Protein AF-A0A0S9Q0Z8-F1 (afdb_monomer)

Nearest PDB structures (foldseek):
  7z6h-assembly1_A  TM=6.601E-01  e=2.303E-04  Homo sapiens
  8fs3-assembly1_F  TM=5.601E-01  e=4.859E-04  Saccharomyces cerevisiae
  6ap4-assembly6_K  TM=6.130E-01  e=2.775E-03  Acinetobacter baumannii
  6ap4-assembly5_I  TM=5.576E-01  e=6.468E-03  Acinetobacter baumannii
  6ap4-assembly8_O  TM=4.780E-01  e=3.386E-03  Acinetobacter baumannii

Solvent-accessible surface area (backbone atoms only — not comparable to full-atom values): 24362 Å² total; per-residue (Å²): 135,85,59,73,72,81,78,36,70,40,57,50,54,52,32,51,76,70,75,44,58,76,86,79,44,63,100,46,73,66,37,51,51,51,51,51,50,54,36,51,76,59,64,29,70,68,37,40,73,58,55,79,75,69,72,51,91,89,60,54,75,51,67,55,65,32,71,68,40,40,48,51,54,24,28,53,47,12,35,52,76,72,71,36,86,91,63,83,85,78,53,76,37,69,46,75,43,97,86,72,50,76,43,80,78,52,64,58,59,65,71,58,52,47,49,55,33,26,70,66,28,65,52,46,68,40,35,45,40,50,34,51,53,53,48,53,38,50,30,30,73,73,42,73,41,83,48,44,60,51,90,89,55,59,68,82,47,91,82,52,57,49,27,70,28,52,54,39,44,34,41,32,55,88,48,42,31,37,31,8,38,34,78,63,73,49,62,33,34,33,42,38,34,49,77,52,78,31,52,64,64,75,49,77,45,76,19,34,32,31,49,36,61,77,42,39,54,35,49,48,54,42,33,46,76,80,49,26,50,57,37,46,56,28,27,39,70,43,64,94,86,43,94,53,48,33,14,22,48,31,41,38,30,83,21,38,59,77,62,77,78,56,26,50,50,61,22,49,27,24,49,73,66,81,95,59,54,42,46,37,70,41,74,85,34,64,55,69,70,21,35,31,32,31,49,47,68,65,53,32,62,34,15,32,88,51,90,87,15,54,35,49,41,41,50,55,63,74,67,47,75,68,84,50,55,94,94,47,83,63,73,43,61,50,28,39,43,32,40,36,102,75,18,46,33,41,41,41,93,51,45,100,61,69,48,72,42,68,42,43,81,63,38,64,71,44,72,48,38,27,36,35,67,53,53,37,25,40,32,46,27,49,40,74,51,46,91,45,49,73,45,52,32,39,36,34,31,27,85,37,30,40,37,42,35,38,32,39,82,46,30,40,40,36,40,38,40,34,27,34,63,88,43,39,69,38,54,86,24,30,37,66,50,76,92,42,63,56,58,86,97,64,64,54,70,60,42,78,81,129

Mean predicted aligned error: 11.38 Å

Radius of gyration: 26.82 Å; Cα contacts (8 Å, |Δi|>4): 925; chains: 1; bounding box: 61×94×60 Å

Foldseek 3Di:
DDDPVVVQPLLQVLCVVVVHDPVNADPDPVSVVVSVVSQVVCPHSVSSVPVPPDPDLVDADEFAFDPVQLLVLLLQQLCVVVPDDPDQDWAFDWDQDPVRDIDTPGIPDSVVVSVVSSVNRDQDLLLVLLLLVVLQLLLWDWDFALAAPDPPDDSPPPPGHGDTFGWKWKQAQVQKIWTFTWHDLDTKIKIKHWPDRPS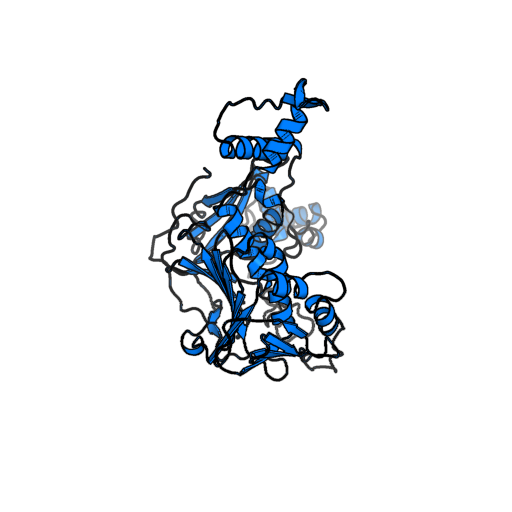NAVDGAQFIKIWADSLVVRVNVCSPDPSSSFKDWWWAADPPPPPFFQTKIKIAGSRGDDDPVSGMGIITIGADDDDIFGKDWDPVQPPFPKKWWFALVLLLQQLDPDPPRVLVLLVVVPVPPQPPDPPDDRFAWKWKWKQDPQGTWTDTPSDPDIDGGGTHPIDDIDIFIFGSVSVSSSSNSSNSQSVFWDDIWMWTGTPFWTWTWTDGVTIIMIMTTGTDDRNDGDSPTMHGDDGTGHDPPHHRDIDDGD

Structure (mmCIF, N/CA/C/O backbone):
data_AF-A0A0S9Q0Z8-F1
#
_entry.id   AF-A0A0S9Q0Z8-F1
#
loop_
_atom_site.group_PDB
_atom_site.id
_atom_site.type_symbol
_atom_site.label_atom_id
_atom_site.label_alt_id
_atom_site.label_comp_id
_atom_site.label_asym_id
_atom_site.label_entity_id
_atom_site.label_seq_id
_atom_site.pdbx_PDB_ins_code
_atom_site.Cartn_x
_atom_site.Cartn_y
_atom_site.Cartn_z
_atom_site.occupancy
_atom_site.B_iso_or_equiv
_atom_site.auth_seq_id
_atom_site.auth_comp_id
_atom_site.auth_asym_id
_atom_site.auth_atom_id
_atom_site.pdbx_PDB_model_num
ATOM 1 N N . MET A 1 1 ? 17.440 46.497 5.210 1.00 33.56 1 MET A N 1
ATOM 2 C CA . MET A 1 1 ? 18.193 45.644 6.157 1.00 33.56 1 MET A CA 1
ATOM 3 C C . MET A 1 1 ? 17.209 44.708 6.838 1.00 33.56 1 MET A C 1
ATOM 5 O O . MET A 1 1 ? 16.260 45.186 7.440 1.00 33.56 1 MET A O 1
ATOM 9 N N . THR A 1 2 ? 17.371 43.397 6.680 1.00 36.56 2 THR A N 1
ATOM 10 C CA . THR A 1 2 ? 16.510 42.367 7.291 1.00 36.56 2 THR A CA 1
ATOM 11 C C . THR A 1 2 ? 16.876 42.168 8.765 1.00 36.56 2 THR A C 1
ATOM 13 O O . THR A 1 2 ? 18.036 41.889 9.061 1.00 36.56 2 THR A O 1
ATOM 16 N N . SER A 1 3 ? 15.904 42.313 9.673 1.00 39.28 3 SER A N 1
ATOM 17 C CA . SER A 1 3 ? 16.057 42.089 11.123 1.00 39.28 3 SER A CA 1
ATOM 18 C C . SER A 1 3 ? 16.648 40.702 11.427 1.00 39.28 3 SER A C 1
ATOM 20 O O . SER A 1 3 ? 16.257 39.719 10.798 1.00 39.28 3 SER A O 1
ATOM 22 N N . LEU A 1 4 ? 17.559 40.602 12.405 1.00 42.34 4 LEU A N 1
ATOM 23 C CA . LEU A 1 4 ? 18.152 39.341 12.892 1.00 42.34 4 LEU A CA 1
ATOM 24 C C . LEU A 1 4 ? 17.092 38.284 13.255 1.00 42.34 4 LEU A C 1
ATOM 26 O O . LEU A 1 4 ? 17.322 37.095 13.046 1.00 42.34 4 LEU A O 1
ATOM 30 N N . CYS A 1 5 ? 15.900 38.706 13.685 1.00 43.03 5 CYS A N 1
ATOM 31 C CA . CYS A 1 5 ? 14.778 37.816 13.989 1.00 43.03 5 CYS A CA 1
ATOM 32 C C . CYS A 1 5 ? 14.254 37.054 12.760 1.00 43.03 5 CYS A C 1
ATOM 34 O O . CYS A 1 5 ? 13.640 36.008 12.910 1.00 43.03 5 CYS A O 1
ATOM 36 N N . SER A 1 6 ? 14.503 37.536 11.537 1.00 47.12 6 SER A N 1
ATOM 37 C CA . SER A 1 6 ? 14.105 36.835 10.304 1.00 47.12 6 SER A CA 1
ATOM 38 C C . SER A 1 6 ? 15.002 35.645 9.944 1.00 47.12 6 SER A C 1
ATOM 40 O O . SER A 1 6 ? 14.644 34.877 9.057 1.00 47.12 6 SER A O 1
ATOM 42 N N . ARG A 1 7 ? 16.155 35.483 10.614 1.00 52.06 7 ARG A N 1
ATOM 43 C CA . ARG A 1 7 ? 17.140 34.428 10.316 1.00 52.06 7 ARG A CA 1
ATOM 44 C C . ARG A 1 7 ? 17.140 33.256 11.305 1.00 52.06 7 ARG A C 1
ATOM 46 O O . ARG A 1 7 ? 17.751 32.246 10.988 1.00 52.06 7 ARG A O 1
ATOM 53 N N . TYR A 1 8 ? 16.471 33.375 12.455 1.00 59.75 8 TYR A N 1
ATOM 54 C CA . TYR A 1 8 ? 16.515 32.379 13.535 1.00 59.75 8 TYR A CA 1
ATOM 55 C C . TYR A 1 8 ? 15.098 31.968 13.969 1.00 59.75 8 TYR A C 1
ATOM 57 O O . TYR A 1 8 ? 14.449 32.665 14.751 1.00 59.75 8 TYR A O 1
ATOM 65 N N . GLU A 1 9 ? 14.610 30.826 13.473 1.00 61.38 9 GLU A N 1
ATOM 66 C CA . GLU A 1 9 ? 13.277 30.288 13.806 1.00 61.38 9 GLU A CA 1
ATOM 67 C C . GLU A 1 9 ? 13.121 29.976 15.302 1.00 61.38 9 GLU A C 1
ATOM 69 O O . GLU A 1 9 ? 12.056 30.215 15.878 1.00 61.38 9 GLU A O 1
ATOM 74 N N . GLY A 1 10 ? 14.188 29.503 15.956 1.00 63.62 10 GLY A N 1
ATOM 75 C CA . GLY A 1 10 ? 14.189 29.201 17.392 1.00 63.62 10 GLY A CA 1
ATOM 76 C C . GLY A 1 10 ? 13.922 30.429 18.265 1.00 63.62 10 GLY A C 1
ATOM 77 O O . GLY A 1 10 ? 13.160 30.360 19.228 1.00 63.62 10 GLY A O 1
ATOM 78 N N . LEU A 1 11 ? 14.462 31.587 17.873 1.00 71.06 11 LEU A N 1
ATOM 79 C CA . LEU A 1 11 ? 14.221 32.851 18.567 1.00 71.06 11 LEU A CA 1
ATOM 80 C C . LEU A 1 11 ? 12.759 33.289 18.437 1.00 71.06 11 LEU A C 1
ATOM 82 O O . LEU A 1 11 ? 12.171 33.743 19.412 1.00 71.06 11 LEU A O 1
ATOM 86 N N . LEU A 1 12 ? 12.138 33.102 17.268 1.00 72.06 12 LEU A N 1
ATOM 87 C CA . LEU A 1 12 ? 10.721 33.426 17.087 1.00 72.06 12 LEU A CA 1
ATOM 88 C C . LEU A 1 12 ? 9.803 32.627 18.003 1.00 72.06 12 LEU A C 1
ATOM 90 O O . LEU A 1 12 ? 8.883 33.185 18.594 1.00 72.06 12 LEU A O 1
ATOM 94 N N . ARG A 1 13 ? 10.046 31.320 18.101 1.00 69.75 13 ARG A N 1
ATOM 95 C CA . ARG A 1 13 ? 9.249 30.426 18.945 1.00 69.75 13 ARG A CA 1
ATOM 96 C C . ARG A 1 13 ? 9.350 30.823 20.413 1.00 69.75 13 ARG A C 1
ATOM 98 O O . ARG A 1 13 ? 8.351 30.798 21.125 1.00 69.75 13 ARG A O 1
ATOM 105 N N . GLU A 1 14 ? 10.538 31.221 20.852 1.00 76.25 14 GLU A N 1
ATOM 106 C CA . GLU A 1 14 ? 10.753 31.674 22.223 1.00 76.25 14 GLU A CA 1
ATOM 107 C C . GLU A 1 14 ? 10.071 33.019 22.512 1.00 76.25 14 GLU A C 1
ATOM 109 O O . GLU A 1 14 ? 9.504 33.201 23.589 1.00 76.25 14 GLU A O 1
ATOM 114 N N . LEU A 1 15 ? 10.038 33.934 21.537 1.00 78.62 15 LEU A N 1
ATOM 115 C CA . LEU A 1 15 ? 9.252 35.165 21.649 1.00 78.62 15 LEU A CA 1
ATOM 116 C C . LEU A 1 15 ? 7.757 34.855 21.821 1.00 78.62 15 LEU A C 1
ATOM 118 O O . LEU A 1 15 ? 7.140 35.370 22.751 1.00 78.62 15 LEU A O 1
ATOM 122 N N . ILE A 1 16 ? 7.211 33.940 21.011 1.00 75.94 16 ILE A N 1
ATOM 123 C CA . ILE A 1 16 ? 5.805 33.511 21.101 1.00 75.94 16 ILE A CA 1
ATOM 124 C C . ILE A 1 16 ? 5.492 32.911 22.477 1.00 75.94 16 ILE A C 1
ATOM 126 O O . ILE A 1 16 ? 4.500 33.294 23.093 1.00 75.94 16 ILE A O 1
ATOM 130 N N . LYS A 1 17 ? 6.347 32.022 23.005 1.00 78.19 17 LYS A N 1
ATOM 131 C CA . LYS A 1 17 ? 6.165 31.438 24.350 1.00 78.19 17 LYS A CA 1
ATOM 132 C C . LYS A 1 17 ? 6.097 32.491 25.451 1.00 78.19 17 LYS A C 1
ATOM 134 O O . LYS A 1 17 ? 5.388 32.308 26.434 1.00 78.19 17 LYS A O 1
ATOM 139 N N . ARG A 1 18 ? 6.838 33.588 25.291 1.00 78.44 18 ARG A N 1
ATOM 140 C CA . ARG A 1 18 ? 6.870 34.708 26.239 1.00 78.44 18 ARG A CA 1
ATOM 141 C C . ARG A 1 18 ? 5.767 35.741 25.977 1.00 78.44 18 ARG A C 1
ATOM 143 O O . ARG A 1 18 ? 5.760 36.779 26.632 1.00 78.44 18 ARG A O 1
ATOM 150 N N . GLY A 1 19 ? 4.854 35.472 25.039 1.00 78.31 19 GLY A N 1
ATOM 151 C CA . GLY A 1 19 ? 3.769 36.378 24.658 1.00 78.31 19 GLY A CA 1
ATOM 152 C C . GLY A 1 19 ? 4.246 37.645 23.944 1.00 78.31 19 GLY A C 1
ATOM 153 O O . GLY A 1 19 ? 3.539 38.647 23.952 1.00 78.31 19 GLY A O 1
ATOM 154 N N . LEU A 1 20 ? 5.449 37.619 23.364 1.00 80.25 20 LEU A N 1
ATOM 155 C CA . LEU A 1 20 ? 6.075 38.748 22.683 1.00 80.25 20 LEU A CA 1
ATOM 156 C C . LEU A 1 20 ? 5.991 38.561 21.170 1.00 80.25 20 LEU A C 1
ATOM 158 O O . LEU A 1 20 ? 6.187 37.465 20.641 1.00 80.25 20 LEU A O 1
ATOM 162 N N . ARG A 1 21 ? 5.740 39.653 20.461 1.00 75.56 21 ARG A N 1
ATOM 163 C CA . ARG A 1 21 ? 5.675 39.701 19.004 1.00 75.56 21 ARG A CA 1
ATOM 164 C C . ARG A 1 21 ? 6.876 40.448 18.440 1.00 75.56 21 ARG A C 1
ATOM 166 O O . ARG A 1 21 ? 7.594 41.144 19.155 1.00 75.56 21 ARG A O 1
ATOM 173 N N . ARG A 1 22 ? 7.129 40.294 17.137 1.00 69.62 22 ARG A N 1
ATOM 174 C CA . ARG A 1 22 ? 8.271 40.953 16.476 1.00 69.62 22 ARG A CA 1
ATOM 175 C C . ARG A 1 22 ? 8.142 42.473 16.526 1.00 69.62 22 ARG A C 1
ATOM 177 O O . ARG A 1 22 ? 9.151 43.159 16.619 1.00 69.62 22 ARG A O 1
ATOM 184 N N . GLU A 1 23 ? 6.911 42.964 16.473 1.00 75.44 23 GLU A N 1
ATOM 185 C CA . GLU A 1 23 ? 6.558 44.382 16.478 1.00 75.44 23 GLU A CA 1
ATOM 186 C C . GLU A 1 23 ? 6.817 45.036 17.842 1.00 75.44 23 GLU A C 1
ATOM 188 O O . GLU A 1 23 ? 6.932 46.255 17.918 1.00 75.44 23 GLU A O 1
ATOM 193 N N . ASP A 1 24 ? 6.976 44.234 18.902 1.00 72.38 24 ASP A N 1
ATOM 194 C CA . ASP A 1 24 ? 7.317 44.711 20.245 1.00 72.38 24 ASP A CA 1
ATOM 195 C C . ASP A 1 24 ? 8.816 45.057 20.385 1.00 72.38 24 ASP A C 1
ATOM 197 O O . ASP A 1 24 ? 9.257 45.492 21.452 1.00 72.38 24 ASP A O 1
ATOM 201 N N . PHE A 1 25 ? 9.611 44.850 19.325 1.00 74.56 25 PHE A N 1
ATOM 202 C CA . PHE A 1 25 ? 11.039 45.160 19.271 1.00 74.56 25 PHE A CA 1
ATOM 203 C C . PHE A 1 25 ? 11.328 46.160 18.152 1.00 74.56 25 PHE A C 1
ATOM 205 O O . PHE A 1 25 ? 11.232 45.846 16.964 1.00 74.56 25 PHE A O 1
ATOM 212 N N . ASP A 1 26 ? 11.745 47.361 18.537 1.00 76.88 26 ASP A N 1
ATOM 213 C CA . ASP A 1 26 ? 12.274 48.356 17.610 1.00 76.88 26 ASP A CA 1
ATOM 214 C C . ASP A 1 26 ? 13.765 48.108 17.296 1.00 76.88 26 ASP A C 1
ATOM 216 O O . ASP A 1 26 ? 14.426 47.234 17.864 1.00 76.88 26 ASP A O 1
ATOM 220 N N . PHE A 1 27 ? 14.334 48.902 16.387 1.00 65.88 27 PHE A N 1
ATOM 221 C CA . PHE A 1 27 ? 15.776 48.881 16.096 1.00 65.88 27 PHE A CA 1
ATOM 222 C C . PHE A 1 27 ? 16.609 49.657 17.141 1.00 65.88 27 PHE A C 1
ATOM 224 O O . PHE A 1 27 ? 17.722 50.099 16.853 1.00 65.88 27 PHE A O 1
ATOM 231 N N . GLY A 1 28 ? 16.070 49.849 18.348 1.00 73.25 28 GLY A N 1
ATOM 232 C CA . GLY A 1 28 ? 16.682 50.587 19.441 1.00 73.25 28 GLY A CA 1
ATOM 233 C C . GLY A 1 28 ? 17.597 49.737 20.327 1.00 73.25 28 GLY A C 1
ATOM 234 O O . GLY A 1 28 ? 17.585 48.502 20.330 1.00 73.25 28 GLY A O 1
ATOM 235 N N . ARG A 1 29 ? 18.410 50.427 21.134 1.00 76.38 29 ARG A N 1
ATOM 236 C CA . ARG A 1 29 ? 19.386 49.810 22.050 1.00 76.38 29 ARG A CA 1
ATOM 237 C C . ARG A 1 29 ? 18.723 48.936 23.120 1.00 76.38 29 ARG A C 1
ATOM 239 O O . ARG A 1 29 ? 19.291 47.913 23.506 1.00 76.38 29 ARG A O 1
ATOM 246 N N . ASP A 1 30 ? 17.542 49.325 23.584 1.00 77.00 30 ASP A N 1
ATOM 247 C CA . ASP A 1 30 ? 16.824 48.614 24.644 1.00 77.00 30 ASP A CA 1
ATOM 248 C C . ASP A 1 30 ? 16.173 47.327 24.125 1.00 77.00 30 ASP A C 1
ATOM 250 O O . ASP A 1 30 ? 16.291 46.282 24.767 1.00 77.00 30 ASP A O 1
ATOM 254 N N . SER A 1 31 ? 15.623 47.347 22.908 1.00 78.94 31 SER A N 1
ATOM 255 C CA . SER A 1 31 ? 15.148 46.145 22.211 1.00 78.94 31 SER A CA 1
ATOM 256 C C . SER A 1 31 ? 16.278 45.150 21.944 1.00 78.94 31 SER A C 1
ATOM 258 O O . SER A 1 31 ? 16.119 43.953 22.189 1.00 78.94 31 SER A O 1
ATOM 260 N N . ALA A 1 32 ? 17.459 45.633 21.537 1.00 76.12 32 ALA A N 1
ATOM 261 C CA . ALA A 1 32 ? 18.639 44.787 21.363 1.00 76.12 32 ALA A CA 1
ATOM 262 C C . ALA A 1 32 ? 19.091 44.140 22.685 1.00 76.12 32 ALA A C 1
ATOM 264 O O . ALA A 1 32 ? 19.364 42.941 22.724 1.00 76.12 32 ALA A O 1
ATOM 265 N N . ARG A 1 33 ? 19.115 44.898 23.791 1.00 80.75 33 ARG A N 1
ATOM 266 C CA . ARG A 1 33 ? 19.427 44.356 25.126 1.00 80.75 33 ARG A CA 1
ATOM 267 C C . ARG A 1 33 ? 18.415 43.308 25.573 1.00 80.75 33 ARG A C 1
ATOM 269 O O . ARG A 1 33 ? 18.814 42.275 26.101 1.00 80.75 33 ARG A O 1
ATOM 276 N N . ARG A 1 34 ? 17.125 43.550 25.335 1.00 82.44 34 ARG A N 1
ATOM 277 C CA . ARG A 1 34 ? 16.046 42.623 25.689 1.00 82.44 34 ARG A CA 1
ATOM 278 C C . ARG A 1 34 ? 16.132 41.320 24.892 1.00 82.44 34 ARG A C 1
ATOM 280 O O . ARG A 1 34 ? 16.007 40.251 25.480 1.00 82.44 34 ARG A O 1
ATOM 287 N N . LEU A 1 35 ? 16.429 41.389 23.592 1.00 79.88 35 LEU A N 1
ATOM 288 C CA . LEU A 1 35 ? 16.679 40.207 22.757 1.00 79.88 35 LEU A CA 1
ATOM 289 C C . LEU A 1 35 ? 17.906 39.421 23.226 1.00 79.88 35 LEU A C 1
ATOM 291 O O . LEU A 1 35 ? 17.828 38.205 23.369 1.00 79.88 35 LEU A O 1
ATOM 295 N N . VAL A 1 36 ? 19.021 40.100 23.518 1.00 81.56 36 VAL A N 1
ATOM 296 C CA . VAL A 1 36 ? 20.235 39.452 24.043 1.00 81.56 36 VAL A CA 1
ATOM 297 C C . VAL A 1 36 ? 19.963 38.786 25.392 1.00 81.56 36 VAL A C 1
ATOM 299 O O . VAL A 1 36 ? 20.428 37.669 25.610 1.00 81.56 36 VAL A O 1
ATOM 302 N N . ALA A 1 37 ? 19.178 39.415 26.270 1.00 82.94 37 ALA A N 1
ATOM 303 C CA . ALA A 1 37 ? 18.782 38.819 27.541 1.00 82.94 37 ALA A CA 1
ATOM 304 C C . ALA A 1 37 ? 17.969 37.532 27.329 1.00 82.94 37 ALA A C 1
ATO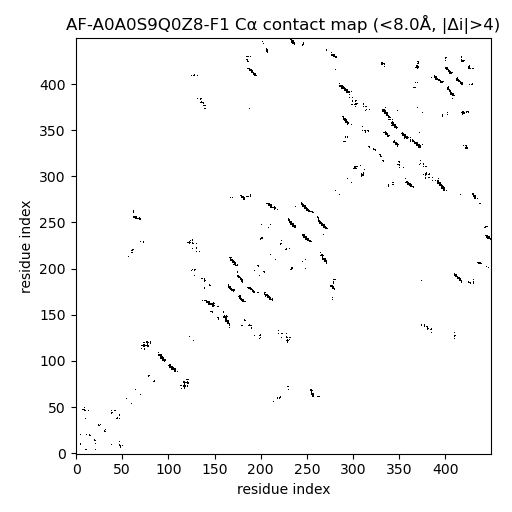M 306 O O . ALA A 1 37 ? 18.310 36.515 27.919 1.00 82.94 37 ALA A O 1
ATOM 307 N N . ILE A 1 38 ? 16.975 37.539 26.430 1.00 82.75 38 ILE A N 1
ATOM 308 C CA . ILE A 1 38 ? 16.180 36.344 26.086 1.00 82.75 38 ILE A CA 1
ATOM 309 C C . ILE A 1 38 ? 17.075 35.231 25.523 1.00 82.75 38 ILE A C 1
ATOM 311 O O . ILE A 1 38 ? 16.978 34.084 25.944 1.00 82.75 38 ILE A O 1
ATOM 315 N N . ILE A 1 39 ? 17.983 35.569 24.603 1.00 78.56 39 ILE A N 1
ATOM 316 C CA . ILE A 1 39 ? 18.931 34.611 24.018 1.00 78.56 39 ILE A CA 1
ATOM 317 C C . ILE A 1 39 ? 19.840 34.009 25.095 1.00 78.56 39 ILE A C 1
ATOM 319 O O . ILE A 1 39 ? 20.106 32.810 25.076 1.00 78.56 39 ILE A O 1
ATOM 323 N N . THR A 1 40 ? 20.314 34.828 26.032 1.00 82.44 40 THR A N 1
ATOM 324 C CA . THR A 1 40 ? 21.213 34.393 27.110 1.00 82.44 40 THR A CA 1
ATOM 325 C C . THR A 1 40 ? 20.489 33.509 28.122 1.00 82.44 40 THR A C 1
ATOM 327 O O . THR A 1 40 ? 21.030 32.483 28.521 1.00 82.44 40 THR A O 1
ATOM 330 N N . ASP A 1 41 ? 19.254 33.864 28.475 1.00 81.94 41 ASP A N 1
ATOM 331 C CA . ASP A 1 41 ? 18.376 33.114 29.382 1.00 81.94 41 ASP A CA 1
ATOM 332 C C . ASP A 1 41 ? 18.080 31.695 28.861 1.00 81.94 41 ASP A C 1
ATOM 334 O O . ASP A 1 41 ? 17.977 30.744 29.627 1.00 81.94 41 ASP A O 1
ATOM 338 N N . VAL A 1 42 ? 18.040 31.523 27.537 1.00 72.88 42 VAL A N 1
ATOM 339 C CA . VAL A 1 42 ? 17.840 30.216 26.883 1.00 72.88 42 VAL A CA 1
ATOM 340 C C . VAL A 1 42 ? 19.157 29.430 26.728 1.00 72.88 42 VAL A C 1
ATOM 342 O O . VAL A 1 42 ? 19.156 28.293 26.266 1.00 72.88 42 VAL A O 1
ATOM 345 N N . GLY A 1 43 ? 20.299 29.991 27.139 1.00 72.56 43 GLY A N 1
ATOM 346 C CA . GLY A 1 43 ? 21.613 29.342 27.037 1.00 72.56 43 GLY A CA 1
ATOM 347 C C . GLY A 1 43 ? 22.368 29.636 25.735 1.00 72.56 43 GLY A C 1
ATOM 348 O O . GLY A 1 43 ? 23.286 28.904 25.366 1.00 72.56 43 GLY A O 1
ATOM 349 N N . GLY A 1 44 ? 22.003 30.713 25.035 1.00 70.81 44 GLY A N 1
ATOM 350 C CA . GLY A 1 44 ? 22.662 31.198 23.823 1.00 70.81 44 GLY A CA 1
ATOM 351 C C . GLY A 1 44 ? 21.960 30.799 22.521 1.00 70.81 44 GLY A C 1
ATOM 352 O O . GLY A 1 44 ? 21.019 30.006 22.491 1.00 70.81 44 GLY A O 1
ATOM 353 N N . THR A 1 45 ? 22.448 31.338 21.401 1.00 62.81 45 THR A N 1
ATOM 354 C CA . THR A 1 45 ? 21.891 31.076 20.059 1.00 62.81 45 THR A CA 1
ATOM 355 C C . THR A 1 45 ? 21.958 29.600 19.663 1.00 62.81 45 THR A C 1
ATOM 357 O O . THR A 1 45 ? 21.049 29.107 19.006 1.00 62.81 45 THR A O 1
ATOM 360 N N . ASN A 1 46 ? 22.980 28.868 20.118 1.00 55.69 46 ASN A N 1
ATOM 361 C CA . ASN A 1 46 ? 23.101 27.430 19.866 1.00 55.69 46 ASN A CA 1
ATOM 362 C C . ASN A 1 46 ? 22.009 26.621 20.580 1.00 55.69 46 ASN A C 1
ATOM 364 O O . ASN A 1 46 ? 21.523 25.644 20.027 1.00 55.69 46 ASN A O 1
ATOM 368 N N . ALA A 1 47 ? 21.595 27.023 21.785 1.00 61.03 47 ALA A N 1
ATOM 369 C CA . ALA A 1 47 ? 20.527 26.351 22.526 1.00 61.03 47 ALA A CA 1
ATOM 370 C C . ALA A 1 47 ? 19.136 26.649 21.934 1.00 61.03 47 ALA A C 1
ATOM 372 O O . ALA A 1 47 ? 18.289 25.755 21.867 1.00 61.03 47 ALA A O 1
ATOM 373 N N . LEU A 1 48 ? 18.935 27.864 21.406 1.00 61.84 48 LEU A N 1
ATOM 374 C CA . LEU A 1 48 ? 17.741 28.231 20.628 1.00 61.84 48 LEU A CA 1
ATOM 375 C C . LEU A 1 48 ? 17.592 27.397 19.344 1.00 61.84 48 LEU A C 1
ATOM 377 O O . LEU A 1 48 ? 16.477 27.097 18.931 1.00 61.84 48 LEU A O 1
ATOM 381 N N . GLU A 1 49 ? 18.706 26.990 18.736 1.00 56.88 49 GLU A N 1
ATOM 382 C CA . GLU A 1 49 ? 18.751 26.110 17.556 1.00 56.88 49 GLU A CA 1
ATOM 383 C C . GLU A 1 49 ? 18.747 24.605 17.924 1.00 56.88 49 GLU A C 1
ATOM 385 O O . GLU A 1 49 ? 18.501 23.745 17.075 1.00 56.88 49 GLU A O 1
ATOM 390 N N . HIS A 1 50 ? 19.016 24.262 19.192 1.00 47.97 50 HIS A N 1
ATOM 391 C CA . HIS A 1 50 ? 19.105 22.888 19.714 1.00 47.97 50 HIS A CA 1
ATOM 392 C C . HIS A 1 50 ? 18.001 22.504 20.707 1.00 47.97 50 HIS A C 1
ATOM 394 O O . HIS A 1 50 ? 18.067 21.435 21.317 1.00 47.97 50 HIS A O 1
ATOM 400 N N . THR A 1 51 ? 16.951 23.318 20.832 1.00 43.44 51 THR A N 1
ATOM 401 C CA . THR A 1 51 ? 15.716 22.912 21.520 1.00 43.44 51 THR A CA 1
ATOM 402 C C . THR A 1 51 ? 15.227 21.610 20.867 1.00 43.44 51 THR A C 1
ATOM 404 O O . THR A 1 51 ? 15.296 21.519 19.637 1.00 43.44 51 THR A O 1
ATOM 407 N N . PRO A 1 52 ? 14.854 20.566 21.640 1.00 35.44 52 PRO A N 1
ATOM 408 C CA . PRO A 1 52 ? 14.791 19.198 21.140 1.00 35.44 52 PRO A CA 1
ATOM 409 C C . PRO A 1 52 ? 13.989 19.148 19.851 1.00 35.44 52 PRO A C 1
ATOM 411 O O . PRO A 1 52 ? 12.836 19.576 19.825 1.00 35.44 52 PRO A O 1
ATOM 414 N N . LYS A 1 53 ? 14.653 18.671 18.788 1.00 39.38 53 LYS A N 1
ATOM 415 C CA . LYS A 1 53 ? 14.046 18.413 17.484 1.00 39.38 53 LYS A CA 1
ATOM 416 C C . LYS A 1 53 ? 12.677 17.785 17.741 1.00 39.38 53 LYS A C 1
ATOM 418 O O . LYS A 1 53 ? 12.621 16.705 18.333 1.00 39.38 53 LYS A O 1
ATOM 423 N N . GLU A 1 54 ? 11.615 18.474 17.321 1.00 41.44 54 GLU A N 1
ATOM 424 C CA . GLU A 1 54 ? 10.323 17.845 17.041 1.00 41.44 54 GLU A CA 1
ATOM 425 C C . GLU A 1 54 ? 10.596 16.497 16.369 1.00 41.44 54 GLU A C 1
ATOM 427 O O . GLU A 1 54 ? 11.543 16.423 15.577 1.00 41.44 54 GLU A O 1
ATOM 432 N N . ASP A 1 55 ? 9.839 15.458 16.760 1.00 38.50 55 ASP A N 1
ATOM 433 C CA . ASP A 1 55 ? 9.962 14.070 16.291 1.00 38.50 55 ASP A CA 1
ATOM 434 C C . ASP A 1 55 ? 10.669 14.008 14.936 1.00 38.50 55 ASP A C 1
ATOM 436 O O . ASP A 1 55 ? 10.173 14.549 13.944 1.00 38.50 55 ASP A O 1
ATOM 440 N N . ARG A 1 56 ? 11.879 13.433 14.911 1.00 45.94 56 ARG A N 1
ATOM 441 C CA . ARG A 1 56 ? 12.650 13.344 13.670 1.00 45.94 56 ARG A CA 1
ATOM 442 C C . ARG A 1 56 ? 11.745 12.678 12.634 1.00 45.94 56 ARG A C 1
ATOM 444 O O . ARG A 1 56 ? 11.294 11.565 12.870 1.00 45.94 56 ARG A O 1
ATOM 451 N N . ASP A 1 57 ? 11.544 13.324 11.486 1.00 51.16 57 ASP A N 1
ATOM 452 C CA . ASP A 1 57 ? 10.723 12.810 10.370 1.00 51.16 57 ASP A CA 1
ATOM 453 C C . ASP A 1 57 ? 11.133 11.402 9.884 1.00 51.16 57 ASP A C 1
ATOM 455 O O . ASP A 1 57 ? 10.429 10.761 9.102 1.00 51.16 57 ASP A O 1
ATOM 459 N N . GLU A 1 58 ? 12.309 10.945 10.313 1.00 55.53 58 GLU A N 1
ATOM 460 C CA . GLU A 1 58 ? 12.891 9.638 10.030 1.00 55.53 58 GLU A CA 1
ATOM 461 C C . GLU A 1 58 ? 12.320 8.514 10.920 1.00 55.53 58 GLU A C 1
ATOM 463 O O . GLU A 1 58 ? 12.429 7.358 10.525 1.00 55.53 58 GLU A O 1
ATOM 468 N N . ASP A 1 59 ? 11.694 8.824 12.066 1.00 63.22 59 ASP A N 1
ATOM 469 C CA . ASP A 1 59 ? 11.127 7.832 12.999 1.00 63.22 59 ASP A CA 1
ATOM 470 C C . ASP A 1 59 ? 9.902 8.395 13.767 1.00 63.22 59 ASP A C 1
ATOM 472 O O . ASP A 1 59 ? 10.023 8.851 14.912 1.00 63.22 59 ASP A O 1
ATOM 476 N N . PRO A 1 60 ? 8.715 8.461 13.128 1.00 76.19 60 PRO A N 1
ATOM 477 C CA . PRO A 1 60 ? 7.517 9.021 13.747 1.00 76.19 60 PRO A CA 1
ATOM 478 C C . PRO A 1 60 ? 7.005 8.122 14.877 1.00 76.19 60 PRO A C 1
ATOM 480 O O . PRO A 1 60 ? 6.747 6.937 14.681 1.00 76.19 60 PRO A O 1
ATOM 483 N N . LYS A 1 61 ? 6.764 8.693 16.062 1.00 82.38 61 LYS A N 1
ATOM 484 C CA . LYS A 1 61 ? 6.258 7.916 17.200 1.00 82.38 61 LYS A CA 1
ATOM 485 C C . LYS A 1 61 ? 4.747 7.650 17.090 1.00 82.38 61 LYS A C 1
ATOM 487 O O . LYS A 1 61 ? 3.968 8.601 16.908 1.00 82.38 61 LYS A O 1
ATOM 492 N N . PRO A 1 62 ? 4.301 6.387 17.252 1.00 88.56 62 PRO A N 1
ATOM 493 C CA . PRO A 1 62 ? 2.881 6.052 17.258 1.00 88.56 62 PRO A CA 1
ATOM 494 C C . PRO A 1 62 ? 2.163 6.601 18.497 1.00 88.56 62 PRO A C 1
ATOM 496 O O . PRO A 1 62 ? 2.788 6.904 19.514 1.00 88.56 62 PRO A O 1
ATOM 499 N N . ILE A 1 63 ? 0.829 6.666 18.436 1.00 89.62 63 ILE A N 1
ATOM 500 C CA . ILE A 1 63 ? -0.026 6.922 19.599 1.00 89.62 63 ILE A CA 1
ATOM 501 C C . ILE A 1 63 ? 0.167 5.771 20.602 1.00 89.62 63 ILE A C 1
ATOM 503 O O . ILE A 1 63 ? -0.062 4.605 20.252 1.00 89.62 63 ILE A O 1
ATOM 507 N N . PRO A 1 64 ? 0.575 6.053 21.848 1.00 91.06 64 PRO A N 1
ATOM 508 C CA . PRO A 1 64 ? 0.629 5.039 22.892 1.00 91.06 64 PRO A CA 1
ATOM 509 C C . PRO A 1 64 ? -0.778 4.501 23.197 1.00 91.06 64 PRO A C 1
ATOM 511 O O . PRO A 1 64 ? -1.713 5.282 23.369 1.00 91.06 64 PRO A O 1
ATOM 514 N N . LEU A 1 65 ? -0.937 3.175 23.244 1.00 92.25 65 LEU A N 1
ATOM 515 C CA . LEU A 1 65 ? -2.226 2.509 23.471 1.00 92.25 65 LEU A CA 1
ATOM 516 C C . LEU A 1 65 ? -2.261 1.870 24.864 1.00 92.25 65 LEU A C 1
ATOM 518 O O . LEU A 1 65 ? -1.293 1.232 25.274 1.00 92.25 65 LEU A O 1
ATOM 522 N N . SER A 1 66 ? -3.385 2.006 25.568 1.00 93.31 66 SER A N 1
ATOM 523 C CA . SER A 1 66 ? -3.659 1.292 26.819 1.00 93.31 66 SER A CA 1
ATOM 524 C C . SER A 1 66 ? -4.170 -0.117 26.519 1.00 93.31 66 SER A C 1
ATOM 526 O O . SER A 1 66 ? -5.086 -0.279 25.713 1.00 93.31 66 SER A O 1
ATOM 528 N N . ALA A 1 67 ? -3.610 -1.134 27.183 1.00 90.94 67 ALA A N 1
ATOM 529 C CA . ALA A 1 67 ? -4.045 -2.523 27.027 1.00 90.94 67 ALA A CA 1
ATOM 530 C C . ALA A 1 67 ? -5.516 -2.719 27.433 1.00 90.94 67 ALA A C 1
ATOM 532 O O . ALA A 1 67 ? -6.265 -3.370 26.710 1.00 90.94 67 ALA A O 1
ATOM 533 N N . GLU A 1 68 ? -5.936 -2.093 28.534 1.00 90.81 68 GLU A N 1
ATOM 534 C CA . GLU A 1 68 ? -7.318 -2.131 29.024 1.00 90.81 68 GLU A CA 1
ATOM 535 C C . GLU A 1 68 ? -8.280 -1.497 28.013 1.00 90.81 68 GLU A C 1
ATOM 537 O O . GLU A 1 68 ? -9.236 -2.128 27.569 1.00 90.81 68 GLU A O 1
ATOM 542 N N . ARG A 1 69 ? -7.982 -0.270 27.557 1.00 91.50 69 ARG A N 1
ATOM 543 C CA . ARG A 1 69 ? -8.846 0.423 26.589 1.00 91.50 69 ARG A CA 1
ATOM 544 C C . ARG A 1 69 ? -8.871 -0.285 25.236 1.00 91.50 69 ARG A C 1
ATOM 546 O O . ARG A 1 69 ? -9.919 -0.340 24.604 1.00 91.50 69 ARG A O 1
ATOM 553 N N . LYS A 1 70 ? -7.742 -0.860 24.804 1.00 92.31 70 LYS A N 1
ATOM 554 C CA . LYS A 1 70 ? -7.671 -1.707 23.605 1.00 92.31 70 LYS A CA 1
ATOM 555 C C . LYS A 1 70 ? -8.607 -2.910 23.741 1.00 92.31 70 LYS A C 1
ATOM 557 O O . LYS A 1 70 ? -9.361 -3.174 22.811 1.00 92.31 70 LYS A O 1
ATOM 562 N N . GLY A 1 71 ? -8.565 -3.601 24.883 1.00 90.06 71 GLY A N 1
ATOM 563 C CA . GLY A 1 71 ? -9.465 -4.713 25.191 1.00 90.06 71 GLY A CA 1
ATOM 564 C C . GLY A 1 71 ? -10.929 -4.301 25.082 1.00 90.06 71 GLY A C 1
ATOM 565 O O . GLY A 1 71 ? -11.680 -4.947 24.364 1.00 90.06 71 GLY A O 1
ATOM 566 N N . ASN A 1 72 ? -11.299 -3.166 25.679 1.00 90.62 72 ASN A N 1
ATOM 567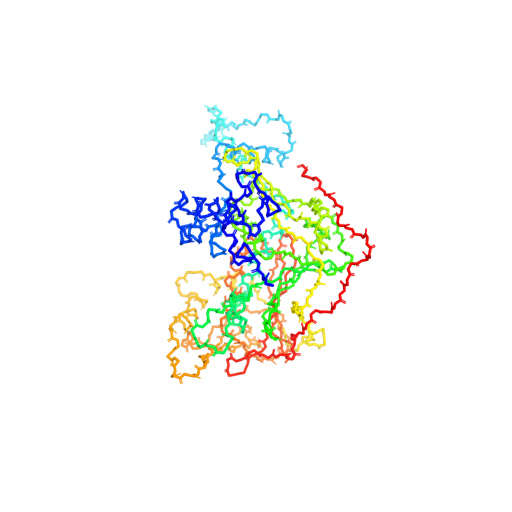 C CA . ASN A 1 72 ? -12.672 -2.657 25.640 1.00 90.62 72 ASN A CA 1
ATOM 568 C C . ASN A 1 72 ? -13.135 -2.304 24.218 1.00 90.62 72 ASN A C 1
ATOM 570 O O . ASN A 1 72 ? -14.219 -2.714 23.813 1.00 90.62 72 ASN A O 1
ATOM 574 N N . VAL A 1 73 ? -12.312 -1.589 23.436 1.00 92.44 73 VAL A N 1
ATOM 575 C CA . VAL A 1 73 ? -12.638 -1.241 22.038 1.00 92.44 73 VAL A CA 1
ATOM 576 C C . VAL A 1 73 ? -12.854 -2.500 21.197 1.00 92.44 73 VAL A C 1
ATOM 578 O O . VAL A 1 73 ? -13.812 -2.575 20.431 1.00 92.44 73 VAL A O 1
ATOM 581 N N . LEU A 1 74 ? -11.978 -3.499 21.335 1.00 93.94 74 LEU A N 1
ATOM 582 C CA . LEU A 1 74 ? -12.103 -4.752 20.591 1.00 93.94 74 LEU A CA 1
ATOM 583 C C . LEU A 1 74 ? -13.292 -5.584 21.074 1.00 93.94 74 LEU A C 1
ATOM 585 O O . LEU A 1 74 ? -14.013 -6.128 20.250 1.00 93.94 74 LEU A O 1
ATOM 589 N N . TYR A 1 75 ? -13.536 -5.658 22.379 1.00 90.94 75 TYR A N 1
ATOM 590 C CA . TYR A 1 75 ? -14.683 -6.371 22.933 1.00 90.94 75 TYR A CA 1
ATOM 591 C C . TYR A 1 75 ? -16.015 -5.800 22.428 1.00 90.94 75 TYR A C 1
ATOM 593 O O . TYR A 1 75 ? -16.876 -6.566 21.995 1.00 90.94 75 TYR A O 1
ATOM 601 N N . LEU A 1 76 ? -16.168 -4.469 22.424 1.00 90.31 76 LEU A N 1
ATOM 602 C CA . LEU A 1 76 ? -17.366 -3.802 21.901 1.00 90.31 76 LEU A CA 1
ATOM 603 C C . LEU A 1 76 ? -17.567 -4.114 20.411 1.00 90.31 76 LEU A C 1
ATOM 605 O O . LEU A 1 76 ? -18.613 -4.635 20.034 1.00 90.31 76 LEU A O 1
ATOM 609 N N . ARG A 1 77 ? -16.527 -3.928 19.586 1.00 90.50 77 ARG A N 1
ATOM 610 C CA . ARG A 1 77 ? -16.572 -4.251 18.146 1.00 90.50 77 ARG A CA 1
ATOM 611 C C . ARG A 1 77 ? -16.851 -5.733 17.874 1.00 90.50 77 ARG A C 1
ATOM 613 O O . ARG A 1 77 ? -17.563 -6.068 16.933 1.00 90.50 77 ARG A O 1
ATOM 620 N N . GLY A 1 78 ? -16.281 -6.635 18.672 1.00 90.12 78 GLY A N 1
ATOM 621 C CA . GLY A 1 78 ? -16.532 -8.074 18.569 1.00 90.12 78 GLY A CA 1
ATOM 622 C C . GLY A 1 78 ? -17.972 -8.433 18.937 1.00 90.12 78 GLY A C 1
ATOM 623 O O . GLY A 1 78 ? -18.608 -9.223 18.248 1.00 90.12 78 GLY A O 1
ATOM 624 N N . THR A 1 79 ? -18.516 -7.803 19.978 1.00 89.31 79 THR A N 1
ATOM 625 C CA . THR A 1 79 ? -19.911 -7.979 20.410 1.00 89.31 79 THR A CA 1
ATOM 626 C C . THR A 1 79 ? -20.898 -7.517 19.334 1.00 89.31 79 THR A C 1
ATOM 628 O O . THR A 1 79 ? -21.849 -8.235 19.021 1.00 89.31 79 THR A O 1
ATOM 631 N N . GLU A 1 80 ? -20.640 -6.363 18.713 1.00 87.62 80 GLU A N 1
ATOM 632 C CA . GLU A 1 80 ? -21.411 -5.867 17.566 1.00 87.62 80 GLU A CA 1
ATOM 633 C C . GLU A 1 80 ? -21.361 -6.843 16.383 1.00 87.62 80 GLU A C 1
ATOM 635 O O . GLU A 1 80 ? -22.399 -7.173 15.809 1.00 87.62 80 GLU A O 1
ATOM 640 N N . ALA A 1 81 ? -20.177 -7.372 16.055 1.00 85.75 81 ALA A N 1
ATOM 641 C CA . ALA A 1 81 ? -20.005 -8.341 14.971 1.00 85.75 81 ALA A CA 1
ATOM 642 C C . ALA A 1 81 ? -20.745 -9.671 15.216 1.00 85.75 81 ALA A C 1
ATOM 644 O O . ALA A 1 81 ? -21.151 -10.336 14.263 1.00 85.75 81 ALA A O 1
ATOM 645 N N . LEU A 1 82 ? -20.947 -10.047 16.482 1.00 84.38 82 LEU A N 1
ATOM 646 C CA . LEU A 1 82 ? -21.718 -11.225 16.892 1.00 84.38 82 LEU A CA 1
ATOM 647 C C . LEU A 1 82 ? -23.233 -10.960 17.000 1.00 84.38 82 LEU A C 1
ATOM 649 O O . LEU A 1 82 ? -23.988 -11.886 17.297 1.00 84.38 82 LEU A O 1
ATOM 653 N N . GLY A 1 83 ? -23.693 -9.736 16.714 1.00 72.19 83 GLY A N 1
ATOM 654 C CA . GLY A 1 83 ? -25.107 -9.428 16.499 1.00 72.19 83 GLY A CA 1
ATOM 655 C C . GLY A 1 83 ? -25.910 -9.014 17.734 1.00 72.19 83 GLY A C 1
ATOM 656 O O . GLY A 1 83 ? -27.130 -9.179 17.719 1.00 72.19 83 GLY A O 1
ATOM 657 N N . GLY A 1 84 ? -25.290 -8.468 18.789 1.00 64.88 84 GLY A N 1
ATOM 658 C CA . GLY A 1 84 ? -26.068 -7.986 19.936 1.00 64.88 84 GLY A CA 1
ATOM 659 C C . GLY A 1 84 ? -25.391 -6.936 20.808 1.00 64.88 84 GLY A C 1
ATOM 660 O O . GLY A 1 84 ? -24.610 -7.282 21.692 1.00 64.88 84 GLY A O 1
ATOM 661 N N . GLU A 1 85 ? -25.802 -5.672 20.675 1.00 56.19 85 GLU A N 1
ATOM 662 C CA . GLU A 1 85 ? -25.627 -4.687 21.749 1.00 56.19 85 GLU A CA 1
ATOM 663 C C . GLU A 1 85 ? -26.280 -5.212 23.041 1.00 56.19 85 GLU A C 1
ATOM 665 O O . GLU A 1 85 ? -27.420 -5.677 23.042 1.00 56.19 85 GLU A O 1
ATOM 670 N N . GLY A 1 86 ? -25.547 -5.181 24.156 1.00 56.31 86 GLY A N 1
ATOM 671 C CA . GLY A 1 86 ? -26.077 -5.561 25.472 1.00 56.31 86 GLY A CA 1
ATOM 672 C C . GLY A 1 86 ? -26.249 -7.066 25.721 1.00 56.31 86 GLY A C 1
ATOM 673 O O . GLY A 1 86 ? -26.822 -7.446 26.744 1.00 56.31 86 GLY A O 1
ATOM 674 N N . THR A 1 87 ? -25.744 -7.939 24.841 1.00 59.69 87 THR A N 1
ATOM 675 C CA . THR A 1 87 ? -25.823 -9.394 25.049 1.00 59.69 87 THR A CA 1
ATOM 676 C C . THR A 1 87 ? -24.674 -9.876 25.935 1.00 59.69 87 THR A C 1
ATOM 678 O O . THR A 1 87 ? -23.507 -9.787 25.565 1.00 59.69 87 THR A O 1
ATOM 681 N N . MET A 1 88 ? -24.988 -10.422 27.115 1.00 66.31 88 MET A N 1
ATOM 682 C CA . MET A 1 88 ? -24.003 -11.171 27.904 1.00 66.31 88 MET A CA 1
ATOM 683 C C . MET A 1 88 ? -23.789 -12.548 27.274 1.00 66.31 88 MET A C 1
ATOM 685 O O . MET A 1 88 ? -24.662 -13.415 27.348 1.00 66.31 88 MET A O 1
ATOM 689 N N . PHE A 1 89 ? -22.612 -12.766 26.696 1.00 72.69 89 PHE A N 1
ATOM 690 C CA . PHE A 1 89 ? -22.220 -14.079 26.196 1.00 72.69 89 PHE A CA 1
ATOM 691 C C . PHE A 1 89 ? -21.852 -14.998 27.361 1.00 72.69 89 PHE A C 1
ATOM 693 O O . PHE A 1 89 ? -21.037 -14.648 28.210 1.00 72.69 89 PHE A O 1
ATOM 700 N N . ARG A 1 90 ? -22.442 -16.195 27.388 1.00 77.56 90 ARG A N 1
ATOM 701 C CA . ARG A 1 90 ? -22.080 -17.264 28.324 1.00 77.56 90 ARG A CA 1
ATOM 702 C C . ARG A 1 90 ? -21.689 -18.496 27.536 1.00 77.56 90 ARG A C 1
ATOM 704 O O . ARG A 1 90 ? -22.434 -18.921 26.657 1.00 77.56 90 ARG A O 1
ATOM 711 N N . MET A 1 91 ? -20.547 -19.084 27.875 1.00 79.06 91 MET A N 1
ATOM 712 C CA . MET A 1 91 ? -20.072 -20.307 27.237 1.00 79.06 91 MET A CA 1
ATOM 713 C C . MET A 1 91 ? -20.139 -21.467 28.240 1.00 79.06 91 MET A C 1
ATOM 715 O O . MET A 1 91 ? -19.323 -21.508 29.168 1.00 79.06 91 MET A O 1
ATOM 719 N N . PRO A 1 92 ? -21.114 -22.388 28.116 1.00 80.94 92 PRO A N 1
ATOM 720 C CA . PRO A 1 92 ? -21.172 -23.563 28.972 1.00 80.94 92 PRO A CA 1
ATOM 721 C C . PRO A 1 92 ? -19.996 -24.495 28.665 1.00 80.94 92 PRO A C 1
ATOM 723 O O . PRO A 1 92 ? -19.636 -24.706 27.509 1.00 80.94 92 PRO A O 1
ATOM 726 N N . LEU A 1 93 ? -19.400 -25.063 29.710 1.00 82.38 93 LEU A N 1
ATOM 727 C CA . LEU A 1 93 ? -18.394 -26.111 29.579 1.00 82.38 93 LEU A CA 1
ATOM 728 C C . LEU A 1 93 ? -19.085 -27.463 29.706 1.00 82.38 93 LEU A C 1
ATOM 730 O O . LEU A 1 93 ? -19.702 -27.757 30.733 1.00 82.38 93 LEU A O 1
ATOM 734 N N . GLU A 1 94 ? -18.968 -28.282 28.670 1.00 86.25 94 GLU A N 1
ATOM 735 C CA . GLU A 1 94 ? -19.602 -29.592 28.583 1.00 86.25 94 GLU A CA 1
ATOM 736 C C . GLU A 1 94 ? -18.552 -30.689 28.397 1.00 86.25 94 GLU A C 1
ATOM 738 O O . GLU A 1 94 ? -17.569 -30.522 27.677 1.00 86.25 94 GLU A O 1
ATOM 743 N N . VAL A 1 95 ? -18.751 -31.822 29.070 1.00 81.25 95 VAL A N 1
ATOM 744 C CA . VAL A 1 95 ? -17.923 -33.020 28.913 1.00 81.25 95 VAL A CA 1
ATOM 745 C C . VAL A 1 95 ? -18.771 -34.107 28.279 1.00 81.25 95 VAL A C 1
ATOM 747 O O . VAL A 1 95 ? -19.784 -34.526 28.841 1.00 81.25 95 VAL A O 1
ATOM 750 N N . VAL A 1 96 ? -18.329 -34.583 27.118 1.00 83.94 96 VAL A N 1
ATOM 751 C CA . VAL A 1 96 ? -18.930 -35.739 26.453 1.00 83.94 96 VAL A CA 1
ATOM 752 C C . VAL A 1 96 ? -18.366 -36.999 27.098 1.00 83.94 96 VAL A C 1
ATOM 754 O O . VAL A 1 96 ? -17.170 -37.284 27.011 1.00 83.94 96 VAL A O 1
ATOM 757 N N . ARG A 1 97 ? -19.222 -37.746 27.796 1.00 82.81 97 ARG A N 1
ATOM 758 C CA . ARG A 1 97 ? -18.855 -39.030 28.394 1.00 82.81 97 ARG A CA 1
ATOM 759 C C . ARG A 1 97 ? -18.734 -40.109 27.305 1.00 82.81 97 ARG A C 1
ATOM 761 O O . ARG A 1 97 ? -19.381 -40.003 26.265 1.00 82.81 97 ARG A O 1
ATOM 768 N N . PRO A 1 98 ? -17.982 -41.201 27.548 1.00 80.50 98 PRO A N 1
ATOM 769 C CA . PRO A 1 98 ? -17.799 -42.282 26.569 1.00 80.50 98 PRO A CA 1
ATOM 770 C C . PRO A 1 98 ? -19.094 -42.961 26.096 1.00 80.50 98 PRO A C 1
ATOM 772 O O . PRO A 1 98 ? -19.109 -43.588 25.045 1.00 80.50 98 PRO A O 1
ATOM 775 N N . ASN A 1 99 ? -20.183 -42.838 26.859 1.00 85.69 99 ASN A N 1
ATOM 776 C CA . ASN A 1 99 ? -21.508 -43.344 26.497 1.00 85.69 99 ASN A CA 1
ATOM 777 C C . ASN A 1 99 ? -22.330 -42.364 25.632 1.00 85.69 99 ASN A C 1
ATOM 779 O O . ASN A 1 99 ? -23.516 -42.597 25.427 1.00 85.69 99 ASN A O 1
ATOM 783 N N . GLY A 1 100 ? -21.729 -41.263 25.169 1.00 81.06 100 GLY A N 1
ATOM 784 C CA . GLY A 1 100 ? -22.382 -40.234 24.358 1.00 81.06 100 GLY A CA 1
ATOM 785 C C . GLY A 1 100 ? -23.184 -39.201 25.154 1.00 81.06 100 GLY A C 1
ATOM 786 O O . GLY A 1 100 ? -23.670 -38.239 24.567 1.00 81.06 100 GLY A O 1
ATOM 787 N N . ASN A 1 101 ? -23.304 -39.345 26.480 1.00 85.31 101 ASN A N 1
ATOM 788 C CA . ASN A 1 101 ? -24.013 -38.364 27.301 1.00 85.31 101 ASN A CA 1
ATOM 789 C C . ASN A 1 101 ? -23.172 -37.100 27.494 1.00 85.31 101 ASN A C 1
ATOM 791 O O . ASN A 1 101 ? -21.992 -37.173 27.839 1.00 85.31 101 ASN A O 1
ATOM 795 N N . VAL A 1 102 ? -23.812 -35.944 27.348 1.00 82.50 102 VAL A N 1
ATOM 796 C CA . VAL A 1 102 ? -23.206 -34.633 27.581 1.00 82.50 102 VAL A CA 1
ATOM 797 C C . VAL A 1 102 ? -23.511 -34.181 29.008 1.00 82.50 102 VAL A C 1
ATOM 799 O O . VAL A 1 102 ? -24.668 -34.133 29.421 1.00 82.50 102 VAL A O 1
ATOM 802 N N . GLU A 1 103 ? -22.473 -33.872 29.783 1.00 82.00 103 GLU A N 1
ATOM 803 C CA . GLU A 1 103 ? -22.594 -33.359 31.149 1.00 82.00 103 GLU A CA 1
ATOM 804 C C . GLU A 1 103 ? -22.073 -31.921 31.221 1.00 82.00 103 GLU A C 1
ATOM 806 O O . GLU A 1 103 ? -20.894 -31.668 30.960 1.00 82.00 103 GLU A O 1
ATOM 811 N N . ARG A 1 104 ? -22.932 -30.977 31.627 1.00 80.38 104 ARG A N 1
ATOM 812 C CA . ARG A 1 104 ? -22.535 -29.582 31.859 1.00 80.38 104 ARG A CA 1
ATOM 813 C C . ARG A 1 104 ? -21.742 -29.477 33.164 1.00 80.38 104 ARG A C 1
ATOM 815 O O . ARG A 1 104 ? -22.258 -29.770 34.238 1.00 80.38 104 ARG A O 1
ATOM 822 N N . LYS A 1 105 ? -20.481 -29.060 33.060 1.00 81.50 105 LYS A N 1
ATOM 823 C CA . LYS A 1 105 ? -19.506 -28.970 34.162 1.00 81.50 105 LYS A CA 1
ATOM 824 C C . LYS A 1 105 ? -19.389 -27.571 34.763 1.00 81.50 105 LYS A C 1
ATOM 826 O O . LYS A 1 105 ? -18.862 -27.438 35.862 1.00 81.50 105 LYS A O 1
ATOM 831 N N . GLY A 1 106 ? -19.865 -26.543 34.062 1.00 81.88 106 GLY A N 1
ATOM 832 C CA . GLY A 1 106 ? -19.826 -25.157 34.524 1.00 81.88 106 GLY A CA 1
ATOM 833 C C . GLY A 1 106 ? -19.967 -24.160 33.379 1.00 81.88 106 GLY A C 1
ATOM 834 O O . GLY A 1 106 ? -20.505 -24.487 32.319 1.00 81.88 106 GLY A O 1
ATOM 835 N N . GLU A 1 107 ? -19.467 -22.950 33.601 1.00 83.94 107 GLU A N 1
ATOM 836 C CA . GLU A 1 107 ? -19.343 -21.894 32.595 1.00 83.94 107 GLU A CA 1
ATOM 837 C C . GLU A 1 107 ? -17.874 -21.471 32.500 1.00 83.94 107 GLU A C 1
ATOM 839 O O . GLU A 1 107 ? -17.140 -21.520 33.492 1.00 83.94 107 GLU A O 1
ATOM 844 N N . ALA A 1 108 ? -17.426 -21.104 31.300 1.00 83.25 108 ALA A N 1
ATOM 845 C CA . ALA A 1 108 ? -16.098 -20.539 31.115 1.00 83.25 108 ALA A CA 1
ATOM 846 C C . ALA A 1 108 ? -15.977 -19.208 31.874 1.00 83.25 108 ALA A C 1
ATOM 848 O O . ALA A 1 108 ? -16.958 -18.485 32.047 1.00 83.25 108 ALA A O 1
ATOM 849 N N . ALA A 1 109 ? -14.763 -18.875 32.319 1.00 85.56 109 ALA A N 1
ATOM 850 C CA . ALA A 1 109 ? -14.516 -17.598 32.976 1.00 85.56 109 ALA A CA 1
ATOM 851 C C . ALA A 1 109 ? -14.874 -16.434 32.038 1.00 85.56 109 ALA A C 1
ATOM 853 O O . ALA A 1 109 ? -14.474 -16.435 30.873 1.00 85.56 109 ALA A O 1
ATOM 854 N N . GLN A 1 110 ? -15.575 -15.427 32.562 1.00 84.25 110 GLN A N 1
ATOM 855 C CA . GLN A 1 110 ? -16.035 -14.274 31.783 1.00 84.25 110 GLN A CA 1
ATOM 856 C C . GLN A 1 110 ? -14.887 -13.569 31.045 1.00 84.25 110 GLN A C 1
ATOM 858 O O . GLN A 1 110 ? -15.022 -13.236 29.874 1.00 84.25 110 GLN A O 1
ATOM 863 N N . SER A 1 111 ? -13.721 -13.445 31.679 1.00 84.50 111 SER A N 1
ATOM 864 C CA . SER A 1 111 ? -12.530 -12.849 31.063 1.00 84.50 111 SER A CA 1
ATOM 865 C C . SER A 1 111 ? -12.011 -13.621 29.842 1.00 84.50 111 SER A C 1
ATOM 867 O O . SER A 1 111 ? -11.471 -13.014 28.921 1.00 84.50 111 SER A O 1
ATOM 869 N N . LEU A 1 112 ? -12.180 -14.949 29.799 1.00 85.75 112 LEU A N 1
ATOM 870 C CA . LEU A 1 112 ? -11.831 -15.759 28.625 1.00 85.75 112 LEU A CA 1
ATOM 871 C C . LEU A 1 112 ? -12.832 -15.547 27.489 1.00 85.75 112 LEU A C 1
ATOM 873 O O . LEU A 1 112 ? -12.437 -15.505 26.328 1.00 85.75 112 LEU A O 1
ATOM 877 N N . ILE A 1 113 ? -14.115 -15.401 27.826 1.00 86.75 113 ILE A N 1
ATOM 878 C CA . ILE A 1 113 ? -15.176 -15.107 26.859 1.00 86.75 113 ILE A CA 1
ATOM 879 C C . ILE A 1 113 ? -14.947 -13.718 26.247 1.00 86.75 113 ILE A C 1
ATOM 881 O O . ILE A 1 113 ? -14.95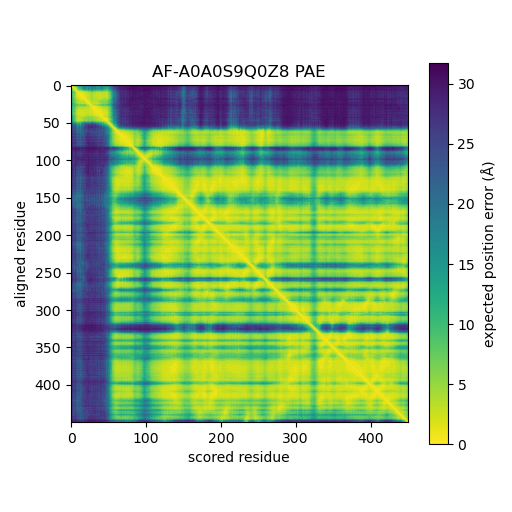3 -13.582 25.028 1.00 86.75 113 ILE A O 1
ATOM 885 N N . GLU A 1 114 ? -14.670 -12.705 27.070 1.00 87.25 114 GLU A N 1
ATOM 886 C CA . GLU A 1 114 ? -14.370 -11.338 26.622 1.00 87.25 114 GLU A CA 1
ATOM 887 C C . GLU A 1 114 ? -13.141 -11.285 25.710 1.00 87.25 114 GLU A C 1
ATOM 889 O O . GLU A 1 114 ? -13.182 -10.639 24.663 1.00 87.25 114 GLU A O 1
ATOM 894 N N . ALA A 1 115 ? -12.072 -12.007 26.062 1.00 87.00 115 ALA A N 1
ATOM 895 C CA . ALA A 1 115 ? -10.883 -12.119 25.222 1.00 87.00 115 ALA A CA 1
ATOM 896 C C . ALA A 1 115 ? -11.194 -12.794 23.875 1.00 87.00 115 ALA A C 1
ATOM 898 O O . ALA A 1 115 ? -10.802 -12.280 22.830 1.00 87.00 115 ALA A O 1
ATOM 899 N N . ALA A 1 116 ? -11.955 -13.894 23.881 1.00 88.19 116 ALA A N 1
ATOM 900 C CA . ALA A 1 116 ? -12.354 -14.584 22.656 1.00 88.19 116 ALA A CA 1
ATOM 901 C C . ALA A 1 116 ? -13.224 -13.697 21.747 1.00 88.19 116 ALA A C 1
ATOM 903 O O . ALA A 1 116 ? -13.024 -13.670 20.535 1.00 88.19 116 ALA A O 1
ATOM 904 N N . ILE A 1 117 ? -14.150 -12.921 22.318 1.00 89.75 117 ILE A N 1
ATOM 905 C CA . ILE A 1 117 ? -14.963 -11.953 21.567 1.00 89.75 117 ILE A CA 1
ATOM 906 C C . ILE A 1 117 ? -14.076 -10.851 20.984 1.00 89.75 117 ILE A C 1
ATOM 908 O O . ILE A 1 117 ? -14.178 -10.548 19.795 1.00 89.75 117 ILE A O 1
ATOM 912 N N . ALA A 1 118 ? -13.164 -10.288 21.779 1.00 89.69 118 ALA A N 1
ATOM 913 C CA . ALA A 1 118 ? -12.213 -9.289 21.303 1.00 89.69 118 ALA A CA 1
ATOM 914 C C . ALA A 1 118 ? -11.342 -9.818 20.147 1.00 89.69 118 ALA A C 1
ATOM 916 O O . ALA A 1 118 ? -11.010 -9.065 19.22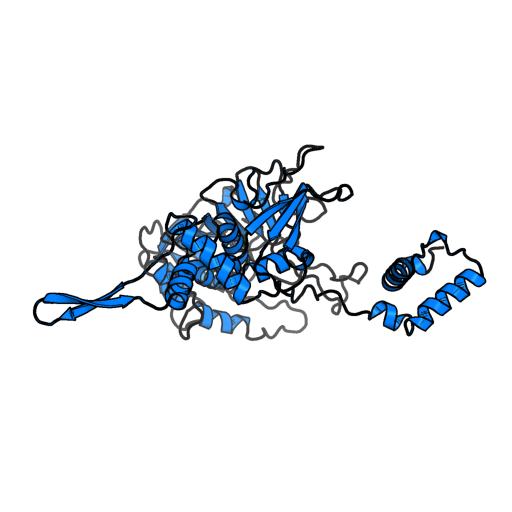9 1.00 89.69 118 ALA A O 1
ATOM 917 N N . ASP A 1 119 ? -11.014 -11.111 20.124 1.00 89.12 119 ASP A N 1
ATOM 918 C CA . ASP A 1 119 ? -10.279 -11.735 19.019 1.00 89.12 119 ASP A CA 1
ATOM 919 C C . ASP A 1 119 ? -11.095 -11.824 17.724 1.00 89.12 119 ASP A C 1
ATOM 921 O O . ASP A 1 119 ? -10.522 -11.696 16.641 1.00 89.12 119 ASP A O 1
ATOM 925 N N . THR A 1 120 ? -12.425 -11.928 17.806 1.00 88.50 120 THR A N 1
ATOM 926 C CA . THR A 1 120 ? -13.304 -11.902 16.620 1.00 88.50 120 THR A CA 1
ATOM 927 C C . THR A 1 120 ? -13.501 -10.508 16.021 1.00 88.50 120 THR A C 1
ATOM 929 O O . THR A 1 120 ? -13.971 -10.394 14.890 1.00 88.50 120 THR A O 1
ATOM 932 N N . ALA A 1 121 ? -13.131 -9.445 16.744 1.00 91.31 121 ALA A N 1
ATOM 933 C CA . ALA A 1 121 ? -13.389 -8.071 16.328 1.00 91.31 121 ALA A CA 1
ATOM 934 C C . ALA A 1 121 ? -12.707 -7.730 14.986 1.00 91.31 121 ALA A C 1
ATOM 936 O O . ALA A 1 121 ? -11.464 -7.741 14.919 1.00 91.31 121 ALA A O 1
ATOM 937 N N . PRO A 1 122 ? -13.476 -7.394 13.932 1.00 89.94 122 PRO A N 1
ATOM 938 C CA . PRO A 1 122 ? -12.910 -7.050 12.637 1.00 89.94 122 PRO A CA 1
ATOM 939 C C . PRO A 1 122 ? -12.248 -5.667 12.674 1.00 89.94 122 PRO A C 1
ATOM 941 O O . PRO A 1 122 ? -12.648 -4.771 13.420 1.00 89.94 122 PRO A O 1
ATOM 944 N N . THR A 1 123 ? -11.240 -5.463 11.826 1.00 92.94 123 THR A N 1
ATOM 945 C CA . THR A 1 123 ? -10.787 -4.105 11.502 1.00 92.94 123 THR A CA 1
ATOM 946 C C . THR A 1 123 ? -11.898 -3.395 10.729 1.00 92.94 123 THR A C 1
ATOM 948 O O . THR A 1 123 ? -12.467 -3.978 9.805 1.00 92.94 123 THR A O 1
ATOM 951 N N . LEU A 1 124 ? -12.179 -2.130 11.055 1.00 92.94 124 LEU A N 1
ATOM 952 C CA . LEU A 1 124 ? -13.147 -1.335 10.296 1.00 92.94 124 LEU A CA 1
ATOM 953 C C . LEU A 1 124 ? -12.752 -1.278 8.806 1.00 92.94 124 LEU A C 1
ATOM 955 O O . LEU A 1 124 ? -11.574 -1.040 8.517 1.00 92.94 124 LEU A O 1
ATOM 959 N N . PRO A 1 125 ? -13.694 -1.442 7.852 1.00 92.81 125 PRO A N 1
ATOM 960 C CA . PRO A 1 125 ? -13.370 -1.559 6.425 1.00 92.81 125 PRO A CA 1
ATOM 961 C C . PRO A 1 125 ? -12.535 -0.397 5.879 1.00 92.81 125 PRO A C 1
ATOM 963 O O . PRO A 1 125 ? -11.585 -0.600 5.124 1.00 92.81 125 PRO A O 1
ATOM 966 N N . ARG A 1 126 ? -12.846 0.831 6.308 1.00 93.69 126 ARG A N 1
ATOM 967 C CA . ARG A 1 126 ? -12.108 2.038 5.927 1.00 93.69 126 ARG A CA 1
ATOM 968 C C . ARG A 1 126 ? -10.663 2.015 6.429 1.00 93.69 126 ARG A C 1
ATOM 970 O O . ARG A 1 126 ? -9.736 2.266 5.659 1.00 93.69 126 ARG A O 1
ATOM 977 N N . THR A 1 127 ? -10.477 1.678 7.704 1.00 95.69 127 THR A N 1
ATOM 978 C CA . THR A 1 127 ? -9.160 1.540 8.337 1.00 95.69 127 THR A CA 1
ATOM 979 C C . THR A 1 127 ? -8.339 0.437 7.682 1.00 95.69 127 THR A C 1
ATOM 981 O O . THR A 1 127 ? -7.153 0.628 7.419 1.00 95.69 127 THR A O 1
ATOM 984 N N . GLN A 1 128 ? -8.971 -0.693 7.368 1.00 95.19 128 GLN A N 1
ATOM 985 C CA . GLN A 1 128 ? -8.333 -1.810 6.683 1.00 95.19 128 GLN A CA 1
ATOM 986 C C . GLN A 1 128 ? -7.856 -1.406 5.280 1.00 95.19 128 GLN A C 1
ATOM 988 O O . GLN A 1 128 ? -6.682 -1.592 4.964 1.00 95.19 128 GLN A O 1
ATOM 993 N N . ALA A 1 129 ? -8.721 -0.784 4.472 1.00 95.44 129 ALA A N 1
ATOM 994 C CA . ALA A 1 129 ? -8.375 -0.327 3.126 1.00 95.44 129 ALA A CA 1
ATOM 995 C C . ALA A 1 129 ? -7.228 0.699 3.127 1.00 95.44 129 ALA A C 1
ATOM 997 O O . ALA A 1 129 ? -6.337 0.636 2.280 1.00 95.44 129 ALA A O 1
ATOM 998 N N . LEU A 1 130 ? -7.222 1.628 4.091 1.00 96.69 130 LEU A N 1
ATOM 999 C CA . LEU A 1 130 ? -6.142 2.602 4.248 1.00 96.69 130 LEU A CA 1
ATOM 1000 C C . LEU A 1 130 ? -4.821 1.943 4.679 1.00 96.69 130 LEU A C 1
ATOM 1002 O O . LEU A 1 130 ? -3.764 2.288 4.154 1.00 96.69 130 LEU A O 1
ATOM 1006 N N . ALA A 1 131 ? -4.870 0.986 5.607 1.00 96.44 131 ALA A N 1
ATOM 1007 C CA . ALA A 1 131 ? -3.687 0.250 6.046 1.00 96.44 131 ALA A CA 1
ATOM 1008 C C . ALA A 1 131 ? -3.074 -0.572 4.898 1.00 96.44 131 ALA A C 1
ATOM 1010 O O . ALA A 1 131 ? -1.866 -0.515 4.681 1.00 96.44 131 ALA A O 1
ATOM 1011 N N . GLU A 1 132 ? -3.903 -1.286 4.128 1.00 95.31 132 GLU A N 1
ATOM 1012 C CA . GLU A 1 132 ? -3.468 -2.019 2.933 1.00 95.31 132 GLU A CA 1
ATOM 1013 C C . GLU A 1 132 ? -2.854 -1.076 1.891 1.00 95.31 132 GLU A C 1
ATOM 1015 O O . GLU A 1 132 ? -1.770 -1.354 1.384 1.00 95.31 132 GLU A O 1
ATOM 1020 N N . LEU A 1 133 ? -3.490 0.074 1.618 1.00 96.44 133 LEU A N 1
ATOM 1021 C CA . LEU A 1 133 ? -2.937 1.102 0.734 1.00 96.44 133 LEU A CA 1
ATOM 1022 C C . LEU A 1 133 ? -1.520 1.504 1.168 1.00 96.44 133 LEU A C 1
ATOM 1024 O O . LEU A 1 133 ? -0.616 1.526 0.334 1.00 96.44 133 LEU A O 1
ATOM 1028 N N . PHE A 1 134 ? -1.310 1.790 2.452 1.00 96.38 134 PHE A N 1
ATOM 1029 C CA . PHE A 1 134 ? -0.002 2.201 2.957 1.00 96.38 134 PHE A CA 1
ATOM 1030 C C . PHE A 1 134 ? 1.052 1.091 2.917 1.00 96.38 134 PHE A C 1
ATOM 1032 O O . PHE A 1 134 ? 2.184 1.356 2.512 1.00 96.38 134 PHE A O 1
ATOM 1039 N N . GLU A 1 135 ? 0.703 -0.157 3.244 1.00 95.81 135 GLU A N 1
ATOM 1040 C CA . GLU A 1 135 ? 1.631 -1.288 3.081 1.00 95.81 135 GLU A CA 1
ATOM 1041 C C . GLU A 1 135 ? 2.020 -1.478 1.609 1.00 95.81 135 GLU A C 1
ATOM 1043 O O . GLU A 1 135 ? 3.198 -1.689 1.291 1.00 95.81 135 GLU A O 1
ATOM 1048 N N . MET A 1 136 ? 1.053 -1.299 0.700 1.00 96.81 136 MET A N 1
ATOM 1049 C CA . MET A 1 136 ? 1.281 -1.310 -0.743 1.00 96.81 136 MET A CA 1
ATOM 1050 C C . MET A 1 136 ? 2.224 -0.196 -1.218 1.00 96.81 136 MET A C 1
ATOM 1052 O O . MET A 1 136 ? 2.922 -0.366 -2.219 1.00 96.81 136 MET A O 1
ATOM 1056 N N . GLY A 1 137 ? 2.331 0.905 -0.469 1.00 95.06 137 GLY A N 1
ATOM 1057 C CA . GLY A 1 137 ? 3.307 1.969 -0.709 1.00 95.06 137 GLY A CA 1
ATOM 1058 C C . GLY A 1 137 ? 4.759 1.503 -0.595 1.00 95.06 137 GLY A C 1
ATOM 1059 O O . GLY A 1 137 ? 5.637 2.099 -1.215 1.00 95.06 137 GLY A O 1
ATOM 1060 N N . GLY A 1 138 ? 5.015 0.394 0.111 1.00 95.06 138 GLY A N 1
ATOM 1061 C CA . GLY A 1 138 ? 6.341 -0.217 0.232 1.00 95.06 138 GLY A CA 1
ATOM 1062 C C . GLY A 1 138 ? 6.938 -0.733 -1.085 1.00 95.06 138 GLY A C 1
ATOM 1063 O O . GLY A 1 138 ? 8.150 -0.922 -1.157 1.00 95.06 138 GLY A O 1
ATOM 1064 N N . CYS A 1 139 ? 6.131 -0.894 -2.143 1.00 97.00 139 CYS A N 1
ATOM 1065 C CA . CYS A 1 139 ? 6.629 -1.175 -3.494 1.00 97.00 139 CYS A CA 1
ATOM 1066 C C . CYS A 1 139 ? 7.417 0.004 -4.091 1.00 97.00 139 CYS A C 1
ATOM 1068 O O . CYS A 1 139 ? 8.229 -0.189 -4.995 1.00 97.00 139 CYS A O 1
ATOM 1070 N N . VAL A 1 140 ? 7.154 1.232 -3.631 1.00 96.56 140 VAL A N 1
ATOM 1071 C CA . VAL A 1 140 ? 7.800 2.451 -4.122 1.00 96.56 140 VAL A CA 1
ATOM 1072 C C . VAL A 1 140 ? 9.004 2.753 -3.234 1.00 96.56 140 VAL A C 1
ATOM 1074 O O . VAL A 1 140 ? 8.870 3.214 -2.102 1.00 96.56 140 VAL A O 1
ATOM 1077 N N . LEU A 1 141 ? 10.203 2.471 -3.743 1.00 92.38 141 LEU A N 1
ATOM 1078 C CA . LEU A 1 141 ? 11.440 2.655 -2.986 1.00 92.38 141 LEU A CA 1
ATOM 1079 C C . LEU A 1 141 ? 11.724 4.132 -2.691 1.00 92.38 141 LEU A C 1
ATOM 1081 O O . LEU A 1 141 ? 11.746 4.966 -3.596 1.00 92.38 141 LEU A O 1
ATOM 1085 N N . VAL A 1 142 ? 12.046 4.424 -1.429 1.00 90.00 142 VAL A N 1
ATOM 1086 C CA . VAL A 1 142 ? 12.574 5.728 -1.014 1.00 90.00 142 VAL A CA 1
ATOM 1087 C C . VAL A 1 142 ? 14.031 5.828 -1.459 1.00 90.00 142 VAL A C 1
ATOM 1089 O O . VAL A 1 142 ? 14.911 5.136 -0.942 1.00 90.00 142 VAL A O 1
ATOM 1092 N N . GLU A 1 143 ? 14.303 6.708 -2.415 1.00 86.69 143 GLU A N 1
ATOM 1093 C CA . GLU A 1 143 ? 15.651 6.984 -2.912 1.00 86.69 143 GLU A CA 1
ATOM 1094 C C . GLU A 1 143 ? 16.004 8.460 -2.683 1.00 86.69 143 GLU A C 1
ATOM 1096 O O . GLU A 1 143 ? 15.133 9.325 -2.663 1.00 86.69 143 GLU A O 1
ATOM 1101 N N . LEU A 1 144 ? 17.291 8.785 -2.535 1.00 84.25 144 LEU A N 1
ATOM 1102 C CA . LEU A 1 144 ? 17.718 10.184 -2.437 1.00 84.25 144 LEU A CA 1
ATOM 1103 C C . LEU A 1 144 ? 17.409 10.921 -3.746 1.00 84.25 144 LEU A C 1
ATOM 1105 O O . LEU A 1 144 ? 17.731 10.427 -4.827 1.00 84.25 144 LEU A O 1
ATOM 1109 N N . SER A 1 145 ? 16.777 12.084 -3.654 1.00 82.81 145 SER A N 1
ATOM 1110 C CA . SER A 1 145 ? 16.495 12.958 -4.793 1.00 82.81 145 SER A CA 1
ATOM 1111 C C . SER A 1 145 ? 17.717 13.807 -5.168 1.00 82.81 145 SER A C 1
ATOM 1113 O O . SER A 1 145 ? 18.732 13.828 -4.472 1.00 82.81 145 SER A O 1
ATOM 1115 N N . SER A 1 146 ? 17.620 14.550 -6.270 1.00 78.62 146 SER A N 1
ATOM 1116 C CA . SER A 1 146 ? 18.617 15.565 -6.630 1.00 78.62 146 SER A CA 1
ATOM 1117 C C . SER A 1 146 ? 18.569 16.803 -5.724 1.00 78.62 146 SER A C 1
ATOM 1119 O O . SER A 1 146 ? 19.531 17.577 -5.690 1.00 78.62 146 SER A O 1
ATOM 1121 N N . GLU A 1 147 ? 17.472 17.004 -4.990 1.00 80.12 147 GLU A N 1
ATOM 1122 C CA . GLU A 1 147 ? 17.232 18.210 -4.203 1.00 80.12 147 GLU A CA 1
ATOM 1123 C C . GLU A 1 147 ? 17.940 18.171 -2.845 1.00 80.12 147 GLU A C 1
ATOM 1125 O O . GLU A 1 147 ? 17.993 17.119 -2.199 1.00 80.12 147 GLU A O 1
ATOM 1130 N N . PRO A 1 148 ? 18.479 19.308 -2.375 1.00 76.38 148 PRO A N 1
ATOM 1131 C CA . PRO A 1 148 ? 19.020 19.397 -1.029 1.00 76.38 148 PRO A CA 1
ATOM 1132 C C . PRO A 1 148 ? 17.908 19.260 0.018 1.00 76.38 148 PRO A C 1
ATOM 1134 O O . PRO A 1 148 ? 16.792 19.745 -0.161 1.00 76.38 148 PRO A O 1
ATOM 1137 N N . LYS A 1 149 ? 18.227 18.629 1.151 1.00 77.94 149 LYS A N 1
ATOM 1138 C CA . LYS A 1 149 ? 17.315 18.498 2.298 1.00 77.94 149 LYS A CA 1
ATOM 1139 C C . LYS A 1 149 ? 16.992 19.857 2.926 1.00 77.94 149 LYS A C 1
ATOM 1141 O O . LYS A 1 149 ? 15.876 20.065 3.391 1.00 77.94 149 LYS A O 1
ATOM 1146 N N . LYS A 1 150 ? 17.962 20.778 2.935 1.00 74.81 150 LYS A N 1
ATOM 1147 C CA . LYS A 1 150 ? 17.814 22.143 3.452 1.00 74.81 150 LYS A CA 1
ATOM 1148 C C . LYS A 1 150 ? 17.745 23.147 2.308 1.00 74.81 150 LYS A C 1
ATOM 1150 O O . LYS A 1 150 ? 18.546 23.108 1.375 1.00 74.81 150 LYS A O 1
ATOM 1155 N N . HIS A 1 151 ? 16.799 24.074 2.407 1.00 68.75 151 HIS A N 1
ATOM 1156 C CA . HIS A 1 151 ? 16.668 25.160 1.447 1.00 68.75 151 HIS A CA 1
ATOM 1157 C C . HIS A 1 151 ? 17.922 26.054 1.476 1.00 68.75 151 HIS A C 1
ATOM 1159 O O . HIS A 1 151 ? 18.374 26.455 2.546 1.00 68.75 151 HIS A O 1
ATOM 1165 N N . GLY A 1 152 ? 18.480 26.373 0.303 1.00 66.38 152 GLY A N 1
ATOM 1166 C CA . GLY A 1 152 ? 19.670 27.224 0.163 1.00 66.38 152 GLY A CA 1
ATOM 1167 C C . GLY A 1 152 ? 21.023 26.507 0.260 1.00 66.38 152 GLY A C 1
ATOM 1168 O O . GLY A 1 152 ? 22.048 27.158 0.079 1.00 66.38 152 GLY A O 1
ATOM 1169 N N . SER A 1 153 ? 21.057 25.192 0.506 1.00 73.00 153 SER A N 1
ATOM 1170 C CA . SER A 1 153 ? 22.290 24.405 0.358 1.00 73.00 153 SER A CA 1
ATOM 1171 C C . SER A 1 153 ? 22.691 24.279 -1.115 1.00 73.00 153 SER A C 1
ATOM 1173 O O . SER A 1 153 ? 21.820 24.160 -1.978 1.00 73.00 153 SER A O 1
ATOM 1175 N N . ASP A 1 154 ? 23.999 24.268 -1.399 1.00 71.62 154 ASP A N 1
ATOM 1176 C CA . ASP A 1 154 ? 24.510 24.088 -2.761 1.00 71.62 154 ASP A CA 1
ATOM 1177 C C . ASP A 1 154 ? 24.163 22.674 -3.266 1.00 71.62 154 ASP A C 1
ATOM 1179 O O . ASP A 1 154 ? 24.652 21.683 -2.711 1.00 71.62 154 ASP A O 1
ATOM 1183 N N . PRO A 1 155 ? 23.320 22.533 -4.306 1.00 70.06 155 PRO A N 1
ATOM 1184 C CA . PRO A 1 155 ? 22.968 21.226 -4.842 1.00 70.06 155 PRO A CA 1
ATOM 1185 C C . PRO A 1 155 ? 24.162 20.485 -5.464 1.00 70.06 155 PRO A C 1
ATOM 1187 O O . PRO A 1 155 ? 24.064 19.266 -5.628 1.00 70.06 155 PRO A O 1
ATOM 1190 N N . ASN A 1 156 ? 25.255 21.176 -5.797 1.00 72.94 156 ASN A N 1
ATOM 1191 C CA . ASN A 1 156 ? 26.437 20.595 -6.430 1.00 72.94 156 ASN A CA 1
ATOM 1192 C C . ASN A 1 156 ? 27.531 20.183 -5.432 1.00 72.94 156 ASN A C 1
ATOM 1194 O O . ASN A 1 156 ? 28.454 19.468 -5.824 1.00 72.94 156 ASN A O 1
ATOM 1198 N N . ASP A 1 157 ? 27.439 20.590 -4.161 1.00 71.31 157 ASP A N 1
ATOM 1199 C CA . ASP A 1 157 ? 28.380 20.142 -3.130 1.00 71.31 157 ASP A CA 1
ATOM 1200 C C . ASP A 1 157 ? 28.162 18.638 -2.852 1.00 71.31 157 ASP A C 1
ATOM 1202 O O . ASP A 1 157 ? 27.045 18.227 -2.505 1.00 71.31 157 ASP A O 1
ATOM 1206 N N . PRO A 1 158 ? 29.200 17.788 -2.998 1.00 70.25 158 PRO A N 1
ATOM 1207 C CA . PRO A 1 158 ? 29.101 16.351 -2.748 1.00 70.25 158 PRO A CA 1
ATOM 1208 C C . PRO A 1 158 ? 28.730 15.995 -1.299 1.00 70.25 158 PRO A C 1
ATOM 1210 O O . PRO A 1 158 ? 28.284 14.874 -1.057 1.00 70.25 158 PRO A O 1
ATOM 1213 N N . ASN A 1 159 ? 28.899 16.916 -0.345 1.00 75.00 159 ASN A N 1
ATOM 1214 C CA . ASN A 1 159 ? 28.530 16.722 1.059 1.00 75.00 159 ASN A CA 1
ATOM 1215 C C . ASN A 1 159 ? 27.108 17.199 1.385 1.00 75.00 159 ASN A C 1
ATOM 1217 O O . ASN A 1 159 ? 26.646 17.012 2.512 1.00 75.00 159 ASN A O 1
ATOM 1221 N N . THR A 1 160 ? 26.400 17.808 0.430 1.00 74.44 160 THR A N 1
ATOM 1222 C CA . THR A 1 160 ? 25.029 18.266 0.653 1.00 74.44 160 THR A CA 1
ATOM 1223 C C . THR A 1 160 ? 24.098 17.078 0.854 1.00 74.44 160 THR A C 1
ATOM 1225 O O . THR A 1 160 ? 23.865 16.278 -0.056 1.00 74.44 160 THR A O 1
ATOM 1228 N N . GLU A 1 161 ? 23.501 17.003 2.045 1.00 78.38 161 GLU A N 1
ATOM 1229 C CA . GLU A 1 161 ? 22.446 16.040 2.340 1.00 78.38 161 GLU A CA 1
ATOM 1230 C C . GLU A 1 161 ? 21.289 16.203 1.352 1.00 78.38 161 GLU A C 1
ATOM 1232 O O . GLU A 1 161 ? 20.701 17.281 1.214 1.00 78.38 161 GLU A O 1
ATOM 1237 N N . LYS A 1 162 ? 20.948 15.113 0.669 1.00 79.12 162 LYS A N 1
ATOM 1238 C CA . LYS A 1 162 ? 19.855 15.072 -0.297 1.00 79.12 162 LYS A CA 1
ATOM 1239 C C . LYS A 1 162 ? 18.538 14.705 0.374 1.00 79.12 162 LYS A C 1
ATOM 1241 O O . LYS A 1 162 ? 18.500 13.916 1.317 1.00 79.12 162 LYS A O 1
ATOM 1246 N N . ARG A 1 163 ? 17.444 15.277 -0.122 1.00 82.44 163 ARG A N 1
ATOM 1247 C CA . ARG A 1 163 ? 16.089 14.983 0.344 1.00 82.44 163 ARG A CA 1
ATOM 1248 C C . ARG A 1 163 ? 15.669 13.578 -0.120 1.00 82.44 163 ARG A C 1
ATOM 1250 O O . ARG A 1 163 ? 15.858 13.288 -1.302 1.00 82.44 163 ARG A O 1
ATOM 1257 N N . PRO A 1 164 ? 15.074 12.728 0.734 1.00 86.62 164 PRO A N 1
ATOM 1258 C CA . PRO A 1 164 ? 14.460 11.476 0.288 1.00 86.62 164 PRO A CA 1
ATOM 1259 C C . PRO A 1 164 ? 13.223 11.742 -0.589 1.00 86.62 164 PRO A C 1
ATOM 1261 O O . PRO A 1 164 ? 12.383 12.579 -0.251 1.00 86.62 164 PRO A O 1
ATOM 1264 N N . ASP A 1 165 ? 13.119 11.036 -1.715 1.00 88.81 165 ASP A N 1
ATOM 1265 C CA . ASP A 1 165 ? 11.951 11.042 -2.601 1.00 88.81 165 ASP A CA 1
ATOM 1266 C C . ASP A 1 165 ? 10.947 9.993 -2.114 1.00 88.81 165 ASP A C 1
ATOM 1268 O O . ASP A 1 165 ? 11.019 8.811 -2.444 1.00 88.81 165 ASP A O 1
ATOM 1272 N N . GLU A 1 166 ? 10.073 10.431 -1.219 1.00 90.00 166 GLU A N 1
ATOM 1273 C CA . GLU A 1 166 ? 9.088 9.589 -0.551 1.00 90.00 166 GLU A CA 1
ATOM 1274 C C . GLU A 1 166 ? 7.893 9.264 -1.464 1.00 90.00 166 GLU A C 1
ATOM 1276 O O . GLU A 1 166 ? 7.476 10.129 -2.245 1.00 90.00 166 GLU A O 1
ATOM 1281 N N . PRO A 1 167 ? 7.254 8.088 -1.309 1.00 92.56 167 PRO A N 1
ATOM 1282 C CA . PRO A 1 167 ? 6.024 7.756 -2.018 1.00 92.56 167 PRO A CA 1
ATOM 1283 C C . PRO A 1 167 ? 4.931 8.800 -1.771 1.00 92.56 167 PRO A C 1
ATOM 1285 O O . PRO A 1 167 ? 4.620 9.148 -0.629 1.00 92.56 167 PRO A O 1
ATOM 1288 N N . GLN A 1 168 ? 4.338 9.299 -2.848 1.00 94.19 168 GLN A N 1
ATOM 1289 C CA . GLN A 1 168 ? 3.226 10.239 -2.812 1.00 94.19 168 GLN A CA 1
ATOM 1290 C C . GLN A 1 168 ? 1.922 9.483 -3.011 1.00 94.19 168 GLN A C 1
ATOM 1292 O O . GLN A 1 168 ? 1.761 8.816 -4.026 1.00 94.19 168 GLN A O 1
ATOM 1297 N N . VAL A 1 169 ? 0.984 9.622 -2.076 1.00 96.81 169 VAL A N 1
ATOM 1298 C CA . VAL A 1 169 ? -0.367 9.062 -2.202 1.00 96.81 169 VAL A CA 1
ATOM 1299 C C . VAL A 1 169 ? -1.256 10.104 -2.872 1.00 96.81 169 VAL A C 1
ATOM 1301 O O . VAL A 1 169 ? -1.406 11.208 -2.344 1.00 96.81 169 VAL A O 1
ATOM 1304 N N . VAL A 1 170 ? -1.840 9.756 -4.017 1.00 96.06 170 VAL A N 1
ATOM 1305 C CA . VAL A 1 170 ? -2.737 10.629 -4.786 1.00 96.06 170 VAL A CA 1
ATOM 1306 C C . VAL A 1 170 ? -4.074 9.936 -5.002 1.00 96.06 170 VAL A C 1
ATOM 1308 O O . VAL A 1 170 ? -4.125 8.849 -5.572 1.00 96.06 170 VAL A O 1
ATOM 1311 N N . PHE A 1 171 ? -5.151 10.585 -4.576 1.00 95.38 171 PHE A N 1
ATOM 1312 C CA . PHE A 1 171 ? -6.530 10.219 -4.873 1.00 95.38 171 PHE A CA 1
ATOM 1313 C C . PHE A 1 171 ? -6.952 10.881 -6.187 1.00 95.38 171 PHE A C 1
ATOM 1315 O O . PHE A 1 171 ? -6.743 12.083 -6.380 1.00 95.38 171 PHE A O 1
ATOM 1322 N N . HIS A 1 172 ? -7.539 10.096 -7.087 1.00 93.94 172 HIS A N 1
ATOM 1323 C CA . HIS A 1 172 ? -8.013 10.540 -8.397 1.00 93.94 172 HIS A CA 1
ATOM 1324 C C . HIS A 1 172 ? -9.538 10.568 -8.439 1.00 93.94 172 HIS A C 1
ATOM 1326 O O . HIS A 1 172 ? -10.196 9.791 -7.755 1.00 93.94 172 HIS A O 1
ATOM 1332 N N . GLU A 1 173 ? -10.100 11.407 -9.308 1.00 91.38 173 GLU A N 1
ATOM 1333 C CA . GLU A 1 173 ? -11.558 11.569 -9.449 1.00 91.38 173 GLU A CA 1
ATOM 1334 C C . GLU A 1 173 ? -12.286 10.299 -9.889 1.00 91.38 173 GLU A C 1
ATOM 1336 O O . GLU A 1 173 ? -13.461 10.113 -9.606 1.00 91.38 173 GLU A O 1
ATOM 1341 N N . ASN A 1 174 ? -11.592 9.405 -10.593 1.00 89.25 174 ASN A N 1
ATOM 1342 C CA . ASN A 1 174 ? -12.154 8.137 -11.051 1.00 89.25 174 ASN A CA 1
ATOM 1343 C C . ASN A 1 174 ? -12.113 7.031 -9.976 1.00 89.25 174 ASN A C 1
ATOM 1345 O O . ASN A 1 174 ? -12.237 5.851 -10.313 1.00 89.25 174 ASN A O 1
ATOM 1349 N N . GLY A 1 175 ? -11.855 7.390 -8.715 1.00 89.75 175 GLY A N 1
ATOM 1350 C CA . GLY A 1 175 ? -11.785 6.472 -7.579 1.00 89.75 175 GLY A CA 1
ATOM 1351 C C . GLY A 1 175 ? -10.494 5.650 -7.490 1.00 89.75 175 GLY A C 1
ATOM 1352 O O . GLY A 1 175 ? -10.349 4.849 -6.565 1.00 89.75 175 GLY A O 1
ATOM 1353 N N . LYS A 1 176 ? -9.535 5.815 -8.419 1.00 93.81 176 LYS A N 1
ATOM 1354 C CA . LYS A 1 176 ? -8.209 5.190 -8.283 1.00 93.81 176 LYS A CA 1
ATOM 1355 C C . LYS A 1 176 ? -7.350 5.969 -7.289 1.00 93.81 176 LYS A C 1
ATOM 1357 O O . LYS A 1 176 ? -7.434 7.191 -7.183 1.00 93.81 176 LYS A O 1
ATOM 1362 N N . ILE A 1 177 ? -6.467 5.259 -6.603 1.00 97.06 177 ILE A N 1
ATOM 1363 C CA . ILE A 1 177 ? -5.464 5.831 -5.709 1.00 97.06 177 ILE A CA 1
ATOM 1364 C C . ILE A 1 177 ? -4.102 5.373 -6.209 1.00 97.06 177 ILE A C 1
ATOM 1366 O O . ILE A 1 177 ? -3.891 4.174 -6.380 1.00 97.06 177 ILE A O 1
ATOM 1370 N N . THR A 1 178 ? -3.179 6.300 -6.455 1.00 97.12 178 THR A N 1
ATOM 1371 C CA . THR A 1 178 ? -1.828 5.960 -6.916 1.00 97.12 178 THR A CA 1
ATOM 1372 C C . THR A 1 178 ? -0.775 6.282 -5.875 1.00 97.12 178 THR A C 1
ATOM 1374 O O . THR A 1 178 ? -0.877 7.285 -5.170 1.00 97.12 178 THR A O 1
ATOM 1377 N N . GLN A 1 179 ? 0.268 5.457 -5.831 1.00 97.81 179 GLN A N 1
ATOM 1378 C CA . GLN A 1 179 ? 1.490 5.715 -5.083 1.00 97.81 179 GLN A CA 1
ATOM 1379 C C . GLN A 1 179 ? 2.682 5.702 -6.025 1.00 97.81 179 GLN A C 1
ATOM 1381 O O . GLN A 1 179 ? 2.892 4.722 -6.740 1.00 97.81 179 GLN A O 1
ATOM 1386 N N . SER A 1 180 ? 3.447 6.790 -6.033 1.00 96.06 180 SER A N 1
ATOM 1387 C CA . SER A 1 180 ? 4.620 6.944 -6.894 1.00 96.06 180 SER A CA 1
ATOM 1388 C C . SER A 1 180 ? 5.601 7.994 -6.349 1.00 96.06 180 SER A C 1
ATOM 1390 O O . SER A 1 180 ? 5.242 8.757 -5.448 1.00 96.06 180 SER A O 1
ATOM 1392 N N . PRO A 1 181 ? 6.850 8.044 -6.847 1.00 92.31 181 PRO A N 1
ATOM 1393 C CA . PRO A 1 181 ? 7.807 9.094 -6.489 1.00 92.31 181 PRO A CA 1
ATOM 1394 C C . PRO A 1 181 ? 7.345 10.493 -6.929 1.00 92.31 181 PRO A C 1
ATOM 1396 O O . PRO A 1 181 ? 6.514 10.622 -7.830 1.00 92.31 181 PRO A O 1
ATOM 1399 N N . LEU A 1 182 ? 7.903 11.546 -6.318 1.00 88.56 182 LEU A N 1
ATOM 1400 C CA . LEU A 1 182 ? 7.573 12.940 -6.638 1.00 88.56 182 LEU A CA 1
ATOM 1401 C C . LEU A 1 182 ? 8.581 13.586 -7.591 1.00 88.56 182 LEU A C 1
ATOM 1403 O O . LEU A 1 182 ? 8.192 14.314 -8.503 1.00 88.56 182 LEU A O 1
ATOM 1407 N N . VAL A 1 183 ? 9.875 13.392 -7.326 1.00 83.81 183 VAL A N 1
ATOM 1408 C CA . VAL A 1 183 ? 10.957 14.144 -7.986 1.00 83.81 183 VAL A CA 1
ATOM 1409 C C . VAL A 1 183 ? 11.534 13.370 -9.168 1.00 83.81 183 VAL A C 1
ATOM 1411 O O . VAL A 1 183 ? 11.929 13.965 -10.173 1.00 83.81 183 VAL A O 1
ATOM 1414 N N . ARG A 1 184 ? 11.613 12.042 -9.061 1.00 82.94 184 ARG A N 1
ATOM 1415 C CA . ARG A 1 184 ? 12.203 11.186 -10.098 1.00 82.94 184 ARG A CA 1
ATOM 1416 C C . ARG A 1 184 ? 11.391 11.172 -11.393 1.00 82.94 184 ARG A C 1
ATOM 1418 O O . ARG A 1 184 ? 10.182 11.356 -11.399 1.00 82.94 184 ARG A O 1
ATOM 1425 N N . GLN A 1 185 ? 12.084 10.901 -12.498 1.00 84.19 185 GLN A N 1
ATOM 1426 C CA . GLN A 1 185 ? 11.484 10.787 -13.833 1.00 84.19 185 GLN A CA 1
ATOM 1427 C C . GLN A 1 185 ? 10.848 9.410 -14.085 1.00 84.19 185 GLN A C 1
ATOM 1429 O O . GLN A 1 185 ? 9.939 9.297 -14.896 1.00 84.19 185 GLN A O 1
ATOM 1434 N N . SER A 1 186 ? 11.284 8.374 -13.361 1.00 88.69 186 SER A N 1
ATOM 1435 C CA . SER A 1 186 ? 10.709 7.029 -13.419 1.00 88.69 186 SER A CA 1
ATOM 1436 C C . SER A 1 186 ? 10.807 6.323 -12.069 1.00 88.69 186 SER A C 1
ATOM 1438 O O . SER A 1 186 ? 11.791 6.463 -11.338 1.00 88.69 186 SER A O 1
ATOM 1440 N N . GLY A 1 187 ? 9.820 5.476 -11.784 1.00 92.31 187 GLY A N 1
ATOM 1441 C CA . GLY A 1 187 ? 9.759 4.635 -10.593 1.00 92.31 187 GLY A CA 1
ATOM 1442 C C . GLY A 1 187 ? 8.605 3.643 -10.669 1.00 92.31 187 GLY A C 1
ATOM 1443 O O . GLY A 1 187 ? 7.827 3.671 -11.620 1.00 92.31 187 GLY A O 1
ATOM 1444 N N . VAL A 1 188 ? 8.509 2.766 -9.671 1.00 96.88 188 VAL A N 1
ATOM 1445 C CA . VAL A 1 188 ? 7.335 1.903 -9.505 1.00 96.88 188 VAL A CA 1
ATOM 1446 C C . VAL A 1 188 ? 6.108 2.776 -9.252 1.00 96.88 188 VAL A C 1
ATOM 1448 O O . VAL A 1 188 ? 6.173 3.731 -8.475 1.00 96.88 188 VAL A O 1
ATOM 1451 N N . VAL A 1 189 ? 5.000 2.439 -9.907 1.00 97.62 189 VAL A N 1
ATOM 1452 C CA . VAL A 1 189 ? 3.689 3.039 -9.648 1.00 97.62 189 VAL A CA 1
ATOM 1453 C C . VAL A 1 189 ? 2.777 1.945 -9.118 1.00 97.62 189 VAL A C 1
ATOM 1455 O O . VAL A 1 189 ? 2.684 0.868 -9.703 1.00 97.62 189 VAL A O 1
ATOM 1458 N N . VAL A 1 190 ? 2.104 2.210 -8.006 1.00 98.25 190 VAL A N 1
ATOM 1459 C CA . VAL A 1 190 ? 1.078 1.315 -7.466 1.00 98.25 190 VAL A CA 1
ATOM 1460 C C . VAL A 1 190 ? -0.274 1.970 -7.653 1.00 98.25 190 VAL A C 1
ATOM 1462 O O . VAL A 1 190 ? -0.462 3.094 -7.205 1.00 98.25 190 VAL A O 1
ATOM 1465 N N . GLU A 1 191 ? -1.209 1.272 -8.283 1.00 97.56 191 GLU A N 1
ATOM 1466 C CA . GLU A 1 191 ? -2.614 1.659 -8.357 1.00 97.56 191 GLU A CA 1
ATOM 1467 C C . GLU A 1 191 ? -3.434 0.780 -7.409 1.00 97.56 191 GLU A C 1
ATOM 1469 O O . GLU A 1 191 ? -3.326 -0.445 -7.420 1.00 97.56 191 GLU A O 1
ATOM 1474 N N . THR A 1 192 ? -4.288 1.418 -6.619 1.00 97.50 192 THR A N 1
ATOM 1475 C CA . THR A 1 192 ? -5.243 0.784 -5.714 1.00 97.50 192 THR A CA 1
ATOM 1476 C C . THR A 1 192 ? -6.641 1.286 -6.048 1.00 97.50 192 THR A C 1
ATOM 1478 O O . THR A 1 192 ? -6.852 2.489 -6.202 1.00 97.50 192 THR A O 1
ATOM 1481 N N . ARG A 1 193 ? -7.612 0.376 -6.126 1.00 96.62 193 ARG A N 1
ATOM 1482 C CA . ARG A 1 193 ? -9.042 0.699 -6.213 1.00 96.62 193 ARG A CA 1
ATOM 1483 C C . ARG A 1 193 ? -9.792 -0.082 -5.152 1.00 96.62 193 ARG A C 1
ATOM 1485 O O . ARG A 1 193 ? -9.743 -1.307 -5.161 1.00 96.62 193 ARG A O 1
ATOM 1492 N N . THR A 1 194 ? -10.469 0.606 -4.245 1.00 94.75 194 THR A N 1
ATOM 1493 C CA . THR A 1 194 ? -11.298 -0.047 -3.227 1.00 94.75 194 THR A CA 1
ATOM 1494 C C . THR A 1 194 ? -12.528 -0.684 -3.874 1.00 94.75 194 THR A C 1
ATOM 1496 O O . THR A 1 194 ? -13.067 -0.146 -4.840 1.00 94.75 194 THR A O 1
ATOM 1499 N N . HIS A 1 195 ? -12.980 -1.832 -3.357 1.00 91.19 195 HIS A N 1
ATOM 1500 C CA . HIS A 1 195 ? -14.166 -2.516 -3.907 1.00 91.19 195 HIS A CA 1
ATOM 1501 C C . HIS A 1 195 ? -15.448 -1.706 -3.701 1.00 91.19 195 HIS A C 1
ATOM 1503 O O . HIS A 1 195 ? -16.352 -1.736 -4.531 1.00 91.19 195 HIS A O 1
ATOM 1509 N N . VAL A 1 196 ? -15.498 -0.947 -2.605 1.00 87.69 196 VAL A N 1
ATOM 1510 C CA . VAL A 1 196 ? -16.491 0.103 -2.374 1.00 87.69 196 VAL A CA 1
ATOM 1511 C C . VAL A 1 196 ? -15.858 1.430 -2.784 1.00 87.69 196 VAL A C 1
ATOM 1513 O O . VAL A 1 196 ? -14.800 1.788 -2.261 1.00 87.69 196 VAL A O 1
ATOM 1516 N N . GLY A 1 197 ? -16.471 2.143 -3.730 1.00 82.81 197 GLY A N 1
ATOM 1517 C CA . GLY A 1 197 ? -15.981 3.446 -4.190 1.00 82.81 197 GLY A CA 1
ATOM 1518 C C . GLY A 1 197 ? -15.796 4.426 -3.028 1.00 82.81 197 GLY A C 1
ATOM 1519 O O . GLY A 1 197 ? -16.598 4.443 -2.098 1.00 82.81 197 GLY A O 1
ATOM 1520 N N . ASP A 1 198 ? -14.702 5.189 -3.064 1.00 82.81 198 ASP A N 1
ATOM 1521 C CA . ASP A 1 198 ? -14.351 6.226 -2.083 1.00 82.81 198 ASP A CA 1
ATOM 1522 C C . ASP A 1 198 ? -14.315 5.791 -0.620 1.00 82.81 198 ASP A C 1
ATOM 1524 O O . ASP A 1 198 ? -14.362 6.636 0.271 1.00 82.81 198 ASP A O 1
ATOM 1528 N N . LEU A 1 199 ? -14.193 4.492 -0.344 1.00 90.12 199 LEU A N 1
ATOM 1529 C CA . LEU A 1 199 ? -14.287 3.934 1.005 1.00 90.12 199 LEU A CA 1
ATOM 1530 C C . LEU A 1 199 ? -13.449 4.709 2.038 1.00 90.12 199 LEU A C 1
ATOM 1532 O O . LEU A 1 199 ? -13.942 4.997 3.127 1.00 90.12 199 LEU A O 1
ATOM 1536 N N . ILE A 1 200 ? -12.215 5.084 1.670 1.00 92.00 200 ILE A N 1
ATOM 1537 C CA . ILE A 1 200 ? -11.245 5.794 2.522 1.00 92.00 200 ILE A CA 1
ATOM 1538 C C . ILE A 1 200 ? -11.690 7.224 2.854 1.00 92.00 200 ILE A C 1
ATOM 1540 O O . ILE A 1 200 ? -11.684 7.602 4.022 1.00 92.00 200 ILE A O 1
ATOM 1544 N N . LEU A 1 201 ? -12.060 8.022 1.848 1.00 92.06 201 LEU A N 1
ATOM 1545 C CA . LEU A 1 201 ? -12.408 9.437 2.038 1.00 92.06 201 LEU A CA 1
ATOM 1546 C C . LEU A 1 201 ? -13.902 9.662 2.294 1.00 92.06 201 LEU A C 1
ATOM 1548 O O . LEU A 1 201 ? -14.292 10.762 2.670 1.00 92.06 201 LEU A O 1
ATOM 1552 N N . GLY A 1 202 ? -14.735 8.645 2.074 1.00 88.44 202 GLY A N 1
ATOM 1553 C CA . GLY A 1 202 ? -16.196 8.689 2.141 1.00 88.44 202 GLY A CA 1
ATOM 1554 C C . GLY A 1 202 ? -16.870 9.541 1.062 1.00 88.44 202 GLY A C 1
ATOM 1555 O O . GLY A 1 202 ? -18.077 9.746 1.140 1.00 88.44 202 GLY A O 1
ATOM 1556 N N . GLN A 1 203 ? -16.116 10.062 0.091 1.00 88.12 203 GLN A N 1
ATOM 1557 C CA . GLN A 1 203 ? -16.622 10.830 -1.048 1.00 88.12 203 GLN A CA 1
ATOM 1558 C C . GLN A 1 203 ? -15.607 10.848 -2.198 1.00 88.12 203 GLN A C 1
ATOM 1560 O O . GLN A 1 203 ? -14.398 10.788 -1.951 1.00 88.12 203 GLN A O 1
ATOM 1565 N N . ASN A 1 204 ? -16.100 11.010 -3.427 1.00 87.25 204 ASN A N 1
ATOM 1566 C CA . ASN A 1 204 ? -15.252 11.234 -4.594 1.00 87.25 204 ASN A CA 1
ATOM 1567 C C . ASN A 1 204 ? -14.482 12.546 -4.444 1.00 87.25 204 ASN A C 1
ATOM 1569 O O . ASN A 1 204 ? -15.036 13.572 -4.039 1.00 87.25 204 ASN A O 1
ATOM 1573 N N . VAL A 1 205 ? -13.213 12.526 -4.837 1.00 89.62 205 VAL A N 1
ATOM 1574 C CA . VAL A 1 205 ? -12.459 13.765 -5.041 1.00 89.62 205 VAL A CA 1
ATOM 1575 C C . VAL A 1 205 ? -12.868 14.400 -6.368 1.00 89.62 205 VAL A C 1
ATOM 1577 O O . VAL A 1 205 ? -13.189 13.698 -7.322 1.00 89.62 205 VAL A O 1
ATOM 1580 N N . GLN A 1 206 ? -12.839 15.729 -6.438 1.00 89.50 206 GLN A N 1
ATOM 1581 C CA . GLN A 1 206 ? -13.196 16.493 -7.646 1.00 89.50 206 GLN A CA 1
ATOM 1582 C C . GLN A 1 206 ? -11.983 17.043 -8.405 1.00 89.50 206 GLN A C 1
ATOM 1584 O O . GLN A 1 206 ? -12.113 17.892 -9.276 1.00 89.50 206 GLN A O 1
ATOM 1589 N N . GLY A 1 207 ? -10.801 16.610 -7.989 1.00 90.06 207 GLY A N 1
ATOM 1590 C CA . GLY A 1 207 ? -9.506 16.947 -8.547 1.00 90.06 207 GLY A CA 1
ATOM 1591 C C . GLY A 1 207 ? -8.465 16.046 -7.899 1.00 90.06 207 GLY A C 1
ATOM 1592 O O . GLY A 1 207 ? -8.704 15.437 -6.846 1.00 90.06 207 GLY A O 1
ATOM 1593 N N . HIS A 1 208 ? -7.290 15.940 -8.510 1.00 92.44 208 HIS A N 1
ATOM 1594 C CA . HIS A 1 208 ? -6.220 15.137 -7.938 1.00 92.44 208 HIS A CA 1
ATOM 1595 C C . HIS A 1 208 ? -5.805 15.689 -6.576 1.00 92.44 208 HIS A C 1
ATOM 1597 O O . HIS A 1 208 ? -5.406 16.848 -6.435 1.00 92.44 208 HIS A O 1
ATOM 1603 N N . THR A 1 209 ? -5.904 14.823 -5.573 1.00 92.19 209 THR A N 1
ATOM 1604 C CA . THR A 1 209 ? -5.729 15.185 -4.169 1.00 92.19 209 THR A CA 1
ATOM 1605 C C . THR A 1 209 ? -4.598 14.365 -3.583 1.00 92.19 209 THR A C 1
ATOM 1607 O O . THR A 1 209 ? -4.656 13.139 -3.560 1.00 92.19 209 THR A O 1
ATOM 1610 N N . ARG A 1 210 ? -3.551 15.030 -3.113 1.00 92.81 210 ARG A N 1
ATOM 1611 C CA . ARG A 1 210 ? -2.364 14.408 -2.533 1.00 92.81 210 ARG A CA 1
ATOM 1612 C C . ARG A 1 210 ? -2.434 14.421 -1.014 1.00 92.81 210 ARG A C 1
ATOM 1614 O O . ARG A 1 210 ? -2.731 15.451 -0.418 1.00 92.81 210 ARG A O 1
ATOM 1621 N N . LEU A 1 211 ? -2.080 13.306 -0.387 1.00 93.38 211 LEU A N 1
ATOM 1622 C CA . LEU A 1 211 ? -1.905 13.234 1.061 1.00 93.38 211 LEU A CA 1
ATOM 1623 C C . LEU A 1 211 ? -0.507 13.727 1.459 1.00 93.38 211 LEU A C 1
ATOM 1625 O O . LEU A 1 211 ? 0.505 13.249 0.940 1.00 93.38 211 LEU A O 1
ATOM 1629 N N . GLU A 1 212 ? -0.441 14.669 2.395 1.00 89.06 212 GLU A N 1
ATOM 1630 C CA . GLU A 1 212 ? 0.813 15.243 2.873 1.00 89.06 212 GLU A CA 1
ATOM 1631 C C . GLU A 1 212 ? 1.727 14.177 3.499 1.00 89.06 212 GLU A C 1
ATOM 1633 O O . GLU A 1 212 ? 1.394 13.516 4.484 1.00 89.06 212 GLU A O 1
ATOM 1638 N N . THR A 1 213 ? 2.933 14.041 2.946 1.00 85.31 213 THR A N 1
ATOM 1639 C CA . THR A 1 213 ? 3.846 12.942 3.271 1.00 85.31 213 THR A CA 1
ATOM 1640 C C . THR A 1 213 ? 4.312 12.914 4.727 1.00 85.31 213 THR A C 1
ATOM 1642 O O . THR A 1 213 ? 4.447 11.826 5.283 1.00 85.31 213 THR A O 1
ATOM 1645 N N . ARG A 1 214 ? 4.591 14.074 5.340 1.00 79.62 214 ARG A N 1
ATOM 1646 C CA . ARG A 1 214 ? 5.194 14.140 6.683 1.00 79.62 214 ARG A CA 1
ATOM 1647 C C . ARG A 1 214 ? 4.262 13.525 7.722 1.00 79.62 214 ARG A C 1
ATOM 1649 O O . ARG A 1 214 ? 4.637 12.577 8.406 1.00 79.62 214 ARG A O 1
ATOM 1656 N N . MET A 1 215 ? 3.030 14.021 7.782 1.00 85.12 215 MET A N 1
ATOM 1657 C CA . MET A 1 215 ? 2.037 13.518 8.726 1.00 85.12 215 MET A CA 1
ATOM 1658 C C . MET A 1 215 ? 1.487 12.144 8.335 1.00 85.12 215 MET A C 1
ATOM 1660 O O . MET A 1 215 ? 1.200 11.338 9.220 1.00 85.12 215 MET A O 1
ATOM 1664 N N . ARG A 1 216 ? 1.443 11.814 7.033 1.00 91.31 216 ARG A N 1
ATOM 1665 C CA . ARG A 1 216 ? 1.098 10.465 6.555 1.00 91.31 216 ARG A CA 1
ATOM 1666 C C . ARG A 1 216 ? 1.932 9.383 7.239 1.00 91.31 216 ARG A C 1
ATOM 1668 O O . ARG A 1 216 ? 1.351 8.431 7.740 1.00 91.31 216 ARG A O 1
ATOM 1675 N N . LYS A 1 217 ? 3.260 9.529 7.331 1.00 89.88 217 LYS A N 1
ATOM 1676 C CA . LYS A 1 217 ? 4.128 8.503 7.951 1.00 89.88 217 LYS A CA 1
ATOM 1677 C C . LYS A 1 217 ? 3.733 8.175 9.396 1.00 89.88 217 LYS A C 1
ATOM 1679 O O . LYS A 1 217 ? 3.849 7.036 9.837 1.00 89.88 217 LYS A O 1
ATOM 1684 N N . ARG A 1 218 ? 3.228 9.164 10.139 1.00 89.56 218 ARG A N 1
ATOM 1685 C CA . ARG A 1 218 ? 2.733 8.955 11.504 1.00 89.56 218 ARG A CA 1
ATOM 1686 C C . ARG A 1 218 ? 1.395 8.215 11.529 1.00 89.56 218 ARG A C 1
ATOM 1688 O O . ARG A 1 218 ? 1.150 7.437 12.450 1.00 89.56 218 ARG A O 1
ATOM 1695 N N . ILE A 1 219 ? 0.540 8.432 10.530 1.00 94.31 219 ILE A N 1
ATOM 1696 C CA . ILE A 1 219 ? -0.677 7.635 10.333 1.00 94.31 219 ILE A CA 1
ATOM 1697 C C . ILE A 1 219 ? -0.296 6.182 10.014 1.00 94.31 219 ILE A C 1
ATOM 1699 O O . ILE A 1 219 ? -0.803 5.270 10.663 1.00 94.31 219 ILE A O 1
ATOM 1703 N N . GLU A 1 220 ? 0.646 5.966 9.092 1.00 94.25 220 GLU A N 1
ATOM 1704 C CA . GLU A 1 220 ? 1.136 4.633 8.705 1.00 94.25 220 GLU A CA 1
ATOM 1705 C C . GLU A 1 220 ? 1.624 3.821 9.908 1.00 94.25 220 GLU A C 1
ATOM 1707 O O . GLU A 1 220 ? 1.223 2.673 10.088 1.00 94.25 220 GLU A O 1
ATOM 1712 N N . GLU A 1 221 ? 2.429 4.429 10.784 1.00 92.19 221 GLU A N 1
ATOM 1713 C CA . GLU A 1 221 ? 2.933 3.768 11.993 1.00 92.19 221 GLU A CA 1
ATOM 1714 C C . GLU A 1 221 ? 1.806 3.333 12.946 1.00 92.19 221 GLU A C 1
ATOM 1716 O O . GLU A 1 221 ? 1.869 2.284 13.589 1.00 92.19 221 GLU A O 1
ATOM 1721 N N . ASN A 1 222 ? 0.730 4.117 13.028 1.00 94.06 222 ASN A N 1
ATOM 1722 C CA . ASN A 1 222 ? -0.416 3.780 13.867 1.00 94.06 222 ASN A CA 1
ATOM 1723 C C . ASN A 1 222 ? -1.290 2.668 13.283 1.00 94.06 222 ASN A C 1
ATOM 1725 O O . ASN A 1 222 ? -1.915 1.941 14.053 1.00 94.06 222 ASN A O 1
ATOM 1729 N N . LEU A 1 223 ? -1.296 2.505 11.960 1.00 95.31 223 LEU A N 1
ATOM 1730 C CA . LEU A 1 223 ? -2.078 1.489 11.257 1.00 95.31 223 LEU A CA 1
ATOM 1731 C C . LEU A 1 223 ? -1.281 0.219 10.915 1.00 95.31 223 LEU A C 1
ATOM 1733 O O . LEU A 1 223 ? -1.814 -0.683 10.271 1.00 95.31 223 LEU A O 1
ATOM 1737 N N . ARG A 1 224 ? -0.022 0.108 11.351 1.00 91.19 224 ARG A N 1
ATOM 1738 C CA . ARG A 1 224 ? 0.804 -1.074 11.079 1.00 91.19 224 ARG A CA 1
ATOM 1739 C C . ARG A 1 224 ? 0.347 -2.295 11.883 1.00 91.19 224 ARG A C 1
ATOM 1741 O O . ARG A 1 224 ? 0.154 -2.220 13.101 1.00 91.19 224 ARG A O 1
ATOM 1748 N N . GLY A 1 225 ? 0.262 -3.443 11.208 1.00 89.31 225 GLY A N 1
ATOM 1749 C CA . GLY A 1 225 ? -0.056 -4.736 11.824 1.00 89.31 225 GLY A CA 1
ATOM 1750 C C . GLY A 1 225 ? -1.360 -4.694 12.625 1.00 89.31 225 GLY A C 1
ATOM 1751 O O . GLY A 1 225 ? -2.322 -4.046 12.226 1.00 89.31 225 GLY A O 1
ATOM 1752 N N . ASP A 1 226 ? -1.385 -5.331 13.795 1.00 89.19 226 ASP A N 1
ATOM 1753 C CA . ASP A 1 226 ? -2.601 -5.439 14.616 1.00 89.19 226 ASP A CA 1
ATOM 1754 C C . ASP A 1 226 ? -3.056 -4.129 15.269 1.00 89.19 226 ASP A C 1
ATOM 1756 O O . ASP A 1 226 ? -4.153 -4.069 15.832 1.00 89.19 226 ASP A O 1
ATOM 1760 N N . ARG A 1 227 ? -2.247 -3.060 15.214 1.00 93.31 227 ARG A N 1
ATOM 1761 C CA . ARG A 1 227 ? -2.627 -1.764 15.797 1.00 93.31 227 ARG A CA 1
ATOM 1762 C C . ARG A 1 227 ? -3.869 -1.193 15.119 1.00 93.31 227 ARG A C 1
ATOM 1764 O O . ARG A 1 227 ? -4.728 -0.661 15.814 1.00 93.31 227 ARG A O 1
ATOM 1771 N N . ARG A 1 228 ? -4.016 -1.385 13.802 1.00 94.44 228 ARG A N 1
ATOM 1772 C CA . ARG A 1 228 ? -5.155 -0.890 13.004 1.00 94.44 228 ARG A CA 1
ATOM 1773 C C . ARG A 1 228 ? -6.527 -1.315 13.530 1.00 94.44 228 ARG A C 1
ATOM 1775 O O . ARG A 1 228 ? -7.496 -0.593 13.327 1.00 94.44 228 ARG A O 1
ATOM 1782 N N . ARG A 1 229 ? -6.616 -2.438 14.257 1.00 94.12 229 ARG A N 1
ATOM 1783 C CA . ARG A 1 229 ? -7.882 -2.995 14.766 1.00 94.12 229 ARG A CA 1
ATOM 1784 C C . ARG A 1 229 ? -8.627 -2.073 15.736 1.00 94.12 229 ARG A C 1
ATOM 1786 O O . ARG A 1 229 ? -9.821 -2.266 15.928 1.00 94.12 229 ARG A O 1
ATOM 1793 N N . VAL A 1 230 ? -7.956 -1.083 16.333 1.00 94.75 230 VAL A N 1
ATOM 1794 C CA . VAL A 1 230 ? -8.561 -0.130 17.288 1.00 94.75 230 VAL A CA 1
ATOM 1795 C C . VAL A 1 230 ? -8.630 1.308 16.784 1.00 94.75 230 VAL A C 1
ATOM 1797 O O . VAL A 1 230 ? -8.987 2.203 17.549 1.00 94.75 230 VAL A O 1
ATOM 1800 N N . PHE A 1 231 ? -8.290 1.543 15.518 1.00 95.50 231 PHE A N 1
ATOM 1801 C CA . PHE A 1 231 ? -8.407 2.861 14.904 1.00 95.50 231 PHE A CA 1
ATOM 1802 C C . PHE A 1 231 ? -9.659 2.954 14.034 1.00 95.50 231 PHE A C 1
ATOM 1804 O O . PHE A 1 231 ? -10.130 1.956 13.477 1.00 95.50 231 PHE A O 1
ATOM 1811 N N . ASP A 1 232 ? -10.175 4.170 13.925 1.00 94.31 232 ASP A N 1
ATOM 1812 C CA . ASP A 1 232 ? -11.121 4.599 12.902 1.00 94.31 232 ASP A CA 1
ATOM 1813 C C . ASP A 1 232 ? -10.481 5.686 12.026 1.00 94.31 232 ASP A C 1
ATOM 1815 O O . ASP A 1 232 ? -9.524 6.345 12.444 1.00 94.31 232 ASP A O 1
ATOM 1819 N N . VAL A 1 233 ? -10.978 5.838 10.803 1.00 94.00 233 VAL A N 1
ATOM 1820 C CA . VAL A 1 233 ? -10.499 6.781 9.792 1.00 94.00 233 VAL A CA 1
ATOM 1821 C C . VAL A 1 233 ? -11.639 7.718 9.409 1.00 94.00 233 VAL A C 1
ATOM 1823 O O . VAL A 1 233 ? -12.732 7.278 9.064 1.00 94.00 233 VAL A O 1
ATOM 1826 N N . GLY A 1 234 ? -11.365 9.015 9.363 1.00 92.44 234 GLY A N 1
ATOM 1827 C CA . GLY A 1 234 ? -12.327 10.025 8.934 1.00 92.44 234 GLY A CA 1
ATOM 1828 C C . GLY A 1 234 ? -11.676 11.154 8.151 1.00 92.44 234 GLY A C 1
ATOM 1829 O O . GLY A 1 234 ? -10.452 11.212 7.994 1.00 92.44 234 GLY A O 1
ATOM 1830 N N . VAL A 1 235 ? -12.514 12.064 7.669 1.00 92.19 235 VAL A N 1
ATOM 1831 C CA . VAL A 1 235 ? -12.091 13.323 7.057 1.00 92.19 235 VAL A CA 1
ATOM 1832 C C . VAL A 1 235 ? -12.675 14.476 7.859 1.00 92.19 235 VAL A C 1
ATOM 1834 O O . VAL A 1 235 ? -13.872 14.494 8.133 1.00 92.19 235 VAL A O 1
ATOM 1837 N N . ILE A 1 236 ? -11.835 15.448 8.210 1.00 90.06 236 ILE A N 1
ATOM 1838 C CA . ILE A 1 236 ? -12.251 16.709 8.840 1.00 90.06 236 ILE A CA 1
ATOM 1839 C C . ILE A 1 236 ? -11.886 17.897 7.948 1.00 90.06 236 ILE A C 1
ATOM 1841 O O . ILE A 1 236 ? -11.109 17.758 6.998 1.00 90.06 236 ILE A O 1
ATOM 1845 N N . GLU A 1 237 ? -12.425 19.073 8.265 1.00 85.38 237 GLU A N 1
ATOM 1846 C CA . GLU A 1 237 ? -12.100 20.307 7.548 1.00 85.38 237 GLU A CA 1
ATOM 1847 C C . GLU A 1 237 ? -10.612 20.667 7.687 1.00 85.38 237 GLU A C 1
ATOM 1849 O O . GLU A 1 237 ? -9.961 20.410 8.707 1.00 85.38 237 GLU A O 1
ATOM 1854 N N . ALA A 1 238 ? -10.060 21.266 6.632 1.00 81.56 238 ALA A N 1
ATOM 1855 C CA . ALA A 1 238 ? -8.779 21.950 6.728 1.00 81.56 238 ALA A CA 1
ATOM 1856 C C . ALA A 1 238 ? -8.954 23.269 7.502 1.00 81.56 238 ALA A C 1
ATOM 1858 O O . ALA A 1 238 ? -10.039 23.846 7.518 1.00 81.56 238 ALA A O 1
ATOM 1859 N N . GLU A 1 239 ? -7.886 23.757 8.135 1.00 76.50 239 GLU A N 1
ATOM 1860 C CA . GLU A 1 239 ? -7.894 25.104 8.716 1.00 76.50 239 GLU A CA 1
ATOM 1861 C C . GLU A 1 239 ? -8.131 26.160 7.628 1.00 76.50 239 GLU A C 1
ATOM 1863 O O . GLU A 1 239 ? -7.646 26.032 6.500 1.00 76.50 239 GLU A O 1
ATOM 1868 N N . ALA A 1 240 ? -8.863 27.219 7.986 1.00 62.50 240 ALA A N 1
ATOM 1869 C CA . ALA A 1 240 ? -9.291 28.267 7.059 1.00 62.50 240 ALA A CA 1
ATOM 1870 C C . ALA A 1 240 ? -8.128 29.013 6.373 1.00 62.50 240 ALA A C 1
ATOM 1872 O O . ALA A 1 240 ? -8.327 29.648 5.341 1.00 62.50 240 ALA A O 1
ATOM 1873 N N . ASP A 1 241 ? -6.918 28.944 6.927 1.00 60.31 241 ASP A N 1
ATOM 1874 C CA . ASP A 1 241 ? -5.714 29.617 6.441 1.00 60.31 241 ASP A CA 1
ATOM 1875 C C . ASP A 1 241 ? -4.797 28.719 5.593 1.00 60.31 241 ASP A C 1
ATOM 1877 O O . ASP A 1 241 ? -3.708 29.149 5.214 1.00 60.31 241 ASP A O 1
ATOM 1881 N N . THR A 1 242 ? -5.219 27.493 5.253 1.00 71.25 242 THR A N 1
ATOM 1882 C CA . THR A 1 242 ? -4.426 26.560 4.439 1.00 71.25 242 THR A CA 1
ATOM 1883 C C . THR A 1 242 ? -4.838 26.630 2.956 1.00 71.25 242 THR A C 1
ATOM 1885 O O . THR A 1 242 ? -5.762 25.929 2.549 1.00 71.25 242 THR A O 1
ATOM 1888 N N . PRO A 1 243 ? -4.144 27.388 2.079 1.00 62.44 243 PRO A N 1
ATOM 1889 C CA . PRO A 1 243 ? -4.682 27.773 0.763 1.00 62.44 243 PRO A CA 1
ATOM 1890 C C . PRO A 1 243 ? -4.796 26.624 -0.245 1.00 62.44 243 PRO A C 1
ATOM 1892 O O . PRO A 1 243 ? -5.517 26.721 -1.230 1.00 62.44 243 PRO A O 1
ATOM 1895 N N . THR A 1 244 ? -4.043 25.545 -0.030 1.00 72.94 244 THR A N 1
ATOM 1896 C CA . THR A 1 244 ? -4.090 24.325 -0.855 1.00 72.94 244 THR A CA 1
ATOM 1897 C C . THR A 1 244 ? -4.807 23.175 -0.150 1.00 72.94 244 THR A C 1
ATOM 1899 O O . THR A 1 244 ? -4.871 22.074 -0.698 1.00 72.94 244 THR A O 1
ATOM 1902 N N . GLY A 1 245 ? -5.301 23.411 1.069 1.00 82.12 245 GLY A N 1
ATOM 1903 C CA . GLY A 1 245 ? -5.935 22.417 1.919 1.00 82.12 245 GLY A CA 1
ATOM 1904 C C . GLY A 1 245 ? -7.370 22.163 1.488 1.00 82.12 245 GLY A C 1
ATOM 1905 O O . GLY A 1 245 ? -8.189 23.072 1.457 1.00 82.12 245 GLY A O 1
ATOM 1906 N N . LEU A 1 246 ? -7.669 20.908 1.176 1.00 87.12 246 LEU A N 1
ATOM 1907 C CA . LEU A 1 246 ? -9.002 20.458 0.774 1.00 87.12 246 LEU A CA 1
ATOM 1908 C C . LEU A 1 246 ? -9.727 19.736 1.912 1.00 87.12 246 LEU A C 1
ATOM 1910 O O . LEU A 1 246 ? -10.941 19.590 1.873 1.00 87.12 246 LEU A O 1
ATOM 1914 N N . GLY A 1 247 ? -8.985 19.277 2.916 1.00 89.44 247 GLY A N 1
ATOM 1915 C CA . GLY A 1 247 ? -9.469 18.564 4.093 1.00 89.44 247 GLY A CA 1
ATOM 1916 C C . GLY A 1 247 ? -8.297 17.922 4.827 1.00 89.44 247 GLY A C 1
ATOM 1917 O O . GLY A 1 247 ? -7.139 18.083 4.433 1.00 89.44 247 GLY A O 1
ATOM 1918 N N . ARG A 1 248 ? -8.570 17.155 5.878 1.00 91.69 248 ARG A N 1
ATOM 1919 C CA . ARG A 1 248 ? -7.557 16.356 6.575 1.00 91.69 248 ARG A CA 1
ATOM 1920 C C . ARG A 1 248 ? -8.032 14.930 6.742 1.00 91.69 248 ARG A C 1
ATOM 1922 O O . ARG A 1 248 ? -9.121 14.706 7.257 1.00 91.69 248 ARG A O 1
ATOM 1929 N N . LEU A 1 249 ? -7.191 13.980 6.349 1.00 94.12 249 LEU A N 1
ATOM 1930 C CA . LEU A 1 249 ? -7.379 12.578 6.694 1.00 94.12 249 LEU A CA 1
ATOM 1931 C C . LEU A 1 249 ? -6.978 12.399 8.157 1.00 94.12 249 LEU A C 1
ATOM 1933 O O . LEU A 1 249 ? -5.854 12.743 8.524 1.00 94.12 249 LEU A O 1
ATOM 1937 N N . VAL A 1 250 ? -7.871 11.863 8.977 1.00 93.25 250 VAL A N 1
ATOM 1938 C CA . VAL A 1 250 ? -7.661 11.674 10.413 1.00 93.25 250 VAL A CA 1
ATOM 1939 C C . VAL A 1 250 ? -7.779 10.205 10.750 1.00 93.25 250 VAL A C 1
ATOM 1941 O O . VAL A 1 250 ? -8.702 9.538 10.294 1.00 93.25 250 VAL A O 1
ATOM 1944 N N . ILE A 1 251 ? -6.874 9.719 11.592 1.00 94.12 251 ILE A N 1
ATOM 1945 C CA . ILE A 1 251 ? -7.099 8.500 12.361 1.00 94.12 251 ILE A CA 1
ATOM 1946 C C . ILE A 1 251 ? -7.414 8.852 13.805 1.00 94.12 251 ILE A C 1
ATOM 1948 O O . ILE A 1 251 ? -6.788 9.747 14.375 1.00 94.12 251 ILE A O 1
ATOM 1952 N N . PHE A 1 252 ? -8.353 8.126 14.396 1.00 92.50 252 PHE A N 1
ATOM 1953 C CA . PHE A 1 252 ? -8.782 8.301 15.777 1.00 92.50 252 PHE A CA 1
ATOM 1954 C C . PHE A 1 252 ? -8.814 6.959 16.513 1.00 92.50 252 PHE A C 1
ATOM 1956 O O . PHE A 1 252 ? -9.062 5.918 15.906 1.00 92.50 252 PHE A O 1
ATOM 1963 N N . THR A 1 253 ? -8.551 6.968 17.820 1.00 93.44 253 THR A N 1
ATOM 1964 C CA . THR A 1 253 ? -8.720 5.792 18.677 1.00 93.44 253 THR A CA 1
ATOM 1965 C C . THR A 1 253 ? -9.097 6.163 20.110 1.00 93.44 253 THR A C 1
ATOM 1967 O O . THR A 1 253 ? -8.457 7.005 20.747 1.00 93.44 253 THR A O 1
ATOM 1970 N N . ASP A 1 254 ? -10.069 5.442 20.668 1.00 91.00 254 ASP A N 1
ATOM 1971 C CA . ASP A 1 254 ? -10.372 5.475 22.103 1.00 91.00 254 ASP A CA 1
ATOM 1972 C C . ASP A 1 254 ? -9.435 4.597 22.940 1.00 91.00 254 ASP A C 1
ATOM 1974 O O . ASP A 1 254 ? -9.422 4.679 24.169 1.00 91.00 254 ASP A O 1
ATOM 1978 N N . ALA A 1 255 ? -8.577 3.804 22.292 1.00 92.62 255 ALA A N 1
ATOM 1979 C CA . ALA A 1 255 ? -7.589 2.979 22.973 1.00 92.62 255 ALA A CA 1
ATOM 1980 C C . ALA A 1 255 ? -6.334 3.758 23.413 1.00 92.62 255 ALA A C 1
ATOM 1982 O O . ALA A 1 255 ? -5.448 3.175 24.041 1.00 92.62 255 ALA A O 1
ATOM 1983 N N . ALA A 1 256 ? -6.223 5.057 23.111 1.00 90.69 256 ALA A N 1
ATOM 1984 C CA . ALA A 1 256 ? -5.050 5.857 23.459 1.00 90.69 256 ALA A CA 1
ATOM 1985 C C . ALA A 1 256 ? -4.838 5.958 24.981 1.00 90.69 256 ALA A C 1
ATOM 1987 O O . ALA A 1 256 ? -5.790 6.088 25.757 1.00 90.69 256 ALA A O 1
ATOM 1988 N N . SER A 1 257 ? -3.578 5.951 25.420 1.00 84.38 257 SER A N 1
ATOM 1989 C CA . SER A 1 257 ? -3.205 6.252 26.805 1.00 84.38 257 SER A CA 1
ATOM 1990 C C . SER A 1 257 ? -2.917 7.752 26.970 1.00 84.38 257 SER A C 1
ATOM 1992 O O . SER A 1 257 ? -1.966 8.272 26.378 1.00 84.38 257 SER A O 1
ATOM 1994 N N . GLY A 1 258 ? -3.710 8.442 27.793 1.00 72.56 258 GLY A N 1
ATOM 1995 C CA . GLY A 1 258 ? -3.566 9.875 28.091 1.00 72.56 258 GLY A CA 1
ATOM 1996 C C . GLY A 1 258 ? -4.734 10.743 27.605 1.00 72.56 258 GLY A C 1
ATOM 1997 O O . GLY A 1 258 ? -5.816 10.224 27.307 1.00 72.56 258 GLY A O 1
ATOM 1998 N N . ASP A 1 259 ? -4.495 12.058 27.573 1.00 65.44 259 ASP A N 1
ATOM 1999 C CA . ASP A 1 259 ? -5.472 13.107 27.239 1.00 65.44 259 ASP A CA 1
ATOM 2000 C C . ASP A 1 259 ? -5.985 13.044 25.789 1.00 65.44 259 ASP A C 1
ATOM 2002 O O . ASP A 1 259 ? -5.447 12.338 24.931 1.00 65.44 259 ASP A O 1
ATOM 2006 N N . THR A 1 260 ? -7.047 13.806 25.515 1.00 62.41 260 THR A N 1
ATOM 2007 C CA . THR A 1 260 ? -7.799 13.838 24.248 1.00 62.41 260 THR A CA 1
ATOM 2008 C C . THR A 1 260 ? -6.946 14.148 23.018 1.00 62.41 260 THR A C 1
ATOM 2010 O O . THR A 1 260 ? -7.139 13.510 21.986 1.00 62.41 260 THR A O 1
ATOM 2013 N N . GLU A 1 261 ? -5.956 15.039 23.116 1.00 59.69 261 GLU A N 1
ATOM 2014 C CA . GLU A 1 261 ? -5.074 15.388 21.987 1.00 59.69 261 GLU A CA 1
ATOM 2015 C C . GLU A 1 261 ? -4.257 14.198 21.467 1.00 59.69 261 GLU A C 1
ATOM 2017 O O . GLU A 1 261 ? -3.909 14.138 20.290 1.00 59.69 261 GLU A O 1
ATOM 2022 N N . ARG A 1 262 ? -3.983 13.198 22.315 1.00 67.56 262 ARG A N 1
ATOM 2023 C CA . ARG A 1 262 ? -3.236 11.995 21.918 1.00 67.56 262 ARG A CA 1
ATOM 2024 C C . ARG A 1 262 ? -4.099 10.951 21.214 1.00 67.56 262 ARG A C 1
ATOM 2026 O O . ARG A 1 262 ? -3.566 9.921 20.814 1.00 67.56 262 ARG A O 1
ATOM 2033 N N . ARG A 1 263 ? -5.408 11.182 21.067 1.00 83.75 263 ARG A N 1
ATOM 2034 C CA . ARG A 1 263 ? -6.337 10.215 20.462 1.00 83.75 263 ARG A CA 1
ATOM 2035 C C . ARG A 1 263 ? -6.357 10.246 18.942 1.00 83.75 263 ARG A C 1
ATOM 2037 O O . ARG A 1 263 ? -6.885 9.312 18.347 1.00 83.75 263 ARG A O 1
ATOM 2044 N N . SER A 1 264 ? -5.802 11.284 18.314 1.00 88.50 264 SER A N 1
ATOM 2045 C CA . SER A 1 264 ? -5.845 11.424 16.859 1.00 88.50 264 SER A CA 1
ATOM 2046 C C . SER A 1 264 ? -4.520 11.854 16.240 1.00 88.50 264 SER A C 1
ATOM 2048 O O . SER A 1 264 ? -3.687 12.505 16.869 1.00 88.50 264 SER A O 1
ATOM 2050 N N . VAL A 1 265 ? -4.328 11.465 14.982 1.00 90.00 265 VAL A N 1
ATOM 2051 C CA . VAL A 1 265 ? -3.276 11.976 14.096 1.00 90.00 265 VAL A CA 1
ATOM 2052 C C . VAL A 1 265 ? -3.941 12.318 12.776 1.00 90.00 265 VAL A C 1
ATOM 2054 O O . VAL A 1 265 ? -4.752 11.542 12.275 1.00 90.00 265 VAL A O 1
ATOM 2057 N N . ASN A 1 266 ? -3.593 13.469 12.210 1.00 90.44 266 ASN A N 1
ATOM 2058 C CA . ASN A 1 266 ? -4.155 13.925 10.951 1.00 90.44 266 ASN A CA 1
ATOM 2059 C C . ASN A 1 266 ? -3.066 14.309 9.952 1.00 90.44 266 ASN A C 1
ATOM 2061 O O . ASN A 1 266 ? -1.971 14.699 10.347 1.00 90.44 266 ASN A O 1
ATOM 2065 N N . ALA A 1 267 ? -3.377 14.179 8.667 1.00 90.94 267 ALA A N 1
ATOM 2066 C CA . ALA A 1 267 ? -2.526 14.586 7.561 1.00 90.94 267 ALA A CA 1
ATOM 2067 C C . ALA A 1 267 ? -3.342 15.395 6.553 1.00 90.94 267 ALA A C 1
ATOM 2069 O O . ALA A 1 267 ? -4.490 15.060 6.245 1.00 90.94 267 ALA A O 1
ATOM 2070 N N . LEU A 1 268 ? -2.743 16.469 6.045 1.00 90.69 268 LEU A N 1
ATOM 2071 C CA . LEU A 1 268 ? -3.411 17.386 5.134 1.00 90.69 268 LEU A CA 1
ATOM 2072 C C . LEU A 1 268 ? -3.647 16.732 3.765 1.00 90.69 268 LEU A C 1
ATOM 2074 O O . LEU A 1 268 ? -2.742 16.135 3.181 1.00 90.69 268 LEU A O 1
ATOM 2078 N N . LEU A 1 269 ? -4.865 16.863 3.248 1.00 91.69 269 LEU A N 1
ATOM 2079 C CA . LEU A 1 269 ? -5.227 16.532 1.873 1.00 91.69 269 LEU A CA 1
ATOM 2080 C C . LEU A 1 269 ? -5.099 17.811 1.047 1.00 91.69 269 LEU A C 1
ATOM 2082 O O . LEU A 1 269 ? -5.781 18.798 1.314 1.00 91.69 269 LEU A O 1
ATOM 2086 N N . GLN A 1 270 ? -4.191 17.806 0.077 1.00 89.94 270 GLN A N 1
ATOM 2087 C CA . GLN A 1 270 ? -3.811 18.983 -0.698 1.00 89.94 270 GLN A CA 1
ATOM 2088 C C . GLN A 1 270 ? -4.138 18.803 -2.174 1.00 89.94 270 GLN A C 1
ATOM 2090 O O . GLN A 1 270 ? -3.908 17.729 -2.730 1.00 89.94 270 GLN A O 1
ATOM 2095 N N . GLY A 1 271 ? -4.584 19.864 -2.843 1.00 86.69 271 GLY A N 1
ATOM 2096 C CA . GLY A 1 271 ? -4.610 19.875 -4.306 1.00 86.69 271 GLY A CA 1
ATOM 2097 C C . GLY A 1 271 ? -3.196 19.722 -4.882 1.00 86.69 271 GLY A C 1
ATOM 2098 O O . GLY A 1 271 ? -2.217 20.173 -4.273 1.00 86.69 271 GLY A O 1
ATOM 2099 N N . LEU A 1 272 ? -3.064 19.093 -6.055 1.00 83.75 272 LEU A N 1
ATOM 2100 C CA . LEU A 1 272 ? -1.777 19.063 -6.755 1.00 83.75 272 LEU A CA 1
ATOM 2101 C C . LEU A 1 272 ? -1.324 20.493 -7.080 1.00 83.75 272 LEU A C 1
ATOM 2103 O O . LEU A 1 272 ? -2.004 21.242 -7.776 1.00 83.75 272 LEU A O 1
ATOM 2107 N N . SER A 1 273 ? -0.162 20.876 -6.558 1.00 71.75 273 SER A N 1
ATOM 2108 C CA . SER A 1 273 ? 0.428 22.197 -6.758 1.00 71.75 273 SER A CA 1
ATOM 2109 C C . SER A 1 273 ? 1.957 22.114 -6.737 1.00 71.75 273 SER A C 1
ATOM 2111 O O . SER A 1 273 ? 2.540 21.165 -6.209 1.00 71.75 273 SER A O 1
ATOM 2113 N N . GLY A 1 274 ? 2.618 23.115 -7.324 1.00 70.81 274 GLY A N 1
ATOM 2114 C CA . GLY A 1 274 ? 4.078 23.217 -7.355 1.00 70.81 274 GLY A CA 1
ATOM 2115 C C . GLY A 1 274 ? 4.747 22.647 -8.612 1.00 70.81 274 GLY A C 1
ATOM 2116 O O . GLY A 1 274 ? 4.107 22.303 -9.601 1.00 70.81 274 GLY A O 1
ATOM 2117 N N . ARG A 1 275 ? 6.087 22.620 -8.583 1.00 70.50 275 ARG A N 1
ATOM 2118 C CA . ARG A 1 275 ? 6.944 22.261 -9.732 1.00 70.50 275 ARG A CA 1
ATOM 2119 C C . ARG A 1 275 ? 7.006 20.754 -9.999 1.00 70.50 275 ARG A C 1
ATOM 2121 O O . ARG A 1 275 ? 7.205 20.342 -11.143 1.00 70.50 275 ARG A O 1
ATOM 2128 N N . HIS A 1 276 ? 6.880 19.950 -8.948 1.00 81.06 276 HIS A N 1
ATOM 2129 C CA . HIS A 1 276 ? 6.945 18.494 -9.025 1.00 81.06 276 HIS A CA 1
ATOM 2130 C C . HIS A 1 276 ? 5.549 17.907 -8.952 1.00 81.06 276 HIS A C 1
ATOM 2132 O O . HIS A 1 276 ? 4.728 18.346 -8.151 1.00 81.06 276 HIS A O 1
ATOM 2138 N N . VAL A 1 277 ? 5.303 16.908 -9.791 1.00 86.12 277 VAL A N 1
ATOM 2139 C CA . VAL A 1 277 ? 4.014 16.234 -9.907 1.00 86.12 277 VAL A CA 1
ATOM 2140 C C . VAL A 1 277 ? 4.290 14.738 -9.808 1.00 86.12 277 VAL A C 1
ATOM 2142 O O . VAL A 1 277 ? 5.208 14.281 -10.496 1.00 86.12 277 VAL A O 1
ATOM 2145 N N . PRO A 1 278 ? 3.542 13.985 -8.979 1.00 90.75 278 PRO A N 1
ATOM 2146 C CA . PRO A 1 278 ? 3.727 12.543 -8.874 1.00 90.75 278 PRO A CA 1
ATOM 2147 C C . PRO A 1 278 ? 3.520 11.833 -10.219 1.00 90.75 278 PRO A C 1
ATOM 2149 O O . PRO A 1 278 ? 2.937 12.388 -11.156 1.00 90.75 278 PRO A O 1
ATOM 2152 N N . LEU A 1 279 ? 4.012 10.602 -10.314 1.00 93.12 279 LEU A N 1
ATOM 2153 C CA . LEU A 1 279 ? 3.994 9.813 -11.546 1.00 93.12 279 LEU A CA 1
ATOM 2154 C C . LEU A 1 279 ? 2.740 8.926 -11.667 1.00 93.12 279 LEU A C 1
ATOM 2156 O O . LEU A 1 279 ? 2.172 8.492 -10.664 1.00 93.12 279 LEU A O 1
ATOM 2160 N N . ASP A 1 280 ? 2.354 8.636 -12.905 1.00 93.25 280 ASP A N 1
ATOM 2161 C CA . ASP A 1 280 ? 1.330 7.684 -13.343 1.00 93.25 280 ASP A CA 1
ATOM 2162 C C . ASP A 1 280 ? 1.911 6.762 -14.423 1.00 93.25 280 ASP A C 1
ATOM 2164 O O . ASP A 1 280 ? 3.031 6.962 -14.902 1.00 93.25 280 ASP A O 1
ATOM 2168 N N . VAL A 1 281 ? 1.130 5.777 -14.853 1.00 90.50 281 VAL A N 1
ATOM 2169 C CA . VAL A 1 281 ? 1.487 4.920 -15.989 1.00 90.50 281 VAL A CA 1
ATOM 2170 C C . VAL A 1 281 ? 0.827 5.427 -17.267 1.00 90.50 281 VAL A C 1
ATOM 2172 O O . VAL A 1 281 ? -0.360 5.749 -17.265 1.00 90.50 281 VAL A O 1
ATOM 2175 N N . ASP A 1 282 ? 1.577 5.473 -18.371 1.00 89.62 282 ASP A N 1
ATOM 2176 C CA . ASP A 1 282 ? 1.024 5.783 -19.691 1.00 89.62 282 ASP A CA 1
ATOM 2177 C C . ASP A 1 282 ? 0.061 4.663 -20.123 1.00 89.62 282 ASP A C 1
ATOM 2179 O O . ASP A 1 282 ? 0.512 3.529 -20.346 1.00 89.62 282 ASP A O 1
ATOM 2183 N N . PRO A 1 283 ? -1.242 4.956 -20.311 1.00 85.25 283 PRO A N 1
ATOM 2184 C CA . PRO A 1 283 ? -2.226 3.967 -20.735 1.00 85.25 283 PRO A CA 1
ATOM 2185 C C . PRO A 1 283 ? -1.859 3.230 -22.028 1.00 85.25 283 PRO A C 1
ATOM 2187 O O . PRO A 1 283 ? -2.242 2.074 -22.201 1.00 85.25 283 PRO A O 1
ATOM 2190 N N . ASN A 1 284 ? -1.094 3.858 -22.927 1.00 83.81 284 ASN A N 1
ATOM 2191 C CA . ASN A 1 284 ? -0.684 3.241 -24.190 1.00 83.81 284 ASN A CA 1
ATOM 2192 C C . ASN A 1 284 ? 0.296 2.079 -23.990 1.00 83.81 284 ASN A C 1
ATOM 2194 O O . ASN A 1 284 ? 0.348 1.169 -24.815 1.00 83.81 284 ASN A O 1
ATOM 2198 N N . THR A 1 285 ? 1.025 2.077 -22.872 1.00 78.56 285 THR A N 1
ATOM 2199 C CA . THR A 1 285 ? 2.017 1.046 -22.532 1.00 78.56 285 THR A CA 1
ATOM 2200 C C . THR A 1 285 ? 1.433 -0.137 -21.755 1.00 78.56 285 THR A C 1
ATOM 2202 O O . THR A 1 285 ? 2.131 -1.129 -21.536 1.00 78.56 285 THR A O 1
ATOM 2205 N N . LEU A 1 286 ? 0.147 -0.063 -21.382 1.00 80.00 286 LEU A N 1
ATOM 2206 C CA . LEU A 1 286 ? -0.565 -1.075 -20.593 1.00 80.00 286 LEU A CA 1
ATOM 2207 C C . LEU A 1 286 ? -1.106 -2.252 -21.416 1.00 80.00 286 LEU A C 1
ATOM 2209 O O . LEU A 1 286 ? -1.738 -3.138 -20.847 1.00 80.00 286 LEU A O 1
ATOM 2213 N N . LYS A 1 287 ? -0.921 -2.276 -22.742 1.00 79.31 287 LYS A N 1
ATOM 2214 C CA . LYS A 1 287 ? -1.404 -3.394 -23.566 1.00 79.31 287 LYS A CA 1
ATOM 2215 C C . LYS A 1 287 ? -0.593 -4.655 -23.232 1.00 79.31 287 LYS A C 1
ATOM 2217 O O . LYS A 1 287 ? 0.614 -4.652 -23.489 1.00 79.31 287 LYS A O 1
ATOM 2222 N N . PRO A 1 288 ? -1.210 -5.706 -22.660 1.00 77.25 288 PRO A N 1
ATOM 2223 C CA . PRO A 1 288 ? -0.482 -6.909 -22.293 1.00 77.25 288 PRO A CA 1
ATOM 2224 C C . PRO A 1 288 ? -0.039 -7.640 -23.562 1.00 77.25 288 PRO A C 1
ATOM 2226 O O . PRO A 1 288 ? -0.854 -7.951 -24.427 1.00 77.25 288 PRO A O 1
ATOM 2229 N N . VAL A 1 289 ? 1.264 -7.884 -23.667 1.00 85.62 289 VAL A N 1
ATOM 2230 C CA . VAL A 1 289 ? 1.901 -8.672 -24.732 1.00 85.62 289 VAL A CA 1
ATOM 2231 C C . VAL A 1 289 ? 2.024 -10.134 -24.313 1.00 85.62 289 VAL A C 1
ATOM 2233 O O . VAL A 1 289 ? 1.960 -11.028 -25.142 1.00 85.62 289 VAL A O 1
ATOM 2236 N N . THR A 1 290 ? 2.201 -10.373 -23.017 1.00 91.06 290 THR A N 1
ATOM 2237 C CA . THR A 1 290 ? 2.390 -11.703 -22.437 1.00 91.06 290 THR A CA 1
ATOM 2238 C C . THR A 1 290 ? 1.727 -11.728 -21.072 1.00 91.06 290 THR A C 1
ATOM 2240 O O . THR A 1 290 ? 1.809 -10.731 -20.350 1.00 91.06 290 THR A O 1
ATOM 2243 N N . GLN A 1 291 ? 1.086 -12.832 -20.693 1.00 94.12 291 GLN A N 1
ATOM 2244 C CA . GLN A 1 291 ? 0.420 -12.939 -19.392 1.00 94.12 291 GLN A CA 1
ATOM 2245 C C . GLN A 1 291 ? 0.413 -14.359 -18.834 1.00 94.12 291 GLN A C 1
ATOM 2247 O O . GLN A 1 291 ? 0.423 -15.320 -19.593 1.00 94.12 291 GLN A O 1
ATOM 2252 N N . CYS A 1 292 ? 0.337 -14.483 -17.513 1.00 95.75 292 CYS A N 1
ATOM 2253 C CA . CYS A 1 292 ? 0.063 -15.724 -16.792 1.00 95.75 292 CYS A CA 1
ATOM 2254 C C . CYS A 1 292 ? -0.566 -15.419 -15.423 1.00 95.75 292 CYS A C 1
ATOM 2256 O O . CYS A 1 292 ? -0.517 -14.287 -14.947 1.00 95.75 292 CYS A O 1
ATOM 2258 N N . GLU A 1 293 ? -1.091 -16.434 -14.747 1.00 96.88 293 GLU A N 1
ATOM 2259 C CA . GLU A 1 293 ? -1.641 -16.333 -13.391 1.00 96.88 293 GLU A CA 1
ATOM 2260 C C . GLU A 1 293 ? -0.867 -17.247 -12.443 1.00 96.88 293 GLU A C 1
ATOM 2262 O O . GLU A 1 293 ? -0.710 -18.440 -12.703 1.00 96.88 293 GLU A O 1
ATOM 2267 N N . VAL A 1 294 ? -0.355 -16.690 -11.348 1.00 96.88 294 VAL A N 1
ATOM 2268 C CA . VAL A 1 294 ? 0.398 -17.422 -10.323 1.00 96.88 294 VAL A CA 1
ATOM 2269 C C . VAL A 1 294 ? -0.438 -17.470 -9.053 1.00 96.88 294 VAL A C 1
ATOM 2271 O O . VAL A 1 294 ? -0.918 -16.435 -8.592 1.00 96.88 294 VAL A O 1
ATOM 2274 N N . ALA A 1 295 ? -0.571 -18.657 -8.459 1.00 96.50 295 ALA A N 1
ATOM 2275 C CA . ALA A 1 295 ? -1.292 -18.802 -7.200 1.00 96.50 295 ALA A CA 1
ATOM 2276 C C . ALA A 1 295 ? -0.667 -17.930 -6.099 1.00 96.50 295 ALA A C 1
ATOM 2278 O O . ALA A 1 295 ? 0.562 -17.907 -5.944 1.00 96.50 295 ALA A O 1
ATOM 2279 N N . ALA A 1 296 ? -1.507 -17.237 -5.326 1.00 95.94 296 ALA A N 1
ATOM 2280 C CA . ALA A 1 296 ? -1.057 -16.281 -4.309 1.00 95.94 296 ALA A CA 1
ATOM 2281 C C . ALA A 1 296 ? -0.081 -16.910 -3.297 1.00 95.94 296 ALA A C 1
ATOM 2283 O O . ALA A 1 296 ? 0.989 -16.351 -3.046 1.00 95.94 296 ALA A O 1
ATOM 2284 N N . ASP A 1 297 ? -0.383 -18.121 -2.820 1.00 95.00 297 ASP A N 1
ATOM 2285 C CA . ASP A 1 297 ? 0.458 -18.856 -1.870 1.00 95.00 297 ASP A CA 1
ATOM 2286 C C . ASP A 1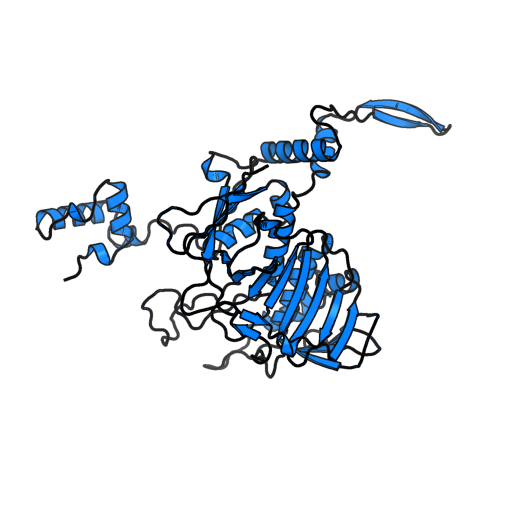 297 ? 1.847 -19.194 -2.437 1.00 95.00 297 ASP A C 1
ATOM 2288 O O . ASP A 1 297 ? 2.855 -19.106 -1.731 1.00 95.00 297 ASP A O 1
ATOM 2292 N N . ILE A 1 298 ? 1.929 -19.543 -3.730 1.00 94.38 298 ILE A N 1
ATOM 2293 C CA . ILE A 1 298 ? 3.202 -19.851 -4.405 1.00 94.38 298 ILE A CA 1
ATOM 2294 C C . ILE A 1 298 ? 4.063 -18.590 -4.492 1.00 94.38 298 ILE A C 1
ATOM 2296 O O . ILE A 1 298 ? 5.272 -18.638 -4.233 1.00 94.38 298 ILE A O 1
ATOM 2300 N N . LEU A 1 299 ? 3.452 -17.453 -4.839 1.00 95.06 299 LEU A N 1
ATOM 2301 C CA . LEU A 1 299 ? 4.159 -16.177 -4.868 1.00 95.06 299 LEU A CA 1
ATOM 2302 C C . LEU A 1 299 ? 4.613 -15.774 -3.457 1.00 95.06 299 LEU A C 1
ATOM 2304 O O . LEU A 1 299 ? 5.769 -15.391 -3.274 1.00 95.06 299 LEU A O 1
ATOM 2308 N N . ASN A 1 300 ? 3.751 -15.938 -2.449 1.00 95.31 300 ASN A N 1
ATOM 2309 C CA . ASN A 1 300 ? 4.051 -15.611 -1.056 1.00 95.31 300 ASN A CA 1
ATOM 2310 C C . ASN A 1 300 ? 5.213 -16.441 -0.489 1.00 95.31 300 ASN A C 1
ATOM 2312 O O . ASN A 1 300 ? 6.111 -15.896 0.158 1.00 95.31 300 ASN A O 1
ATOM 2316 N N . ALA A 1 301 ? 5.262 -17.738 -0.803 1.00 92.19 301 ALA A N 1
ATOM 2317 C CA . ALA A 1 301 ? 6.371 -18.612 -0.423 1.00 92.19 301 ALA A CA 1
ATOM 2318 C C . ALA A 1 301 ? 7.731 -18.112 -0.951 1.00 92.19 301 ALA A C 1
ATOM 2320 O O . ALA A 1 301 ? 8.763 -18.334 -0.329 1.00 92.19 301 ALA A O 1
ATOM 2321 N N . ASN A 1 302 ? 7.754 -17.369 -2.058 1.00 92.44 302 ASN A N 1
ATOM 2322 C CA . ASN A 1 302 ? 8.981 -16.791 -2.615 1.00 92.44 302 ASN A CA 1
ATOM 2323 C C . ASN A 1 302 ? 9.225 -15.336 -2.178 1.00 92.44 302 ASN A C 1
ATOM 2325 O O . ASN A 1 302 ? 10.329 -14.808 -2.344 1.00 92.44 302 ASN A O 1
ATOM 2329 N N . ALA A 1 303 ? 8.210 -14.702 -1.594 1.00 91.50 303 ALA A N 1
ATOM 2330 C CA . ALA A 1 303 ? 8.202 -13.310 -1.173 1.00 91.50 303 ALA A C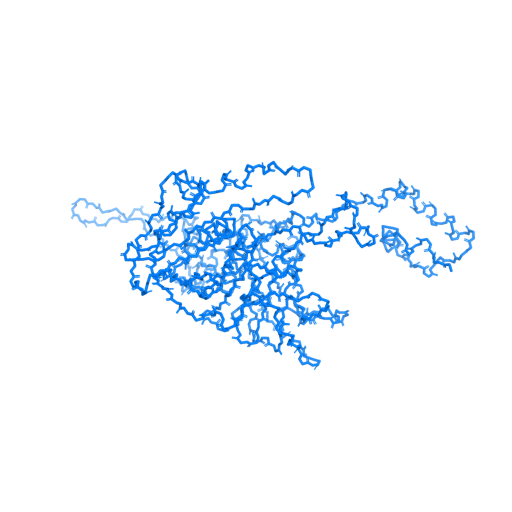A 1
ATOM 2331 C C . ALA A 1 303 ? 8.546 -13.095 0.317 1.00 91.50 303 ALA A C 1
ATOM 2333 O O . ALA A 1 303 ? 9.067 -12.038 0.701 1.00 91.50 303 ALA A O 1
ATOM 2334 N N . GLY A 1 304 ? 8.263 -14.098 1.154 1.00 83.38 304 GLY A N 1
ATOM 2335 C CA . GLY A 1 304 ? 8.420 -14.051 2.610 1.00 83.38 304 GLY A CA 1
ATOM 2336 C C . GLY A 1 304 ? 9.863 -13.901 3.105 1.00 83.38 304 GLY A C 1
ATOM 2337 O O . GLY A 1 304 ? 10.826 -13.989 2.350 1.00 83.38 304 GLY A O 1
ATOM 2338 N N . SER A 1 305 ? 10.033 -13.644 4.404 1.00 82.25 305 SER A N 1
ATOM 2339 C CA . SER A 1 305 ? 11.329 -13.373 5.060 1.00 82.25 305 SER A CA 1
ATOM 2340 C C . SER A 1 305 ? 12.073 -14.616 5.564 1.00 82.25 305 SER A C 1
ATOM 2342 O O . SER A 1 305 ? 13.112 -14.483 6.208 1.00 82.25 305 SER A O 1
ATOM 2344 N N . HIS A 1 306 ? 11.564 -15.816 5.287 1.00 82.88 306 HIS A N 1
ATOM 2345 C CA . HIS A 1 306 ? 12.188 -17.059 5.730 1.00 82.88 306 HIS A CA 1
ATOM 2346 C C . HIS A 1 306 ? 13.438 -17.398 4.906 1.00 82.88 306 HIS A C 1
ATOM 2348 O O . HIS A 1 306 ? 13.587 -16.990 3.748 1.00 82.88 306 HIS A O 1
ATOM 2354 N N . GLU A 1 307 ? 14.347 -18.155 5.514 1.00 78.81 307 GLU A N 1
ATOM 2355 C CA . GLU A 1 307 ? 15.567 -18.625 4.864 1.00 78.81 307 GLU A CA 1
ATOM 2356 C C . GLU A 1 307 ? 15.235 -19.516 3.657 1.00 78.81 307 GLU A C 1
ATOM 2358 O O . GLU A 1 307 ? 14.367 -20.379 3.733 1.00 78.81 307 GLU A O 1
ATOM 2363 N N . GLY A 1 308 ? 15.902 -19.278 2.524 1.00 79.00 308 GLY A N 1
ATOM 2364 C CA . GLY A 1 308 ? 15.660 -20.006 1.272 1.00 79.00 308 GLY A CA 1
ATOM 2365 C C . GLY A 1 308 ? 14.639 -19.362 0.327 1.00 79.00 308 GLY A C 1
ATOM 2366 O O . GLY A 1 308 ? 14.603 -19.732 -0.842 1.00 79.00 308 GLY A O 1
ATOM 2367 N N . SER A 1 309 ? 13.872 -18.360 0.773 1.00 89.06 309 SER A N 1
ATOM 2368 C CA . SER A 1 309 ? 12.999 -17.579 -0.119 1.00 89.06 309 SER A CA 1
ATOM 2369 C C . SER A 1 309 ? 13.795 -16.744 -1.132 1.00 89.06 309 SER A C 1
ATOM 2371 O O . SER A 1 309 ? 14.831 -16.152 -0.798 1.00 89.06 309 SER A O 1
ATOM 2373 N N . TYR A 1 310 ? 13.261 -16.614 -2.353 1.00 92.56 310 TYR A N 1
ATOM 2374 C CA . TYR A 1 310 ? 13.865 -15.807 -3.420 1.00 92.56 310 TYR A CA 1
ATOM 2375 C C . TYR A 1 310 ? 14.124 -14.360 -2.976 1.00 92.56 310 TYR A C 1
ATOM 2377 O O . TYR A 1 310 ? 15.237 -13.853 -3.119 1.00 92.56 310 TYR A O 1
ATOM 2385 N N . ALA A 1 311 ? 13.125 -13.698 -2.376 1.00 92.19 311 ALA A N 1
ATOM 2386 C CA . ALA A 1 311 ? 13.249 -12.310 -1.929 1.00 92.19 311 ALA A CA 1
ATOM 2387 C C . ALA A 1 311 ? 14.410 -12.116 -0.937 1.00 92.19 311 ALA A C 1
ATOM 2389 O O . ALA A 1 311 ? 15.157 -11.143 -1.038 1.00 92.19 311 ALA A O 1
ATOM 2390 N N . THR A 1 312 ? 14.614 -13.062 -0.016 1.00 90.75 312 THR A N 1
ATOM 2391 C CA . THR A 1 312 ? 15.699 -13.004 0.978 1.00 90.75 312 THR A CA 1
ATOM 2392 C C . THR A 1 312 ? 17.075 -13.231 0.357 1.00 90.75 312 THR A C 1
ATOM 2394 O O . THR A 1 312 ? 18.044 -12.581 0.758 1.00 90.75 312 THR A O 1
ATOM 2397 N N . ASN A 1 313 ? 17.185 -14.104 -0.646 1.00 90.12 313 ASN A N 1
ATOM 2398 C CA . ASN A 1 313 ? 18.433 -14.302 -1.385 1.00 90.12 313 ASN A CA 1
ATOM 2399 C C . ASN A 1 313 ? 18.769 -13.085 -2.255 1.00 90.12 313 ASN A C 1
ATOM 2401 O O . ASN A 1 313 ? 19.895 -12.581 -2.209 1.00 90.12 313 ASN A O 1
ATOM 2405 N N . ALA A 1 314 ? 17.779 -12.551 -2.968 1.00 90.69 314 ALA A N 1
ATOM 2406 C CA . ALA A 1 314 ? 17.919 -11.370 -3.809 1.00 90.69 314 ALA A CA 1
ATOM 2407 C C . ALA A 1 314 ? 18.313 -10.119 -3.014 1.00 90.69 314 ALA A C 1
ATOM 2409 O O . ALA A 1 314 ? 19.177 -9.354 -3.447 1.00 90.69 314 ALA A O 1
ATOM 2410 N N . GLU A 1 315 ? 17.761 -9.943 -1.814 1.00 89.00 315 GLU A N 1
ATOM 2411 C CA . GLU A 1 315 ? 18.058 -8.801 -0.948 1.00 89.00 315 GLU A CA 1
ATOM 2412 C C . GLU A 1 315 ? 19.534 -8.721 -0.524 1.00 89.00 315 GLU A C 1
ATOM 2414 O O . GLU A 1 315 ? 20.102 -7.630 -0.388 1.00 89.00 315 GLU A O 1
ATOM 2419 N N . LYS A 1 316 ? 20.211 -9.870 -0.401 1.00 86.31 316 LYS A N 1
ATOM 2420 C CA . LYS A 1 316 ? 21.649 -9.925 -0.095 1.00 86.31 316 LYS A CA 1
ATOM 2421 C C . LYS A 1 316 ? 22.497 -9.268 -1.189 1.00 86.31 316 LYS A C 1
ATOM 2423 O O . LYS A 1 316 ? 23.582 -8.774 -0.883 1.00 86.31 316 LYS A O 1
ATOM 2428 N N . LEU A 1 317 ? 22.034 -9.235 -2.441 1.00 83.19 317 LEU A N 1
ATOM 2429 C CA . LEU A 1 317 ? 22.810 -8.703 -3.564 1.00 83.19 317 LEU A CA 1
ATOM 2430 C C . LEU A 1 317 ? 22.931 -7.183 -3.560 1.00 83.19 317 LEU A C 1
ATOM 2432 O O . LEU A 1 317 ? 23.991 -6.668 -3.901 1.00 83.19 317 LEU A O 1
ATOM 2436 N N . PHE A 1 318 ? 21.875 -6.470 -3.174 1.00 77.88 318 PHE A N 1
ATOM 2437 C CA . PHE A 1 318 ? 21.882 -5.005 -3.167 1.00 77.88 318 PHE A CA 1
ATOM 2438 C C . PHE A 1 318 ? 22.135 -4.399 -1.779 1.00 77.88 318 PHE A C 1
ATOM 2440 O O . PHE A 1 318 ? 22.480 -3.222 -1.693 1.00 77.88 318 PHE A O 1
ATOM 2447 N N . LYS A 1 319 ? 22.047 -5.187 -0.692 1.00 74.50 319 LYS A N 1
ATOM 2448 C CA . LYS A 1 319 ? 22.565 -4.789 0.634 1.00 74.50 319 LYS A CA 1
ATOM 2449 C C . LYS A 1 319 ? 24.089 -4.845 0.723 1.00 74.50 319 LYS A C 1
ATOM 2451 O O . LYS A 1 319 ? 24.693 -4.089 1.485 1.00 74.50 319 LYS A O 1
ATOM 2456 N N . ARG A 1 320 ? 24.735 -5.728 -0.046 1.00 62.28 320 ARG A N 1
ATOM 2457 C CA . ARG A 1 320 ? 26.194 -5.717 -0.202 1.00 62.28 320 ARG A CA 1
ATOM 2458 C C . ARG A 1 320 ? 26.566 -4.400 -0.873 1.00 62.28 320 ARG A C 1
ATOM 2460 O O . ARG A 1 320 ? 26.237 -4.211 -2.038 1.00 62.28 320 ARG A O 1
ATOM 2467 N N . LYS A 1 321 ? 27.201 -3.486 -0.121 1.00 51.31 321 LYS A N 1
ATOM 2468 C CA . LYS A 1 321 ? 27.599 -2.157 -0.613 1.00 51.31 321 LYS A CA 1
ATOM 2469 C C . LYS A 1 321 ? 28.209 -2.310 -2.009 1.00 51.31 321 LYS A C 1
ATOM 2471 O O . LYS A 1 321 ? 29.271 -2.934 -2.114 1.00 51.31 321 LYS A O 1
ATOM 2476 N N . PRO A 1 322 ? 27.584 -1.771 -3.068 1.00 52.06 322 PRO A N 1
ATOM 2477 C CA . PRO A 1 322 ? 28.258 -1.710 -4.347 1.00 52.06 322 PRO A CA 1
ATOM 2478 C C . PRO A 1 322 ? 29.542 -0.916 -4.121 1.00 52.06 322 PRO A C 1
ATOM 2480 O O . PRO A 1 322 ? 29.512 0.182 -3.560 1.00 52.06 322 PRO A O 1
ATOM 2483 N N . LYS A 1 323 ? 30.691 -1.498 -4.479 1.00 47.00 323 LYS A N 1
ATOM 2484 C CA . LYS A 1 323 ? 31.962 -0.771 -4.495 1.00 47.00 323 LYS A CA 1
ATOM 2485 C C . LYS A 1 323 ? 31.848 0.280 -5.597 1.00 47.00 323 LYS A C 1
ATOM 2487 O O . LYS A 1 323 ? 32.226 0.025 -6.734 1.00 47.00 323 LYS A O 1
ATOM 2492 N N . ALA A 1 324 ? 31.267 1.433 -5.277 1.00 49.81 324 ALA A N 1
ATOM 2493 C CA . ALA A 1 324 ? 31.295 2.584 -6.156 1.00 49.81 324 ALA A CA 1
ATOM 2494 C C . ALA A 1 324 ? 32.772 2.945 -6.354 1.00 49.81 324 ALA A C 1
ATOM 2496 O O . ALA A 1 324 ? 33.458 3.356 -5.416 1.00 49.81 324 ALA A O 1
ATOM 2497 N N . GLY A 1 325 ? 33.291 2.734 -7.564 1.00 48.38 325 GLY A N 1
ATOM 2498 C CA . GLY A 1 325 ? 34.517 3.410 -7.969 1.00 48.38 325 GLY A CA 1
ATOM 2499 C C . GLY A 1 325 ? 34.285 4.914 -7.823 1.00 48.38 325 GLY A C 1
ATOM 2500 O O . GLY A 1 325 ? 33.179 5.379 -8.104 1.00 48.38 325 GLY A O 1
ATOM 2501 N N . LYS A 1 326 ? 35.287 5.658 -7.335 1.00 43.19 326 LYS A N 1
ATOM 2502 C CA . LYS A 1 326 ? 35.209 7.115 -7.126 1.00 43.19 326 LYS A CA 1
ATOM 2503 C C . LYS A 1 326 ? 34.433 7.787 -8.275 1.00 43.19 326 LYS A C 1
ATOM 2505 O O . LYS A 1 326 ? 34.889 7.759 -9.413 1.00 43.19 326 LYS A O 1
ATOM 2510 N N . GLY A 1 327 ? 33.263 8.352 -7.967 1.00 48.12 327 GLY A N 1
ATOM 2511 C CA . GLY A 1 327 ? 32.466 9.163 -8.895 1.00 48.12 327 GLY A CA 1
ATOM 2512 C C . GLY A 1 327 ? 31.499 8.439 -9.845 1.00 48.12 327 GLY A C 1
ATOM 2513 O O . GLY A 1 327 ? 30.931 9.116 -10.695 1.00 48.12 327 GLY A O 1
ATOM 2514 N N . LYS A 1 328 ? 31.275 7.117 -9.743 1.00 50.50 328 LYS A N 1
ATOM 2515 C CA . LYS A 1 328 ? 30.251 6.417 -10.554 1.00 50.50 328 LYS A CA 1
ATOM 2516 C C . LYS A 1 328 ? 29.090 5.914 -9.696 1.00 50.50 328 LYS A C 1
ATOM 2518 O O . LYS A 1 328 ? 29.317 5.287 -8.661 1.00 50.50 328 LYS A O 1
ATOM 2523 N N . GLU A 1 329 ? 27.859 6.174 -10.143 1.00 56.47 329 GLU A N 1
ATOM 2524 C CA . GLU A 1 329 ? 26.650 5.612 -9.536 1.00 56.47 329 GLU A CA 1
ATOM 2525 C C . GLU A 1 329 ? 26.727 4.080 -9.577 1.00 56.47 329 GLU A C 1
ATOM 2527 O O . GLU A 1 329 ? 27.174 3.477 -10.556 1.00 56.47 329 GLU A O 1
ATOM 2532 N N . ALA A 1 330 ? 26.352 3.438 -8.475 1.00 65.06 330 ALA A N 1
ATOM 2533 C CA . ALA A 1 330 ? 26.357 1.992 -8.396 1.00 65.06 330 ALA A CA 1
ATOM 2534 C C . ALA A 1 330 ? 25.297 1.398 -9.330 1.00 65.06 330 ALA A C 1
ATOM 2536 O O . ALA A 1 330 ? 24.104 1.615 -9.124 1.00 65.06 330 ALA A O 1
ATOM 2537 N N . ILE A 1 331 ? 25.731 0.596 -10.306 1.00 77.88 331 ILE A N 1
ATOM 2538 C CA . ILE A 1 331 ? 24.822 -0.157 -11.175 1.00 77.88 331 ILE A CA 1
ATOM 2539 C C . ILE A 1 331 ? 23.999 -1.115 -10.311 1.00 77.88 331 ILE A C 1
ATOM 2541 O O . ILE A 1 331 ? 24.545 -1.951 -9.584 1.00 77.88 331 ILE A O 1
ATOM 2545 N N . ARG A 1 332 ? 22.675 -0.977 -10.383 1.00 86.81 332 ARG A N 1
ATOM 2546 C CA . ARG A 1 332 ? 21.735 -1.807 -9.628 1.00 86.81 332 ARG A CA 1
ATOM 2547 C C . ARG A 1 332 ? 21.558 -3.163 -10.324 1.00 86.81 332 ARG A C 1
ATOM 2549 O O . ARG A 1 332 ? 21.436 -3.186 -11.548 1.00 86.81 332 ARG A O 1
ATOM 2556 N N . PRO A 1 333 ? 21.543 -4.288 -9.583 1.00 91.00 333 PRO A N 1
ATOM 2557 C CA . PRO A 1 333 ? 21.268 -5.597 -10.167 1.00 91.00 333 PRO A CA 1
ATOM 2558 C C . PRO A 1 333 ? 19.884 -5.656 -10.821 1.00 91.00 333 PRO A C 1
ATOM 2560 O O . PRO A 1 333 ? 18.957 -4.964 -10.403 1.00 91.00 333 PRO A O 1
ATOM 2563 N N . GLU A 1 334 ? 19.736 -6.539 -11.804 1.00 94.38 334 GLU A N 1
ATOM 2564 C CA . GLU A 1 334 ? 18.482 -6.768 -12.525 1.00 94.38 334 GLU A CA 1
ATOM 2565 C C . GLU A 1 334 ? 18.003 -8.210 -12.322 1.00 94.38 334 GLU A C 1
ATOM 2567 O O . GLU A 1 334 ? 18.804 -9.131 -12.126 1.00 94.38 334 GLU A O 1
ATOM 2572 N N . VAL A 1 335 ? 16.690 -8.409 -12.413 1.00 96.25 335 VAL A N 1
ATOM 2573 C CA . VAL A 1 335 ? 16.063 -9.723 -12.575 1.00 96.25 335 VAL A CA 1
ATOM 2574 C C . VAL A 1 335 ? 15.469 -9.814 -13.971 1.00 96.25 335 VAL A C 1
ATOM 2576 O O . VAL A 1 335 ? 14.802 -8.894 -14.441 1.00 96.25 335 VAL A O 1
ATOM 2579 N N . THR A 1 336 ? 15.723 -10.934 -14.642 1.00 97.06 336 THR A N 1
ATOM 2580 C CA . THR A 1 336 ? 14.997 -11.311 -15.854 1.00 97.06 336 THR A CA 1
ATOM 2581 C C . THR A 1 336 ? 13.771 -12.109 -15.438 1.00 97.06 336 THR A C 1
ATOM 2583 O O . THR A 1 336 ? 13.901 -13.173 -14.831 1.00 97.06 336 THR A O 1
ATOM 2586 N N . VAL A 1 337 ? 12.599 -11.584 -15.764 1.00 97.00 337 VAL A N 1
ATOM 2587 C CA . VAL A 1 337 ? 11.302 -12.222 -15.558 1.00 97.00 337 VAL A CA 1
ATOM 2588 C C . VAL A 1 337 ? 10.866 -12.785 -16.902 1.00 97.00 337 VAL A C 1
ATOM 2590 O O . VAL A 1 337 ? 10.797 -12.046 -17.881 1.00 97.00 337 VAL A O 1
ATOM 2593 N N . THR A 1 338 ? 10.630 -14.090 -16.968 1.00 96.94 338 THR A N 1
ATOM 2594 C CA . THR A 1 338 ? 10.183 -14.794 -18.179 1.00 96.94 338 THR A CA 1
ATOM 2595 C C . THR A 1 338 ? 8.822 -15.408 -17.911 1.00 96.94 338 THR A C 1
ATOM 2597 O O . THR A 1 338 ? 8.656 -16.068 -16.890 1.00 96.94 338 THR A O 1
ATOM 2600 N N . ILE A 1 339 ? 7.870 -15.187 -18.809 1.00 96.06 339 ILE A N 1
ATOM 2601 C CA . ILE A 1 339 ? 6.602 -15.909 -18.848 1.00 96.06 339 ILE A CA 1
ATOM 2602 C C . ILE A 1 339 ? 6.676 -16.813 -20.071 1.00 96.06 339 ILE A C 1
ATOM 2604 O O . ILE A 1 339 ? 6.886 -16.327 -21.181 1.00 96.06 339 ILE A O 1
ATOM 2608 N N . ASP A 1 340 ? 6.576 -18.117 -19.845 1.00 93.25 340 ASP A N 1
ATOM 2609 C CA . ASP A 1 340 ? 6.539 -19.125 -20.900 1.00 93.25 340 ASP A CA 1
ATOM 2610 C C . ASP A 1 340 ? 5.637 -20.302 -20.490 1.00 93.25 340 ASP A C 1
ATOM 2612 O O . ASP A 1 340 ? 5.012 -20.290 -19.422 1.00 93.25 340 ASP A O 1
ATOM 2616 N N . GLY A 1 341 ? 5.573 -21.348 -21.317 1.00 87.62 341 GLY A N 1
ATOM 2617 C CA . GLY A 1 341 ? 4.788 -22.557 -21.035 1.00 87.62 341 GLY A CA 1
ATOM 2618 C C . GLY A 1 341 ? 5.103 -23.276 -19.708 1.00 87.62 341 GLY A C 1
ATOM 2619 O O . GLY A 1 341 ? 4.325 -24.131 -19.289 1.00 87.62 341 GLY A O 1
ATOM 2620 N N . ARG A 1 342 ? 6.208 -22.951 -19.017 1.00 86.12 342 ARG A N 1
ATOM 2621 C CA . ARG A 1 342 ? 6.535 -23.479 -17.675 1.00 86.12 342 ARG A CA 1
ATOM 2622 C C . ARG A 1 342 ? 5.951 -22.627 -16.546 1.00 86.12 342 ARG A C 1
ATOM 2624 O O . ARG A 1 342 ? 5.824 -23.116 -15.422 1.00 86.12 342 ARG A O 1
ATOM 2631 N N . GLY A 1 343 ? 5.606 -21.375 -16.832 1.00 90.88 343 GLY A N 1
ATOM 2632 C CA . GLY A 1 343 ? 5.059 -20.405 -15.891 1.00 90.88 343 GLY A CA 1
ATOM 2633 C C . GLY A 1 343 ? 5.915 -19.145 -15.785 1.00 90.88 343 GLY A C 1
ATOM 2634 O O . GLY A 1 343 ? 6.454 -18.665 -16.780 1.00 90.88 343 GLY A O 1
ATOM 2635 N N . LEU A 1 344 ? 6.038 -18.602 -14.571 1.00 95.50 344 LEU A N 1
ATOM 2636 C CA . LEU A 1 344 ? 6.796 -17.382 -14.291 1.00 95.50 344 LEU A CA 1
ATOM 2637 C C . LEU A 1 344 ? 8.197 -17.737 -13.780 1.00 95.50 344 LEU A C 1
ATOM 2639 O O . LEU A 1 344 ? 8.370 -18.155 -12.637 1.00 95.50 344 LEU A O 1
ATOM 2643 N N . THR A 1 345 ? 9.215 -17.552 -14.614 1.00 96.50 345 THR A N 1
ATOM 2644 C CA . THR A 1 345 ? 10.613 -17.831 -14.265 1.00 96.50 345 THR A CA 1
ATOM 2645 C C . THR A 1 345 ? 11.360 -16.555 -13.887 1.00 96.50 345 THR A C 1
ATOM 2647 O O . THR A 1 345 ? 11.397 -15.585 -14.645 1.00 96.50 345 THR A O 1
ATOM 2650 N N . LEU A 1 346 ? 12.018 -16.584 -12.730 1.00 96.25 346 LEU A N 1
ATOM 2651 C CA . LEU A 1 346 ? 12.838 -15.516 -12.173 1.00 96.25 346 LEU A CA 1
ATOM 2652 C C . LEU A 1 346 ? 14.313 -15.900 -12.285 1.00 96.25 346 LEU A C 1
ATOM 2654 O O . LEU A 1 346 ? 14.765 -16.884 -11.695 1.00 96.25 346 LEU A O 1
ATOM 2658 N N . LYS A 1 347 ? 15.086 -15.112 -13.031 1.00 95.06 347 LYS A N 1
ATOM 2659 C CA . LYS A 1 347 ? 16.530 -15.308 -13.180 1.00 95.06 347 LYS A CA 1
ATOM 2660 C C . LYS A 1 347 ? 17.279 -14.050 -12.771 1.00 95.06 347 LYS A C 1
ATOM 2662 O O . LYS A 1 347 ? 17.192 -13.017 -13.432 1.00 95.06 347 LYS A O 1
ATOM 2667 N N . SER A 1 348 ? 18.059 -14.148 -11.706 1.00 91.81 348 SER A N 1
ATOM 2668 C CA . SER A 1 348 ? 18.976 -13.101 -11.254 1.00 91.81 348 SER A CA 1
ATOM 2669 C C . SER A 1 348 ? 20.227 -13.748 -10.649 1.00 91.81 348 SER A C 1
ATOM 2671 O O . SER A 1 348 ? 20.228 -14.955 -10.418 1.00 91.81 348 SER A O 1
ATOM 2673 N N . PRO A 1 349 ? 21.290 -12.982 -10.348 1.00 85.75 349 PRO A N 1
ATOM 2674 C CA . PRO A 1 349 ? 22.461 -13.510 -9.641 1.00 85.75 349 PRO A CA 1
ATOM 2675 C C . PRO A 1 349 ? 22.181 -13.959 -8.193 1.00 85.75 349 PRO A C 1
ATOM 2677 O O . PRO A 1 349 ? 23.125 -14.277 -7.472 1.00 85.75 349 PRO A O 1
ATOM 2680 N N . ALA A 1 350 ? 20.927 -13.876 -7.726 1.00 81.62 350 ALA A N 1
ATOM 2681 C CA . ALA A 1 350 ? 20.543 -14.162 -6.346 1.00 81.62 350 ALA A CA 1
ATOM 2682 C C . ALA A 1 350 ? 20.609 -15.658 -6.044 1.00 81.62 350 ALA A C 1
ATOM 2684 O O . ALA A 1 350 ? 20.983 -16.049 -4.940 1.00 81.62 350 ALA A O 1
ATOM 2685 N N . ASP A 1 351 ? 20.294 -16.464 -7.056 1.00 83.50 351 ASP A N 1
ATOM 2686 C CA . ASP A 1 351 ? 20.220 -17.911 -6.995 1.00 83.50 351 ASP A CA 1
ATOM 2687 C C . ASP A 1 351 ? 21.025 -18.499 -8.157 1.00 83.50 351 ASP A C 1
ATOM 2689 O O . ASP A 1 351 ? 21.037 -17.964 -9.267 1.00 83.50 351 ASP A O 1
ATOM 2693 N N . ALA A 1 352 ? 21.722 -19.610 -7.904 1.00 82.88 352 ALA A N 1
ATOM 2694 C CA . ALA A 1 352 ? 22.527 -20.280 -8.929 1.00 82.88 352 ALA A CA 1
ATOM 2695 C C . ALA A 1 352 ? 21.662 -20.809 -10.087 1.00 82.88 352 ALA A C 1
ATOM 2697 O O . ALA A 1 352 ? 22.106 -20.835 -11.235 1.00 82.88 352 ALA A O 1
ATOM 2698 N N . ASN A 1 353 ? 20.421 -21.193 -9.777 1.00 87.94 353 ASN A N 1
ATOM 2699 C CA . ASN A 1 353 ? 19.440 -21.696 -10.728 1.00 87.94 353 ASN A CA 1
ATOM 2700 C C . ASN A 1 353 ? 18.241 -20.739 -10.812 1.00 87.94 353 ASN A C 1
ATOM 2702 O O . ASN A 1 353 ? 17.857 -20.168 -9.791 1.00 87.94 353 ASN A O 1
ATOM 2706 N N . PRO A 1 354 ? 17.615 -20.582 -11.994 1.00 91.69 354 PRO A N 1
ATOM 2707 C CA . PRO A 1 354 ? 16.367 -19.837 -12.114 1.00 91.69 354 PRO A CA 1
ATOM 2708 C C . PRO A 1 354 ? 15.262 -20.434 -11.234 1.00 91.69 354 PRO A C 1
ATOM 2710 O O . PRO A 1 354 ? 15.073 -21.651 -11.210 1.00 91.69 354 PRO A O 1
ATOM 2713 N N . VAL A 1 355 ? 14.497 -19.576 -10.564 1.00 93.38 355 VAL A N 1
ATOM 2714 C CA . VAL A 1 355 ? 13.327 -19.979 -9.775 1.00 93.38 355 VAL A CA 1
ATOM 2715 C C . VAL A 1 355 ? 12.107 -19.952 -10.684 1.00 93.38 355 VAL A C 1
ATOM 2717 O O . VAL A 1 355 ? 11.777 -18.907 -11.234 1.00 93.38 355 VAL A O 1
ATOM 2720 N N . THR A 1 356 ? 11.445 -21.092 -10.869 1.00 94.00 356 THR A N 1
ATOM 2721 C CA . THR A 1 356 ? 10.238 -21.187 -11.707 1.00 94.00 356 THR A CA 1
ATOM 2722 C C . THR A 1 356 ? 9.011 -21.319 -10.820 1.00 94.00 356 THR A C 1
ATOM 2724 O O . THR A 1 356 ? 8.882 -22.291 -10.078 1.00 94.00 356 THR A O 1
ATOM 2727 N N . LEU A 1 357 ? 8.111 -20.343 -10.901 1.00 94.69 357 LEU A N 1
ATOM 2728 C CA . LEU A 1 357 ? 6.815 -20.371 -10.239 1.00 94.69 357 LEU A CA 1
ATOM 2729 C C . LEU A 1 357 ? 5.795 -20.945 -11.214 1.00 94.69 357 LEU A C 1
ATOM 2731 O O . LEU A 1 357 ? 5.609 -20.420 -12.315 1.00 94.69 357 LEU A O 1
ATOM 2735 N N . ARG A 1 358 ? 5.134 -22.032 -10.809 1.00 93.19 358 ARG A N 1
ATOM 2736 C CA . ARG A 1 358 ? 4.078 -22.636 -11.618 1.00 93.19 358 ARG A CA 1
ATOM 2737 C C . ARG A 1 358 ? 2.970 -21.606 -11.833 1.00 93.19 358 ARG A C 1
ATOM 2739 O O . ARG A 1 358 ? 2.458 -21.047 -10.865 1.00 93.19 358 ARG A O 1
ATOM 2746 N N . A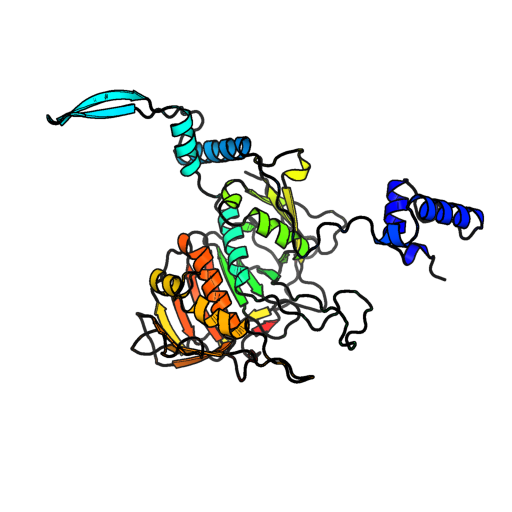LA A 1 359 ? 2.607 -21.398 -13.091 1.00 92.75 359 ALA A N 1
ATOM 2747 C CA . ALA A 1 359 ? 1.526 -20.508 -13.480 1.00 92.75 359 ALA A CA 1
ATOM 2748 C C . ALA A 1 359 ? 0.465 -21.264 -14.287 1.00 92.75 359 ALA A C 1
ATOM 2750 O O . ALA A 1 359 ? 0.710 -22.359 -14.802 1.00 92.75 359 ALA A O 1
ATOM 2751 N N . THR A 1 360 ? -0.713 -20.669 -14.388 1.00 92.81 360 THR A N 1
ATOM 2752 C CA . THR A 1 360 ? -1.802 -21.091 -15.268 1.00 92.81 360 THR A CA 1
ATOM 2753 C C . THR A 1 360 ? -2.156 -19.951 -16.223 1.00 92.81 360 THR A C 1
ATOM 2755 O O . THR A 1 360 ? -1.617 -18.849 -16.109 1.00 92.81 360 THR A O 1
ATOM 2758 N N . GLY A 1 361 ? -3.007 -20.217 -17.217 1.00 87.50 361 GLY A N 1
ATOM 2759 C CA . GLY A 1 361 ? -3.516 -19.165 -18.104 1.00 87.50 361 GLY A CA 1
ATOM 2760 C C . GLY A 1 361 ? -2.449 -18.435 -18.929 1.00 87.50 361 GLY A C 1
ATOM 2761 O O . GLY A 1 361 ? -2.678 -17.288 -19.320 1.00 87.50 361 GLY A O 1
ATOM 2762 N N . THR A 1 362 ? -1.294 -19.069 -19.179 1.00 90.31 362 THR A N 1
ATOM 2763 C CA . THR A 1 362 ? -0.210 -18.469 -19.962 1.00 90.31 362 THR A CA 1
ATOM 2764 C C . THR A 1 362 ? -0.692 -18.119 -21.369 1.00 90.31 362 THR A C 1
ATOM 2766 O O . THR A 1 362 ? -1.232 -18.976 -22.071 1.00 90.31 362 THR A O 1
ATOM 2769 N N . LYS A 1 363 ? -0.484 -16.867 -21.785 1.00 89.56 363 LYS A N 1
ATOM 2770 C CA . LYS A 1 363 ? -0.671 -16.414 -23.166 1.00 89.56 363 LYS A CA 1
ATOM 2771 C C . LYS A 1 363 ? 0.610 -15.770 -23.658 1.00 89.56 363 LYS A C 1
ATOM 2773 O O . LYS A 1 363 ? 1.089 -14.825 -23.024 1.00 89.56 363 LYS A O 1
ATOM 2778 N N . ASP A 1 364 ? 1.073 -16.280 -24.795 1.00 90.31 364 ASP A N 1
ATOM 2779 C CA . ASP A 1 364 ? 2.324 -15.916 -25.451 1.00 90.31 364 ASP A CA 1
ATOM 2780 C C . ASP A 1 364 ? 3.560 -16.162 -24.569 1.00 90.31 364 ASP A C 1
ATOM 2782 O O . ASP A 1 364 ? 3.467 -16.377 -23.360 1.00 90.31 364 ASP A O 1
ATOM 2786 N N . ASP A 1 365 ? 4.733 -16.146 -25.194 1.00 91.81 365 ASP A N 1
ATOM 2787 C CA . ASP A 1 365 ? 6.009 -16.263 -24.495 1.00 91.81 365 ASP A CA 1
ATOM 2788 C C . ASP A 1 365 ? 6.722 -14.912 -24.536 1.00 91.81 365 ASP A C 1
ATOM 2790 O O . ASP A 1 365 ? 6.746 -14.219 -25.557 1.00 91.81 365 ASP A O 1
ATOM 2794 N N . GLY A 1 366 ? 7.341 -14.532 -23.425 1.00 93.25 366 GLY A N 1
ATOM 2795 C CA . GLY A 1 366 ? 7.971 -13.228 -23.307 1.00 93.25 366 GLY A CA 1
ATOM 2796 C C . GLY A 1 366 ? 8.938 -13.147 -22.144 1.00 93.25 366 GLY A C 1
ATOM 2797 O O . GLY A 1 366 ? 8.858 -13.885 -21.162 1.00 93.25 366 GLY A O 1
ATOM 2798 N N . ASN A 1 367 ? 9.880 -12.216 -22.243 1.00 94.25 367 ASN A N 1
ATOM 2799 C CA . ASN A 1 367 ? 10.723 -11.866 -21.116 1.00 94.25 367 ASN A CA 1
ATOM 2800 C C . ASN A 1 367 ? 10.916 -10.361 -21.014 1.00 94.25 367 ASN A C 1
ATOM 2802 O O . ASN A 1 367 ? 10.800 -9.604 -21.980 1.00 94.25 367 ASN A O 1
ATOM 2806 N N . THR A 1 368 ? 11.232 -9.938 -19.801 1.00 95.31 368 THR A N 1
ATOM 2807 C CA . THR A 1 368 ? 11.574 -8.563 -19.500 1.00 95.31 368 THR A CA 1
ATOM 2808 C C . THR A 1 368 ? 12.609 -8.508 -18.391 1.00 95.31 368 THR A C 1
ATOM 2810 O O . THR A 1 368 ? 12.721 -9.421 -17.573 1.00 95.31 368 THR A O 1
ATOM 2813 N N . LYS A 1 369 ? 13.368 -7.418 -18.350 1.00 96.44 369 LYS A N 1
ATOM 2814 C CA . LYS A 1 369 ? 14.261 -7.109 -17.238 1.00 96.44 369 LYS A CA 1
ATOM 2815 C C . LYS A 1 369 ? 13.678 -5.969 -16.434 1.00 96.44 369 LYS A C 1
ATOM 2817 O O . LYS A 1 369 ? 13.172 -5.010 -17.012 1.00 96.44 369 LYS A O 1
ATOM 2822 N N . VAL A 1 370 ? 13.754 -6.088 -15.120 1.00 96.50 370 VAL A N 1
ATOM 2823 C CA . VAL A 1 370 ? 13.423 -5.020 -14.176 1.00 96.50 370 VAL A CA 1
ATOM 2824 C C . VAL A 1 370 ? 14.520 -4.938 -13.123 1.00 96.50 370 VAL A C 1
ATOM 2826 O O . VAL A 1 370 ? 15.271 -5.900 -12.908 1.00 96.50 370 VAL A O 1
ATOM 2829 N N . ARG A 1 371 ? 14.623 -3.794 -12.445 1.00 94.75 371 ARG A N 1
ATOM 2830 C CA . ARG A 1 371 ? 15.558 -3.660 -11.330 1.00 94.75 371 ARG A CA 1
ATOM 2831 C C . ARG A 1 371 ? 15.192 -4.646 -10.223 1.00 94.75 371 ARG A C 1
ATOM 2833 O O . ARG A 1 371 ? 14.024 -4.807 -9.869 1.00 94.75 371 ARG A O 1
ATOM 2840 N N . LEU A 1 372 ? 16.209 -5.306 -9.674 1.00 94.62 372 LEU A N 1
ATOM 2841 C CA . LEU A 1 372 ? 16.022 -6.348 -8.670 1.00 94.62 372 LEU A CA 1
ATOM 2842 C C . LEU A 1 372 ? 15.434 -5.792 -7.370 1.00 94.62 372 LEU A C 1
ATOM 2844 O O . LEU A 1 372 ? 14.623 -6.460 -6.742 1.00 94.62 372 LEU A O 1
ATOM 2848 N N . ASP A 1 373 ? 15.831 -4.587 -6.962 1.00 94.00 373 ASP A N 1
ATOM 2849 C CA . ASP A 1 373 ? 15.327 -3.960 -5.740 1.00 94.00 373 ASP A CA 1
ATOM 2850 C C . ASP A 1 373 ? 13.850 -3.558 -5.853 1.00 94.00 373 ASP A C 1
ATOM 2852 O O . ASP A 1 373 ? 13.104 -3.809 -4.913 1.00 94.00 373 ASP A O 1
ATOM 2856 N N . ASP A 1 374 ? 13.404 -3.044 -7.003 1.00 96.00 374 ASP A N 1
ATOM 2857 C CA . ASP A 1 374 ? 11.977 -2.778 -7.264 1.00 96.00 374 ASP A CA 1
ATOM 2858 C C . ASP A 1 374 ? 11.142 -4.070 -7.217 1.00 96.00 374 ASP A C 1
ATOM 2860 O O . ASP A 1 374 ? 10.073 -4.120 -6.607 1.00 96.00 374 ASP A O 1
ATOM 2864 N N . PHE A 1 375 ? 11.648 -5.146 -7.828 1.00 96.69 375 PHE A N 1
ATOM 2865 C CA . PHE A 1 375 ? 10.972 -6.443 -7.824 1.00 96.69 375 PHE A CA 1
ATOM 2866 C C . PHE A 1 375 ? 10.898 -7.058 -6.421 1.00 96.69 375 PHE A C 1
ATOM 2868 O O . PHE A 1 375 ? 9.855 -7.566 -6.011 1.00 96.69 375 PHE A O 1
ATOM 2875 N N . VAL A 1 376 ? 11.986 -6.983 -5.650 1.00 95.81 376 VAL A N 1
ATOM 2876 C CA . VAL A 1 376 ? 11.997 -7.451 -4.258 1.00 95.81 376 VAL A CA 1
ATOM 2877 C C . VAL A 1 376 ? 11.093 -6.588 -3.380 1.00 95.81 376 VAL A C 1
ATOM 2879 O O . VAL A 1 376 ? 10.412 -7.146 -2.524 1.00 95.81 376 VAL A O 1
ATOM 2882 N N . ALA A 1 377 ? 11.027 -5.271 -3.593 1.00 96.25 377 ALA A N 1
ATOM 2883 C CA . ALA A 1 377 ? 10.102 -4.394 -2.875 1.00 96.25 377 ALA A CA 1
ATOM 2884 C C . ALA A 1 377 ? 8.646 -4.831 -3.079 1.00 96.25 377 ALA A C 1
ATOM 2886 O O . ALA A 1 377 ? 7.922 -5.004 -2.099 1.00 96.25 377 ALA A O 1
ATOM 2887 N N . PHE A 1 378 ? 8.258 -5.123 -4.327 1.00 97.88 378 PHE A N 1
ATOM 2888 C CA . PHE A 1 378 ? 6.954 -5.711 -4.634 1.00 97.88 378 PHE A CA 1
ATOM 2889 C C . PHE A 1 378 ? 6.709 -7.012 -3.865 1.00 97.88 378 PHE A C 1
ATOM 2891 O O . PHE A 1 378 ? 5.702 -7.119 -3.170 1.00 97.88 378 PHE A O 1
ATOM 2898 N N . LEU A 1 379 ? 7.632 -7.977 -3.940 1.00 97.12 379 LEU A N 1
ATOM 2899 C CA . LEU A 1 379 ? 7.479 -9.250 -3.234 1.00 97.12 379 LEU A CA 1
ATOM 2900 C C . LEU A 1 379 ? 7.311 -9.031 -1.721 1.00 97.12 379 LEU A C 1
ATOM 2902 O O . LEU A 1 379 ? 6.360 -9.521 -1.119 1.00 97.12 379 LEU A O 1
ATOM 2906 N N . ARG A 1 380 ? 8.190 -8.241 -1.096 1.00 95.50 380 ARG A N 1
ATOM 2907 C CA . ARG A 1 380 ? 8.127 -7.955 0.345 1.00 95.50 380 ARG A CA 1
ATOM 2908 C C . ARG A 1 380 ? 6.797 -7.341 0.750 1.00 95.50 380 ARG A C 1
ATOM 2910 O O . ARG A 1 380 ? 6.235 -7.733 1.768 1.00 95.50 380 ARG A O 1
ATOM 2917 N N . THR A 1 381 ? 6.302 -6.400 -0.038 1.00 95.81 381 THR A N 1
ATOM 2918 C CA . THR A 1 381 ? 5.012 -5.768 0.199 1.00 95.81 381 THR A CA 1
ATOM 2919 C C . THR A 1 381 ? 3.852 -6.744 -0.004 1.00 95.81 381 THR A C 1
ATOM 2921 O O . THR A 1 381 ? 2.979 -6.807 0.857 1.00 95.81 381 THR A O 1
ATOM 2924 N N . PHE A 1 382 ? 3.879 -7.572 -1.053 1.00 97.12 382 PHE A N 1
ATOM 2925 C CA . PHE A 1 382 ? 2.882 -8.622 -1.276 1.00 97.12 382 PHE A CA 1
ATOM 2926 C C . PHE A 1 382 ? 2.787 -9.580 -0.079 1.00 97.12 382 PHE A C 1
ATOM 2928 O O . PHE A 1 382 ? 1.693 -9.840 0.413 1.00 97.12 382 PHE A O 1
ATOM 2935 N N . ALA A 1 383 ? 3.925 -10.030 0.459 1.00 95.56 383 ALA A N 1
ATOM 2936 C CA . ALA A 1 383 ? 3.953 -10.920 1.621 1.00 95.56 383 ALA A CA 1
ATOM 2937 C C . ALA A 1 383 ? 3.293 -10.310 2.872 1.00 95.56 383 ALA A C 1
ATOM 2939 O O . ALA A 1 383 ? 2.685 -11.030 3.662 1.00 95.56 383 ALA A O 1
ATOM 2940 N N . LYS A 1 384 ? 3.381 -8.986 3.057 1.00 94.06 384 LYS A N 1
ATOM 2941 C CA . LYS A 1 384 ? 2.753 -8.296 4.196 1.00 94.06 384 LYS A CA 1
ATOM 2942 C C . LYS A 1 384 ? 1.234 -8.208 4.091 1.00 94.06 384 LYS A C 1
ATOM 2944 O O . LYS A 1 384 ? 0.565 -8.220 5.117 1.00 94.06 384 LYS A O 1
ATOM 2949 N N . VAL A 1 385 ? 0.700 -8.098 2.875 1.00 94.88 385 VAL A N 1
ATOM 2950 C CA . VAL A 1 385 ? -0.752 -8.015 2.634 1.00 94.88 385 VAL A CA 1
ATOM 2951 C C . VAL A 1 385 ? -1.375 -9.371 2.295 1.00 94.88 385 VAL A C 1
ATOM 2953 O O . VAL A 1 385 ? -2.592 -9.464 2.175 1.00 94.88 385 VAL A O 1
ATOM 2956 N N . HIS A 1 386 ? -0.567 -10.429 2.174 1.00 95.44 386 HIS A N 1
ATOM 2957 C CA . HIS A 1 386 ? -0.993 -11.754 1.720 1.00 95.44 386 HIS A CA 1
ATOM 2958 C C . HIS A 1 386 ? -2.187 -12.326 2.494 1.00 95.44 386 HIS A C 1
ATOM 2960 O O . HIS A 1 386 ? -3.064 -12.937 1.895 1.00 95.44 386 HIS A O 1
ATOM 2966 N N . SER A 1 387 ? -2.266 -12.096 3.809 1.00 93.00 387 SER A N 1
ATOM 2967 C CA . SER A 1 387 ? -3.383 -12.577 4.637 1.00 93.00 387 SER A CA 1
ATOM 2968 C C . SER A 1 387 ? -4.751 -12.026 4.217 1.00 93.00 387 SER A C 1
ATOM 2970 O O . SER A 1 387 ? -5.777 -12.591 4.589 1.00 93.00 387 SER A O 1
ATOM 2972 N N . GLU A 1 388 ? -4.770 -10.925 3.465 1.00 94.69 388 GLU A N 1
ATOM 2973 C CA . GLU A 1 388 ? -5.981 -10.287 2.951 1.00 94.69 388 GLU A CA 1
ATOM 2974 C C . GLU A 1 388 ? -6.257 -10.634 1.485 1.00 94.69 388 GLU A C 1
ATOM 2976 O O . GLU A 1 388 ? -7.308 -10.248 0.978 1.00 94.69 388 GLU A O 1
ATOM 2981 N N . VAL A 1 389 ? -5.338 -11.316 0.789 1.00 96.75 389 VAL A N 1
ATOM 2982 C CA . VAL A 1 389 ? -5.449 -11.630 -0.643 1.00 96.75 389 VAL A CA 1
ATOM 2983 C C . VAL A 1 389 ? -6.565 -12.650 -0.877 1.00 96.75 389 VAL A C 1
ATOM 2985 O O . VAL A 1 389 ? -6.671 -13.656 -0.180 1.00 96.75 389 VAL A O 1
ATOM 2988 N N . THR A 1 390 ? -7.417 -12.372 -1.863 1.00 97.00 390 THR A N 1
ATOM 2989 C CA . THR A 1 390 ? -8.604 -13.176 -2.206 1.00 97.00 390 THR A CA 1
ATOM 2990 C C . THR A 1 390 ? -8.572 -13.718 -3.634 1.00 97.00 390 THR A C 1
ATOM 2992 O O . THR A 1 390 ? -9.496 -14.423 -4.035 1.00 97.00 390 THR A O 1
ATOM 2995 N N . SER A 1 391 ? -7.530 -13.404 -4.407 1.00 97.00 391 SER A N 1
ATOM 2996 C CA . SER A 1 391 ? -7.355 -13.870 -5.783 1.00 97.00 391 SER A CA 1
ATOM 2997 C C . SER A 1 391 ? -5.946 -14.392 -6.034 1.00 97.00 391 SER A C 1
ATOM 2999 O O . SER A 1 391 ? -4.996 -13.996 -5.360 1.00 97.00 391 SER A O 1
ATOM 3001 N N . ASP A 1 392 ? -5.797 -15.182 -7.093 1.00 96.81 392 ASP A N 1
ATOM 3002 C CA . ASP A 1 392 ? -4.491 -15.421 -7.701 1.00 96.81 392 ASP A CA 1
ATOM 3003 C C . ASP A 1 392 ? -3.901 -14.117 -8.262 1.00 96.81 392 ASP A C 1
ATOM 3005 O O . ASP A 1 392 ? -4.591 -13.099 -8.418 1.00 96.81 392 ASP A O 1
ATOM 3009 N N . VAL A 1 393 ? -2.597 -14.141 -8.530 1.00 97.69 393 VAL A N 1
ATOM 3010 C CA . VAL A 1 393 ? -1.842 -12.982 -9.001 1.00 97.69 393 VAL A CA 1
ATOM 3011 C C . VAL A 1 393 ? -1.694 -13.061 -10.510 1.00 97.69 393 VAL A C 1
ATOM 3013 O O . VAL A 1 393 ? -0.917 -13.861 -11.038 1.00 97.69 393 VAL A O 1
ATOM 3016 N N . ALA A 1 394 ? -2.411 -12.189 -11.210 1.00 96.62 394 ALA A N 1
ATOM 3017 C CA . ALA A 1 394 ? -2.233 -11.999 -12.637 1.00 96.62 394 ALA A CA 1
ATOM 3018 C C . ALA A 1 394 ? -0.926 -11.237 -12.880 1.00 96.62 394 ALA A C 1
ATOM 3020 O O . ALA A 1 394 ? -0.732 -10.116 -12.406 1.00 96.62 394 ALA A O 1
ATOM 3021 N N . CYS A 1 395 ? -0.019 -11.850 -13.629 1.00 96.38 395 CYS A N 1
ATOM 3022 C CA . CYS A 1 395 ? 1.231 -11.253 -14.064 1.00 96.38 395 CYS A CA 1
ATOM 3023 C C . CYS A 1 395 ? 1.162 -11.011 -15.566 1.00 96.38 395 CYS A C 1
ATOM 3025 O O . CYS A 1 395 ? 0.814 -11.914 -16.327 1.00 96.38 395 CYS A O 1
ATOM 3027 N N . TRP A 1 396 ? 1.511 -9.810 -16.013 1.00 94.38 396 TRP A N 1
ATOM 3028 C CA . TRP A 1 396 ? 1.572 -9.525 -17.439 1.00 94.38 396 TRP A CA 1
ATOM 3029 C C . TRP A 1 396 ? 2.668 -8.523 -17.788 1.00 94.38 396 TRP A C 1
ATOM 3031 O O . TRP A 1 396 ? 3.091 -7.701 -16.975 1.00 94.38 396 TRP A O 1
ATOM 3041 N N . MET A 1 397 ? 3.157 -8.616 -19.021 1.00 92.25 397 MET A N 1
ATOM 3042 C CA . MET A 1 397 ? 4.212 -7.767 -19.566 1.00 92.25 397 MET A CA 1
ATOM 3043 C C . MET A 1 397 ? 3.627 -6.855 -20.636 1.00 92.25 397 MET A C 1
ATOM 3045 O O . MET A 1 397 ? 3.091 -7.330 -21.632 1.00 92.25 397 MET A O 1
ATOM 3049 N N . GLY A 1 398 ? 3.746 -5.547 -20.435 1.00 84.69 398 GLY A N 1
ATOM 3050 C CA . GLY A 1 398 ? 3.529 -4.551 -21.476 1.00 84.69 398 GLY A CA 1
ATOM 3051 C C . GLY A 1 398 ? 4.806 -4.263 -22.270 1.00 84.69 398 GLY A C 1
ATOM 3052 O O . GLY A 1 398 ? 5.874 -4.857 -22.061 1.00 84.69 398 GLY A O 1
ATOM 3053 N N . GLU A 1 399 ? 4.727 -3.278 -23.162 1.00 83.44 399 GLU A N 1
ATOM 3054 C CA . GLU A 1 399 ? 5.866 -2.870 -23.995 1.00 83.44 399 GLU A CA 1
ATOM 3055 C C . GLU A 1 399 ? 7.047 -2.353 -23.156 1.00 83.44 399 GLU A C 1
ATOM 3057 O O . GLU A 1 399 ? 8.205 -2.654 -23.453 1.00 83.44 399 GLU A O 1
ATOM 3062 N N . ALA A 1 400 ? 6.766 -1.637 -22.065 1.00 86.88 400 ALA A N 1
ATOM 3063 C CA . ALA A 1 400 ? 7.777 -0.998 -21.219 1.00 86.88 400 ALA A CA 1
ATOM 3064 C C . ALA A 1 400 ? 7.558 -1.198 -19.706 1.00 86.88 400 ALA A C 1
ATOM 3066 O O . ALA A 1 400 ? 8.306 -0.644 -18.899 1.00 86.88 400 ALA A O 1
ATOM 3067 N N . VAL A 1 401 ? 6.616 -2.060 -19.312 1.00 92.88 401 VAL A N 1
ATOM 3068 C CA . VAL A 1 401 ? 6.258 -2.290 -17.905 1.00 92.88 401 VAL A CA 1
ATOM 3069 C C . VAL A 1 401 ? 5.976 -3.767 -17.624 1.00 92.88 401 VAL A C 1
ATOM 3071 O O . VAL A 1 401 ? 5.440 -4.476 -18.472 1.00 92.88 401 VAL A O 1
ATOM 3074 N N . LEU A 1 402 ? 6.348 -4.236 -16.437 1.00 96.00 402 LEU A N 1
ATOM 3075 C CA . LEU A 1 402 ? 5.892 -5.492 -15.846 1.00 96.00 402 LEU A CA 1
ATOM 3076 C C . LEU A 1 402 ? 4.794 -5.168 -14.833 1.00 96.00 402 LEU A C 1
ATOM 3078 O O . LEU A 1 402 ? 4.988 -4.285 -13.997 1.00 96.00 402 LEU A O 1
ATOM 3082 N N . CYS A 1 403 ? 3.665 -5.866 -14.886 1.00 96.56 403 CYS A N 1
ATOM 3083 C CA . CYS A 1 403 ? 2.549 -5.630 -13.982 1.00 96.56 403 CYS A CA 1
ATOM 3084 C C . CYS A 1 403 ? 2.182 -6.879 -13.182 1.00 96.56 403 CYS A C 1
ATOM 3086 O O . CYS A 1 403 ? 2.149 -7.988 -13.720 1.00 96.56 403 CYS A O 1
ATOM 3088 N N . PHE A 1 404 ? 1.866 -6.660 -11.908 1.00 97.75 404 PHE A N 1
ATOM 3089 C CA . PHE A 1 404 ? 1.234 -7.633 -11.026 1.00 97.75 404 PHE A CA 1
ATOM 3090 C C . PHE A 1 404 ? -0.106 -7.088 -10.552 1.00 97.75 404 PHE A C 1
ATOM 3092 O O . PHE A 1 404 ? -0.167 -5.992 -9.994 1.00 97.75 404 PHE A O 1
ATOM 3099 N N . GLU A 1 405 ? -1.167 -7.855 -10.762 1.00 97.56 405 GLU A N 1
ATOM 3100 C CA . GLU A 1 405 ? -2.535 -7.512 -10.400 1.00 97.56 405 GLU A CA 1
ATOM 3101 C C . GLU A 1 405 ? -3.121 -8.592 -9.490 1.00 97.56 405 GLU A C 1
ATOM 3103 O O . GLU A 1 405 ? -3.044 -9.779 -9.797 1.00 97.56 405 GLU A O 1
ATOM 3108 N N . PHE A 1 406 ? -3.710 -8.177 -8.372 1.00 98.19 406 PHE A N 1
ATOM 3109 C CA . PHE A 1 406 ? -4.372 -9.069 -7.421 1.00 98.19 406 PHE A CA 1
ATOM 3110 C C . PHE A 1 406 ? -5.435 -8.308 -6.621 1.00 98.19 406 PHE A C 1
ATOM 3112 O O . PHE A 1 406 ? -5.431 -7.074 -6.568 1.00 98.19 406 PHE A O 1
ATOM 3119 N N . ALA A 1 407 ? -6.362 -9.038 -6.009 1.00 97.94 407 ALA A N 1
ATOM 3120 C CA . ALA A 1 407 ? -7.385 -8.491 -5.131 1.00 97.94 407 ALA A CA 1
ATOM 3121 C C . ALA A 1 407 ? -7.154 -8.921 -3.679 1.00 97.94 407 ALA A C 1
ATOM 3123 O O . ALA A 1 407 ? -6.726 -10.040 -3.400 1.00 97.94 407 ALA A O 1
ATOM 3124 N N . THR A 1 408 ? -7.464 -8.015 -2.762 1.00 96.81 408 THR A N 1
ATOM 3125 C CA . THR A 1 408 ? -7.636 -8.276 -1.337 1.00 96.81 408 THR A CA 1
ATOM 3126 C C . THR A 1 408 ? -9.118 -8.232 -0.975 1.00 96.81 408 THR A C 1
ATOM 3128 O O . THR A 1 408 ? -9.988 -7.999 -1.822 1.00 96.81 408 THR A O 1
ATOM 3131 N N . ARG A 1 409 ? -9.431 -8.420 0.308 1.00 93.31 409 ARG A N 1
ATOM 3132 C CA . ARG A 1 409 ? -10.776 -8.194 0.853 1.00 93.31 409 ARG A CA 1
ATOM 3133 C C . ARG A 1 409 ? -11.256 -6.749 0.695 1.00 93.31 409 ARG A C 1
ATOM 3135 O O . ARG A 1 409 ? -12.459 -6.537 0.581 1.00 93.31 409 ARG A O 1
ATOM 3142 N N . SER A 1 410 ? -10.346 -5.773 0.668 1.00 93.88 410 SER A N 1
ATOM 3143 C CA . SER A 1 410 ? -10.699 -4.346 0.678 1.00 93.88 410 SER A CA 1
ATOM 3144 C C . SER A 1 410 ? -10.560 -3.673 -0.690 1.00 93.88 410 SER A C 1
ATOM 3146 O O . SER A 1 410 ? -11.280 -2.713 -0.988 1.00 93.88 410 SER A O 1
ATOM 3148 N N . ALA A 1 411 ? -9.630 -4.141 -1.524 1.00 96.38 411 ALA A N 1
ATOM 3149 C CA . ALA A 1 411 ? -9.261 -3.450 -2.749 1.00 96.38 411 ALA A CA 1
ATOM 3150 C C . ALA A 1 411 ? -8.710 -4.379 -3.835 1.00 96.38 411 ALA A C 1
ATOM 3152 O O . ALA A 1 411 ? -8.387 -5.543 -3.624 1.00 96.38 411 ALA A O 1
ATOM 3153 N N . LYS A 1 412 ? -8.575 -3.822 -5.033 1.00 97.69 412 LYS A N 1
ATOM 3154 C CA . LYS A 1 412 ? -7.797 -4.368 -6.134 1.00 97.69 412 LYS A CA 1
ATOM 3155 C C . LYS A 1 412 ? -6.524 -3.547 -6.298 1.00 97.69 412 LYS A C 1
ATOM 3157 O O . LYS A 1 412 ? -6.591 -2.318 -6.378 1.00 97.69 412 LYS A O 1
ATOM 3162 N N . HIS A 1 413 ? -5.386 -4.225 -6.390 1.00 98.06 413 HIS A N 1
ATOM 3163 C CA . HIS A 1 413 ? -4.076 -3.606 -6.542 1.00 98.06 413 HIS A CA 1
ATOM 3164 C C . HIS A 1 413 ? -3.452 -3.960 -7.886 1.00 98.06 413 HIS A C 1
ATOM 3166 O O . HIS A 1 413 ? -3.579 -5.083 -8.375 1.00 98.06 413 HIS A O 1
ATOM 3172 N N . ARG A 1 414 ? -2.743 -2.992 -8.464 1.00 97.50 414 ARG A N 1
ATOM 3173 C CA . ARG A 1 414 ? -1.874 -3.159 -9.627 1.00 97.50 414 ARG A CA 1
ATOM 3174 C C . ARG A 1 414 ? -0.528 -2.528 -9.327 1.00 97.50 414 ARG A C 1
ATOM 3176 O O . ARG A 1 414 ? -0.458 -1.348 -8.995 1.00 97.50 414 ARG A O 1
ATOM 3183 N N . VAL A 1 415 ? 0.538 -3.304 -9.449 1.00 98.06 415 VAL A N 1
ATOM 3184 C CA . VAL A 1 415 ? 1.911 -2.835 -9.249 1.00 98.06 415 VAL A CA 1
ATOM 3185 C C . VAL A 1 415 ? 2.604 -2.804 -10.597 1.00 98.06 415 VAL A C 1
ATOM 3187 O O . VAL A 1 415 ? 2.740 -3.837 -11.245 1.00 98.06 415 VAL A O 1
ATOM 3190 N N . PHE A 1 416 ? 3.031 -1.619 -11.015 1.00 97.31 416 PHE A N 1
ATOM 3191 C CA . PHE A 1 416 ? 3.669 -1.366 -12.298 1.00 97.31 416 PHE A CA 1
ATOM 3192 C C . PHE A 1 416 ? 5.164 -1.137 -12.098 1.00 97.31 416 PHE A C 1
ATOM 3194 O O . PHE A 1 416 ? 5.582 -0.123 -11.538 1.00 97.31 416 PHE A O 1
ATOM 3201 N N . ILE A 1 417 ? 5.972 -2.086 -12.564 1.00 97.31 417 ILE A N 1
ATOM 3202 C CA . ILE A 1 417 ? 7.428 -2.070 -12.444 1.00 97.31 417 ILE A CA 1
ATOM 3203 C C . ILE A 1 417 ? 8.028 -1.737 -13.818 1.00 97.31 417 ILE A C 1
ATOM 3205 O O . ILE A 1 417 ? 7.871 -2.526 -14.756 1.00 97.31 417 ILE A O 1
ATOM 3209 N N . PRO A 1 418 ? 8.713 -0.591 -13.980 1.00 95.62 418 PRO A N 1
ATOM 3210 C CA . PRO A 1 418 ? 9.311 -0.214 -15.258 1.00 95.62 418 PRO A CA 1
ATOM 3211 C C . PRO A 1 418 ? 10.382 -1.209 -15.700 1.00 95.62 418 PRO A C 1
ATOM 3213 O O . PRO A 1 418 ? 11.147 -1.719 -14.874 1.00 95.62 418 PRO A O 1
ATOM 3216 N N . LYS A 1 419 ? 10.497 -1.430 -17.015 1.00 94.94 419 LYS A N 1
ATOM 3217 C CA . LYS A 1 419 ? 11.636 -2.174 -17.570 1.00 94.94 419 LYS A CA 1
ATOM 3218 C C . LYS A 1 419 ? 12.951 -1.515 -17.176 1.00 94.94 419 LYS A C 1
ATOM 3220 O O . LYS A 1 419 ? 13.023 -0.293 -17.046 1.00 94.94 419 LYS A O 1
ATOM 3225 N N . SER A 1 420 ? 13.999 -2.315 -17.037 1.00 94.12 420 SER A N 1
ATOM 3226 C CA . SER A 1 420 ? 15.345 -1.826 -16.774 1.00 94.12 420 SER A CA 1
ATOM 3227 C C . SER A 1 420 ? 16.327 -2.198 -17.878 1.00 94.12 420 SER A C 1
ATOM 3229 O O . SER A 1 420 ? 16.197 -3.235 -18.533 1.00 94.12 420 SER A O 1
ATOM 3231 N N . ALA A 1 421 ? 17.315 -1.330 -18.080 1.00 92.19 421 ALA A N 1
ATOM 3232 C CA . ALA A 1 421 ? 18.465 -1.597 -18.928 1.00 92.19 421 ALA A CA 1
ATOM 3233 C C . ALA A 1 421 ? 19.735 -1.101 -18.232 1.00 92.19 421 ALA A C 1
ATOM 3235 O O . ALA A 1 421 ? 19.868 0.085 -17.928 1.00 92.19 421 ALA A O 1
ATOM 3236 N N . GLY A 1 422 ? 20.667 -2.017 -17.960 1.00 88.25 422 GLY A N 1
ATOM 3237 C CA . GLY A 1 422 ? 21.922 -1.678 -17.287 1.00 88.25 422 GLY A CA 1
ATOM 3238 C C . GLY A 1 422 ? 21.716 -1.142 -15.868 1.00 88.25 422 GLY A C 1
ATOM 3239 O O . GLY A 1 422 ? 22.499 -0.313 -15.418 1.00 88.25 422 GLY A O 1
ATOM 3240 N N . GLY A 1 423 ? 20.650 -1.566 -15.180 1.00 85.56 423 GLY A N 1
ATOM 3241 C CA . GLY A 1 423 ? 20.318 -1.117 -13.824 1.00 85.56 423 GLY A CA 1
ATOM 3242 C C . GLY A 1 423 ? 19.563 0.216 -13.750 1.00 85.56 423 GLY A C 1
ATOM 3243 O O . GLY A 1 423 ? 19.217 0.654 -12.652 1.00 85.56 423 GLY A O 1
ATOM 3244 N N . HIS A 1 424 ? 19.261 0.849 -14.888 1.00 90.19 424 HIS A N 1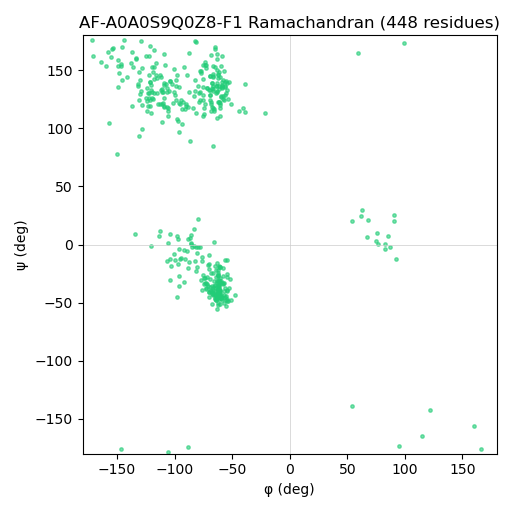
ATOM 3245 C CA . HIS A 1 424 ? 18.462 2.076 -14.965 1.00 90.19 424 HIS A CA 1
ATOM 3246 C C . HIS A 1 424 ? 17.010 1.765 -15.340 1.00 90.19 424 HIS A C 1
ATOM 3248 O O . HIS A 1 424 ? 16.766 0.892 -16.171 1.00 90.19 424 HIS A O 1
ATOM 3254 N N . ARG A 1 425 ? 16.048 2.475 -14.735 1.00 92.44 425 ARG A N 1
ATOM 3255 C CA . ARG A 1 425 ? 14.612 2.342 -15.045 1.00 92.44 425 ARG A CA 1
ATOM 3256 C C . ARG A 1 425 ? 14.292 3.032 -16.374 1.00 92.44 425 ARG A C 1
ATOM 3258 O O . ARG A 1 425 ? 14.839 4.091 -16.660 1.00 92.44 425 ARG A O 1
ATOM 3265 N N . SER A 1 426 ? 13.401 2.448 -17.166 1.00 90.88 426 SER A N 1
ATOM 3266 C CA . SER A 1 426 ? 12.888 3.057 -18.392 1.00 90.88 426 SER A CA 1
ATOM 3267 C C . SER A 1 426 ? 11.838 4.121 -18.083 1.00 90.88 426 SER A C 1
ATOM 3269 O O . SER A 1 426 ? 10.869 3.850 -17.385 1.00 90.88 426 SER A O 1
ATOM 3271 N N . GLU A 1 427 ? 11.977 5.296 -18.691 1.00 88.81 427 GLU A N 1
ATOM 3272 C CA . GLU A 1 427 ? 11.007 6.398 -18.585 1.00 88.81 427 GLU A CA 1
ATOM 3273 C C . GLU A 1 427 ? 9.863 6.293 -19.609 1.00 88.81 427 GLU A C 1
ATOM 3275 O O . GLU A 1 427 ? 8.999 7.157 -19.670 1.00 88.81 427 GLU A O 1
ATOM 3280 N N . ARG A 1 428 ? 9.835 5.241 -20.442 1.00 87.25 428 ARG A N 1
ATOM 3281 C CA . ARG A 1 428 ? 8.873 5.135 -21.556 1.00 87.25 428 ARG A CA 1
ATOM 3282 C C . ARG A 1 428 ? 7.434 4.867 -21.117 1.00 87.25 428 ARG A C 1
ATOM 3284 O O . ARG A 1 428 ? 6.522 5.215 -21.853 1.00 87.25 428 ARG A O 1
ATOM 3291 N N . SER A 1 429 ? 7.232 4.212 -19.973 1.00 86.81 429 SER A N 1
ATOM 3292 C CA . SER A 1 429 ? 5.901 3.831 -19.471 1.00 86.81 429 SER A CA 1
ATOM 3293 C C . SER A 1 429 ? 5.421 4.662 -18.291 1.00 86.81 429 SER A C 1
ATOM 3295 O O . SER A 1 429 ? 4.253 4.569 -17.934 1.00 86.81 429 SER A O 1
ATOM 3297 N N . ILE A 1 430 ? 6.306 5.425 -17.652 1.00 92.00 430 ILE A N 1
ATOM 3298 C CA . ILE A 1 430 ? 5.988 6.206 -16.458 1.00 92.00 430 ILE A CA 1
ATOM 3299 C C . ILE A 1 430 ? 5.997 7.679 -16.835 1.00 92.00 430 ILE A C 1
ATOM 3301 O O . ILE A 1 430 ? 7.000 8.198 -17.314 1.00 92.00 430 ILE A O 1
ATOM 3305 N N . VAL A 1 431 ? 4.874 8.351 -16.620 1.00 92.50 431 VAL A N 1
ATOM 3306 C CA . VAL A 1 431 ? 4.658 9.748 -17.009 1.00 92.50 431 VAL A CA 1
ATOM 3307 C C . VAL A 1 431 ? 4.229 10.560 -15.798 1.00 92.50 431 VAL A C 1
ATOM 3309 O O . VAL A 1 431 ? 3.783 10.010 -14.800 1.00 92.50 431 VAL A O 1
ATOM 3312 N N . LYS A 1 432 ? 4.337 11.886 -15.854 1.00 91.81 432 LYS A N 1
ATOM 3313 C CA . LYS A 1 432 ? 3.747 12.731 -14.806 1.00 91.81 432 LYS A CA 1
ATOM 3314 C C . LYS A 1 432 ? 2.223 12.632 -14.865 1.00 91.81 432 LYS A C 1
ATOM 3316 O O . LYS A 1 432 ? 1.655 12.661 -15.959 1.00 91.81 432 LYS A O 1
ATOM 3321 N N . ILE A 1 433 ? 1.573 12.562 -13.703 1.00 91.56 433 ILE A N 1
ATOM 3322 C CA . ILE A 1 433 ? 0.113 12.659 -13.611 1.00 91.56 433 ILE A CA 1
ATOM 3323 C C . ILE A 1 433 ? -0.330 13.972 -14.279 1.00 91.56 433 ILE A C 1
ATOM 3325 O O . ILE A 1 433 ? 0.330 15.010 -14.155 1.00 91.56 433 ILE A O 1
ATOM 3329 N N . LYS A 1 434 ? -1.444 13.935 -15.015 1.00 87.69 434 LYS A N 1
ATOM 3330 C CA . LYS A 1 434 ? -2.031 15.143 -15.607 1.00 87.69 434 LYS A CA 1
ATOM 3331 C C . LYS A 1 434 ? -2.479 16.081 -14.494 1.00 87.69 434 LYS A C 1
ATOM 3333 O O . LYS A 1 434 ? -3.088 15.636 -13.536 1.00 87.69 434 LYS A O 1
ATOM 3338 N N . ASN A 1 435 ? -2.211 17.378 -14.604 1.00 84.19 435 ASN A N 1
ATOM 3339 C CA . ASN A 1 435 ? -2.722 18.297 -13.593 1.00 84.19 435 ASN A CA 1
ATOM 3340 C C . ASN A 1 435 ? -4.249 18.385 -13.703 1.00 84.19 435 ASN A C 1
ATOM 3342 O O . ASN A 1 435 ? -4.764 18.765 -14.755 1.00 84.19 435 ASN A O 1
ATOM 3346 N N . GLN A 1 436 ? -4.943 18.046 -12.623 1.00 89.06 436 GLN A N 1
ATOM 3347 C CA . GLN A 1 436 ? -6.393 18.113 -12.534 1.00 89.06 436 GLN A CA 1
ATOM 3348 C C . GLN A 1 436 ? -6.764 18.839 -11.235 1.00 89.06 436 GLN A C 1
ATOM 3350 O O . GLN A 1 436 ? -6.756 18.219 -10.166 1.00 89.06 436 GLN A O 1
ATOM 3355 N N . PRO A 1 437 ? -6.967 20.168 -11.296 1.00 86.75 437 PRO A N 1
ATOM 3356 C CA . PRO A 1 437 ? -7.205 20.979 -10.112 1.00 86.75 437 PRO A CA 1
ATOM 3357 C C . PRO A 1 437 ? -8.611 20.749 -9.562 1.00 86.75 437 PRO A C 1
ATOM 3359 O O . PRO A 1 437 ? -9.533 20.411 -10.298 1.00 86.75 437 PRO A O 1
ATOM 3362 N N . TRP A 1 438 ? -8.769 20.992 -8.264 1.00 87.12 438 TRP A N 1
ATOM 3363 C CA . TRP A 1 438 ? -10.091 21.087 -7.657 1.00 87.12 438 TRP A CA 1
ATOM 3364 C C . TRP A 1 438 ? -10.854 22.310 -8.183 1.00 87.12 438 TRP A C 1
ATOM 3366 O O . TRP A 1 438 ? -10.228 23.347 -8.428 1.00 87.12 438 TRP A O 1
ATOM 3376 N N . PRO A 1 439 ? -12.191 22.232 -8.308 1.00 85.88 439 PRO A N 1
ATOM 3377 C CA . PRO A 1 439 ? -13.007 23.402 -8.589 1.00 85.88 439 PRO A CA 1
ATOM 3378 C C . PRO A 1 439 ? -12.838 24.467 -7.502 1.00 85.88 439 PRO A C 1
ATOM 3380 O O . PRO A 1 439 ? -12.784 24.155 -6.309 1.00 85.88 439 PRO A O 1
ATOM 3383 N N . GLU A 1 440 ? -12.776 25.732 -7.915 1.00 82.75 440 GLU A N 1
ATOM 3384 C CA . GLU A 1 440 ? -12.603 26.856 -6.994 1.00 82.75 440 GLU A CA 1
ATOM 3385 C C . GLU A 1 440 ? -13.704 26.885 -5.923 1.00 82.75 440 GLU A C 1
ATOM 3387 O O . GLU A 1 440 ? -14.888 26.707 -6.213 1.00 82.75 440 GLU A O 1
ATOM 3392 N N . GLY A 1 441 ? -13.302 27.107 -4.669 1.00 77.12 441 GLY A N 1
ATOM 3393 C CA . GLY A 1 441 ? -14.216 27.215 -3.529 1.00 77.12 441 GLY A CA 1
ATOM 3394 C C . GLY A 1 441 ? -14.804 25.893 -3.026 1.00 77.12 441 GLY A C 1
ATOM 3395 O O . GLY A 1 441 ? -15.617 25.927 -2.105 1.00 77.12 441 GLY A O 1
ATOM 3396 N N . GLN A 1 442 ? -14.413 24.743 -3.586 1.00 82.75 442 GLN A N 1
ATOM 3397 C CA . GLN A 1 442 ? -14.860 23.435 -3.105 1.00 82.75 442 GLN A CA 1
ATOM 3398 C C . GLN A 1 442 ? -13.831 22.780 -2.177 1.00 82.75 442 GLN A C 1
ATOM 3400 O O . GLN A 1 442 ? -12.622 22.912 -2.362 1.00 82.75 442 GLN A O 1
ATOM 3405 N N . SER A 1 443 ? -14.329 22.048 -1.182 1.00 84.00 443 SER A N 1
ATOM 3406 C CA . SER A 1 443 ? -13.540 21.271 -0.225 1.00 84.00 443 SER A CA 1
ATOM 3407 C C . SER A 1 443 ? -14.171 19.898 0.006 1.00 84.00 443 SER A C 1
ATOM 3409 O O . SER A 1 443 ? -15.319 19.636 -0.370 1.00 84.00 443 SER A O 1
ATOM 3411 N N . LEU A 1 444 ? -13.407 18.994 0.614 1.00 85.56 444 LEU A N 1
ATOM 3412 C CA . LEU A 1 444 ? -13.925 17.715 1.073 1.00 85.56 444 LEU A CA 1
ATOM 3413 C C . LEU A 1 444 ? -14.869 17.950 2.249 1.00 85.56 444 LEU A C 1
ATOM 3415 O O . LEU A 1 444 ? -14.505 18.581 3.242 1.00 85.56 444 LEU A O 1
ATOM 3419 N N . LYS A 1 445 ? -16.074 17.388 2.160 1.00 85.44 445 LYS A N 1
ATOM 3420 C CA . LYS A 1 445 ? -17.020 17.407 3.274 1.00 85.44 445 LYS A CA 1
ATOM 3421 C C . LYS A 1 445 ? -16.494 16.543 4.420 1.00 85.44 445 LYS A C 1
ATOM 3423 O O . LYS A 1 445 ? -16.080 15.410 4.152 1.00 85.44 445 LYS A O 1
ATOM 3428 N N . PRO A 1 446 ? -16.547 17.019 5.671 1.00 83.50 446 PRO A N 1
ATOM 3429 C CA . PRO A 1 446 ? -16.246 16.182 6.816 1.00 83.50 446 PRO A CA 1
ATOM 3430 C C . PRO A 1 446 ? -17.156 14.963 6.855 1.00 83.50 446 PRO A C 1
ATOM 3432 O O . PRO A 1 446 ? -18.352 15.055 6.572 1.00 83.50 446 PRO A O 1
ATOM 3435 N N . ASN A 1 447 ? -16.596 13.830 7.248 1.00 83.69 447 ASN A N 1
ATOM 3436 C CA . ASN A 1 447 ? -17.385 12.699 7.694 1.00 83.69 447 ASN A CA 1
ATOM 3437 C C . ASN A 1 447 ? -16.938 12.337 9.105 1.00 83.69 447 ASN A C 1
ATOM 3439 O O . ASN A 1 447 ? -15.767 12.060 9.358 1.00 83.69 447 ASN A O 1
ATOM 3443 N N . ASN A 1 448 ? -17.888 12.432 10.033 1.00 63.66 448 ASN A N 1
ATOM 3444 C CA . ASN A 1 448 ? -17.642 12.099 11.426 1.00 63.66 448 ASN A CA 1
ATOM 3445 C C . ASN A 1 448 ? -17.320 10.608 11.566 1.00 63.66 448 ASN A C 1
ATOM 3447 O O . ASN A 1 448 ? -17.762 9.784 10.760 1.00 63.66 448 ASN A O 1
ATOM 3451 N N . PHE A 1 449 ? -16.552 10.312 12.612 1.00 60.03 449 PHE A N 1
ATOM 3452 C CA . PHE A 1 449 ? -16.303 8.970 13.126 1.00 60.03 449 PHE A CA 1
ATOM 3453 C C . PHE A 1 449 ? -17.648 8.336 13.500 1.00 60.03 449 PHE A C 1
ATOM 3455 O O . PHE A 1 449 ? -18.466 8.996 14.150 1.00 60.03 449 PHE A O 1
ATOM 3462 N N . GLY A 1 450 ? -17.895 7.131 12.988 1.00 46.25 450 GLY A N 1
ATOM 3463 C CA . GLY A 1 450 ? -19.139 6.383 13.188 1.00 46.25 450 GLY A CA 1
ATOM 3464 C C . GLY A 1 450 ? -19.136 5.626 14.500 1.00 46.25 450 GLY A C 1
ATOM 3465 O O . GLY A 1 450 ? -18.066 5.064 14.830 1.00 46.25 450 GLY A O 1
#

pLDDT: mean 84.22, std 13.44, range [33.56, 98.25]

Secondary structure (DSSP, 8-state):
---GGGS-HHHHHHHHHTT--GGG--SSHHHHHHHHHHHHHTTSHHHHHHS--SS-TTSPPPPPB-HHHHHHHHHHHHHHHTT-TT-----EEEEE-TTS-EEEEEE--HHHHHHHHHHHPPPPHHHHHHHHHHHHGGGS--EEEEEESSTTS-TT-TTSPEEEEPPEEEE-TTS-EEEE-SS-SS--EEEEEESSTTTTTSS--SS-EEEPHHHHHHHHHHHSGGGGGG-EEEEEPPPTT-TTEEEEEEEE-TTBSSSGGGGEEEEEEEE--SS---EEE-GGGG--SEEEEE-HHHHHHHHSSSTT-HHHHHHHHHHS-----TT-PPPPPEEEEEEETTEEEEESTTSSS-EEE-EEEEES-EEEEEEHHHHHHHHHHHHHHGGGB-S-EEEEE-SSEEEEEEEBSSEEEEEEEEBEETTEEPSSSEEEPPP-PPPTT--PPPB---

Sequence (450 aa):
MTSLCSRYEGLLRELIKRGLRREDFDFGRDSARRLVAIITDVGGTNALEHTPKEDRDEDPKPIPLSAERKGNVLYLRGTEALGGEGTMFRMPLEVVRPNGNVERKGEAAQSLIEAAIADTAPTLPRTQALAELFEMGGCVLVELSSEPKKHGSDPNDPNTEKRPDEPQVVFHENGKITQSPLVRQSGVVVETRTHVGDLILGQNVQGHTRLETRMRKRIEENLRGDRRRVFDVGVIEAEADTPTGLGRLVIFTDAASGDTERRSVNALLQGLSGRHVPLDVDPNTLKPVTQCEVAADILNANAGSHEGSYATNAEKLFKRKPKAGKGKEAIRPEVTVTIDGRGLTLKSPADANPVTLRATGTKDDGNTKVRLDDFVAFLRTFAKVHSEVTSDVACWMGEAVLCFEFATRSAKHRVFIPKSAGGHRSERSIVKIKNQPWPEGQSLKPNNFG